Protein AF-0000000086877802 (afdb_homodimer)

Radius of gyration: 26.52 Å; Cα contacts (8 Å, |Δi|>4): 1047; chains: 2; bounding box: 56×79×63 Å

Sequence (648 aa):
MKLLDIFGLLKKDMDYIEKELYRSVQGDQKLLSETSLHLLKAGGKRLRPVFVLLGGKYGTYDIERLKLIAVPLELIHSASLVHDDVIDNAETRRGKPTVKSKWDNRIAMYTGDYIYGKALQLTAGLSEPAIHRILAKAMVQMSIGEMEQIRDFFNTGQSVRNYLLRIRRKTALLIAVSCQLGALATRAPKHVSSLLYTYGYNVGMAFQIQDDVLDLVGTEKQLGKPPGSDMKQGNITLPVLYALQEPDLREQLLHEISRVQREEGRASASDAIGMIRQSQGIAKAEALADRYMKKALDALDQLPNIKTNKNLRDIAHFVVKRTHMKLLDIFGLLKKDMDYIEKELYRSVQGDQKLLSETSLHLLKAGGKRLRPVFVLLGGKYGTYDIERLKLIAVPLELIHSASLVHDDVIDNAETRRGKPTVKSKWDNRIAMYTGDYIYGKALQLTAGLSEPAIHRILAKAMVQMSIGEMEQIRDFFNTGQSVRNYLLRIRRKTALLIAVSCQLGALATRAPKHVSSLLYTYGYNVGMAFQIQDDVLDLVGTEKQLGKPPGSDMKQGNITLPVLYALQEPDLREQLLHEISRVQREEGRASASDAIGMIRQSQGIAKAEALADRYMKKALDALDQLPNIKTNKNLRDIAHFVVKRTH

Secondary structure (DSSP, 8-state):
--HHHHHHHTHHHHHHHHHHHHHHH--S-HHHHHHHHHHHHT----HHHHHHHHHHTTS---HHHHHHHHHHHHHHHHHHHHHHHHHTT-SEETTEE-HHHHS-HHHHHHHHHHHHHHHHHHHTTS--HHHHHHHHHHHHHHHHHHHHHHHTTT-TT--HHHHHHHHIIIIIHHHHHHHHHHHHHTT--HHHHHHHHHHHHHHHHHHHHHHHHHHHHS-HHHHSS-TTHHHHHT---HHHHHHTT-HHHHHHHHHHHHHHHHTTT-S--HHHHHHHHHSSHHHHHHHHHHHHHHHHHHHHHTS--SHHHHHHHHHHHHHHH---/--HHHHHHHTHHHHHHHHHHHHHHH--S-HHHHHHHHHHHHT----HHHHHHHHHHTTS---HHHHHHHHHHHHHHHHHHHHHHHHHTT-SEETTEE-HHHHS-HHHHHHHHHHHHHHHHHHHTTS--HHHHHHHHHHHHHHHHHHHHHHHTTT-TT--HHHHHHHHIIIIIHHHHHHHHHHHHHTT--HHHHHHHHHHHHHHHHHHHHHHHHHHHHS-HHHHSS-TTHHHHHT---HHHHHHTT-HHHHHHHHHHHHHHHHTTT-S--HHHHHHHHHSSHHHHHHHHHHHHHHHHHHHHHTS--SHHHHHHHHHHHHHHH---

pLDDT: mean 89.19, std 9.71, range [39.53, 98.69]

Nearest PDB structures (foldseek):
  3aqb-assembly2_D  TM=8.990E-01  e=7.526E-21  Micrococcus luteus
  3mzv-assembly1_B  TM=9.151E-01  e=3.917E-19  Rhodobacter capsulatus
  4jyx-assembly1_G-2  TM=9.412E-01  e=1.340E-18  Paraglaciecola sp. T6c
  4jyx-assembly2_B  TM=9.310E-01  e=4.016E-18  Paraglaciecola sp. T6c
  3oyr-assembly1_B  TM=9.186E-01  e=4.384E-18  Caulobacter vibrioides

InterPro domains:
  IPR000092 Polyprenyl synthetase-like [PF00348] (30-269)
  IPR000092 Polyprenyl synthetase-like [cd00685] (28-322)
  IPR008949 Isoprenoid synthase domain superfamily [G3DSA:1.10.600.10] (1-323)
  IPR008949 Isoprenoid synthase domain superfamily [SSF48576] (4-323)
  IPR033749 Polyprenyl synthetase, conserved site [PS00444] (203-215)
  IPR033749 Polyprenyl synthetase, conserved site [PS00723] (81-95)

Organism: NCBI:txid248903

Structure (mmCIF, N/CA/C/O backbone):
data_AF-0000000086877802-model_v1
#
loop_
_entity.id
_entity.type
_entity.pdbx_description
1 polymer 'Heptaprenyl diphosphate synthase'
#
loop_
_atom_site.group_PDB
_atom_site.id
_atom_site.type_symbol
_atom_site.label_atom_id
_atom_site.label_alt_id
_atom_site.label_comp_id
_atom_site.label_asym_id
_atom_site.label_entity_id
_atom_site.label_seq_id
_atom_site.pdbx_PDB_ins_code
_atom_site.Cartn_x
_atom_site.Cartn_y
_atom_site.Cartn_z
_atom_site.occupancy
_atom_site.B_iso_or_equiv
_atom_site.auth_seq_id
_atom_site.auth_comp_id
_atom_site.auth_asym_id
_atom_site.auth_atom_id
_atom_site.pdbx_PDB_model_num
ATOM 1 N N . MET A 1 1 ? -7.312 -21.766 -31.484 1 42.91 1 MET A N 1
ATOM 2 C CA . MET A 1 1 ? -7.711 -20.375 -31.297 1 42.91 1 MET A CA 1
ATOM 3 C C . MET A 1 1 ? -6.633 -19.609 -30.547 1 42.91 1 MET A C 1
ATOM 5 O O . MET A 1 1 ? -6.113 -20.078 -29.531 1 42.91 1 MET A O 1
ATOM 9 N N . LYS A 1 2 ? -5.879 -18.734 -31.141 1 53.78 2 LYS A N 1
ATOM 10 C CA . LYS A 1 2 ? -4.754 -17.938 -30.656 1 53.78 2 LYS A CA 1
ATOM 11 C C . LYS A 1 2 ? -5.199 -16.938 -29.594 1 53.78 2 LYS A C 1
ATOM 13 O O . LYS A 1 2 ? -6.371 -16.562 -29.531 1 53.78 2 LYS A O 1
ATOM 18 N N . LEU A 1 3 ? -4.473 -16.797 -28.531 1 59.44 3 LEU A N 1
ATOM 19 C CA . LEU A 1 3 ? -4.73 -15.734 -27.547 1 59.44 3 LEU A CA 1
ATOM 20 C C . LEU A 1 3 ? -5.375 -14.523 -28.219 1 59.44 3 LEU A C 1
ATOM 22 O O . LEU A 1 3 ? -6.277 -13.906 -27.656 1 59.44 3 LEU A O 1
ATOM 26 N N . LEU A 1 4 ? -5.074 -14.5 -29.438 1 58.84 4 LEU A N 1
ATOM 27 C CA . LEU A 1 4 ? -5.57 -13.391 -30.25 1 58.84 4 LEU A CA 1
ATOM 28 C C . LEU A 1 4 ? -7.07 -13.531 -30.5 1 58.84 4 LEU A C 1
ATOM 30 O O . LEU A 1 4 ? -7.797 -12.531 -30.516 1 58.84 4 LEU A O 1
ATOM 34 N N . ASP A 1 5 ? -7.488 -14.75 -30.703 1 64.25 5 ASP A N 1
ATOM 35 C CA . ASP A 1 5 ? -8.914 -14.93 -30.969 1 64.25 5 ASP A CA 1
ATOM 36 C C . ASP A 1 5 ? -9.75 -14.633 -29.734 1 64.25 5 ASP A C 1
ATOM 38 O O . ASP A 1 5 ? -10.82 -14.023 -29.844 1 64.25 5 ASP A O 1
ATOM 42 N N . ILE A 1 6 ? -9.289 -15.078 -28.594 1 64.44 6 ILE A N 1
ATOM 43 C CA . ILE A 1 6 ? -9.984 -14.789 -27.344 1 64.44 6 ILE A CA 1
ATOM 44 C C . ILE A 1 6 ? -10.008 -13.281 -27.109 1 64.44 6 ILE A C 1
ATOM 46 O O . ILE A 1 6 ? -11.047 -12.727 -26.75 1 64.44 6 ILE A O 1
ATOM 50 N N . PHE A 1 7 ? -8.992 -12.781 -27.406 1 70.44 7 PHE A N 1
ATOM 51 C CA . PHE A 1 7 ? -8.898 -11.328 -27.266 1 70.44 7 PHE A CA 1
ATOM 52 C C . PHE A 1 7 ? -9.797 -10.625 -28.281 1 70.44 7 PHE A C 1
ATOM 54 O O . PHE A 1 7 ? -10.336 -9.555 -28 1 70.44 7 PHE A O 1
ATOM 61 N N . GLY A 1 8 ? -10 -11.453 -29.312 1 72.88 8 GLY A N 1
ATOM 62 C CA . GLY A 1 8 ? -10.898 -10.906 -30.312 1 72.88 8 GLY A CA 1
ATOM 63 C C . GLY A 1 8 ? -12.344 -10.859 -29.844 1 72.88 8 GLY A C 1
ATOM 64 O O . GLY A 1 8 ? -13.039 -9.859 -30.047 1 72.88 8 GLY A O 1
ATOM 65 N N . LEU A 1 9 ? -12.758 -11.906 -29.188 1 80.88 9 LEU A N 1
ATOM 66 C CA . LEU A 1 9 ? -14.133 -11.977 -28.688 1 80.88 9 LEU A CA 1
ATOM 67 C C . LEU A 1 9 ? -14.375 -10.914 -27.609 1 80.88 9 LEU A C 1
ATOM 69 O O . LEU A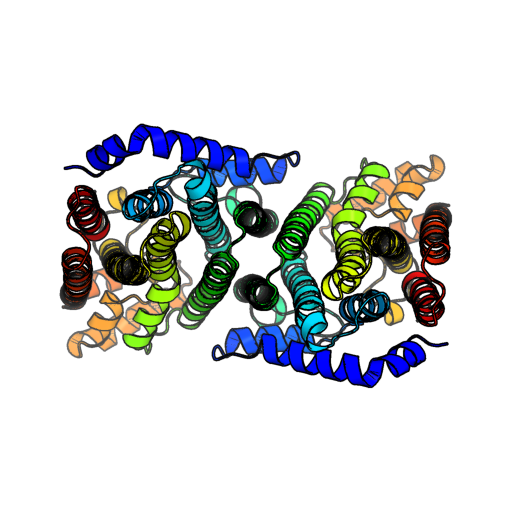 1 9 ? -15.484 -10.391 -27.5 1 80.88 9 LEU A O 1
ATOM 73 N N . LEU A 1 10 ? -13.375 -10.641 -26.875 1 90.38 10 LEU A N 1
ATOM 74 C CA . LEU A 1 10 ? -13.508 -9.68 -25.797 1 90.38 10 LEU A CA 1
ATOM 75 C C . LEU A 1 10 ? -12.938 -8.32 -26.188 1 90.38 10 LEU A C 1
ATOM 77 O O . LEU A 1 10 ? -12.758 -7.449 -25.344 1 90.38 10 LEU A O 1
ATOM 81 N N . LYS A 1 11 ? -12.703 -8.18 -27.453 1 90.56 11 LYS A N 1
ATOM 82 C CA . LYS A 1 11 ? -11.945 -7.02 -27.906 1 90.56 11 LYS A CA 1
ATOM 83 C C . LYS A 1 11 ? -12.609 -5.719 -27.469 1 90.56 11 LYS A C 1
ATOM 85 O O . LYS A 1 11 ? -11.953 -4.852 -26.891 1 90.56 11 LYS A O 1
ATOM 90 N N . LYS A 1 12 ? -13.922 -5.605 -27.734 1 93.62 12 LYS A N 1
ATOM 91 C CA . LYS A 1 12 ? -14.641 -4.383 -27.391 1 93.62 12 LYS A CA 1
ATOM 92 C C . LYS A 1 12 ? -14.594 -4.137 -25.875 1 93.62 12 LYS A C 1
ATOM 94 O O . LYS A 1 12 ? -14.32 -3.018 -25.438 1 93.62 12 LYS A O 1
ATOM 99 N N . ASP A 1 13 ? -14.875 -5.164 -25.156 1 95.44 13 ASP A N 1
ATOM 100 C CA . ASP A 1 13 ? -14.875 -5.055 -23.688 1 95.44 13 ASP A CA 1
ATOM 101 C C . ASP A 1 13 ? -13.477 -4.746 -23.172 1 95.44 13 ASP A C 1
ATOM 103 O O . ASP A 1 13 ? -13.312 -3.934 -22.25 1 95.44 13 ASP A O 1
ATOM 107 N N . MET A 1 14 ? -12.484 -5.344 -23.75 1 94.12 14 MET A N 1
ATOM 108 C CA . MET A 1 14 ? -11.102 -5.113 -23.312 1 94.12 14 MET A CA 1
ATOM 109 C C . MET A 1 14 ? -10.664 -3.691 -23.641 1 94.12 14 MET A C 1
ATOM 111 O O . MET A 1 14 ? -9.914 -3.076 -22.875 1 94.12 14 MET A O 1
ATOM 115 N N . ASP A 1 15 ? -11.117 -3.25 -24.781 1 94.19 15 ASP A N 1
ATOM 116 C CA . ASP A 1 15 ? -10.828 -1.862 -25.125 1 94.19 15 ASP A CA 1
ATOM 117 C C . ASP A 1 15 ? -11.422 -0.902 -24.109 1 94.19 15 ASP A C 1
ATOM 119 O O . ASP A 1 15 ? -10.781 0.079 -23.719 1 94.19 15 ASP A O 1
ATOM 123 N N . TYR A 1 16 ? -12.602 -1.25 -23.781 1 96 16 TYR A N 1
ATOM 124 C CA . TYR A 1 16 ? -13.273 -0.442 -22.766 1 96 16 TYR A CA 1
ATOM 125 C C . TYR A 1 16 ? -12.523 -0.495 -21.453 1 96 16 TYR A C 1
ATOM 127 O O . TYR A 1 16 ? -12.281 0.54 -20.812 1 96 16 TYR A O 1
ATOM 135 N N . ILE A 1 17 ? -12.086 -1.634 -21.016 1 95.56 17 ILE A N 1
ATOM 136 C CA . ILE A 1 17 ? -11.367 -1.824 -19.766 1 95.56 17 ILE A CA 1
ATOM 137 C C . ILE A 1 17 ? -10.031 -1.095 -19.812 1 95.56 17 ILE A C 1
ATOM 139 O O . ILE A 1 17 ? -9.609 -0.476 -18.828 1 95.56 17 ILE A O 1
ATOM 143 N N . GLU A 1 18 ? -9.406 -1.183 -20.953 1 93.56 18 GLU A N 1
ATOM 144 C CA . GLU A 1 18 ? -8.125 -0.508 -21.141 1 93.56 18 GLU A CA 1
ATOM 145 C C . GLU A 1 18 ? -8.273 1.005 -21 1 93.56 18 GLU A C 1
ATOM 147 O O . GLU A 1 18 ? -7.449 1.656 -20.344 1 93.56 18 GLU A O 1
ATOM 152 N N . LYS A 1 19 ? -9.25 1.515 -21.594 1 94.94 19 LYS A N 1
ATOM 153 C CA . LYS A 1 19 ? -9.516 2.947 -21.484 1 94.94 19 LYS A CA 1
ATOM 154 C C . LYS A 1 19 ? -9.758 3.348 -20.031 1 94.94 19 LYS A C 1
ATOM 156 O O . LYS A 1 19 ? -9.25 4.371 -19.578 1 94.94 19 LYS A O 1
ATOM 161 N N . GLU A 1 20 ? -10.508 2.523 -19.375 1 95.19 20 GLU A N 1
ATOM 162 C CA . GLU A 1 20 ? -10.812 2.807 -17.984 1 95.19 20 GLU A CA 1
ATOM 163 C C . GLU A 1 20 ? -9.57 2.662 -17.109 1 95.19 20 GLU A C 1
ATOM 165 O O . GLU A 1 20 ? -9.414 3.381 -16.125 1 95.19 20 GLU A O 1
ATOM 170 N N . LEU A 1 21 ? -8.742 1.729 -17.438 1 93.94 21 LEU A N 1
ATOM 171 C CA . LEU A 1 21 ? -7.48 1.52 -16.734 1 93.94 21 LEU A CA 1
ATOM 172 C C . LEU A 1 21 ? -6.609 2.77 -16.797 1 93.94 21 LEU A C 1
ATOM 174 O O . LEU A 1 21 ? -6.109 3.236 -15.773 1 93.94 21 LEU A O 1
ATOM 178 N N . TYR A 1 22 ? -6.492 3.381 -17.953 1 92.31 22 TYR A N 1
ATOM 179 C CA . TYR A 1 22 ? -5.691 4.586 -18.141 1 92.31 22 TYR A CA 1
ATOM 180 C C . TYR A 1 22 ? -6.344 5.785 -17.453 1 92.31 22 TYR A C 1
ATOM 182 O O . TYR A 1 22 ? -5.668 6.582 -16.812 1 92.31 22 TYR A O 1
ATOM 190 N N . ARG A 1 23 ? -7.57 5.848 -17.531 1 92.62 23 ARG A N 1
ATOM 191 C CA . ARG A 1 23 ? -8.312 6.949 -16.922 1 92.62 23 ARG A CA 1
ATOM 192 C C . ARG A 1 23 ? -8.195 6.918 -15.4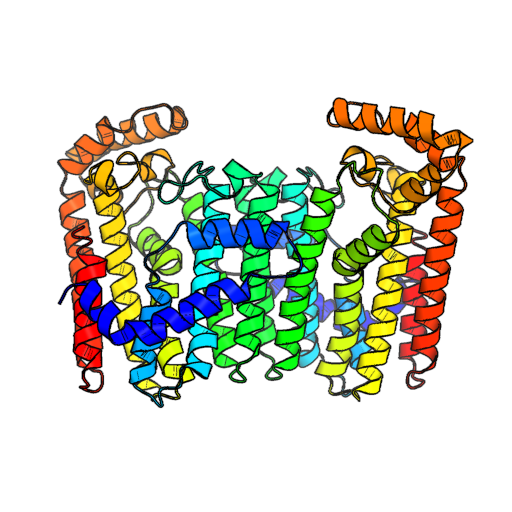06 1 92.62 23 ARG A C 1
ATOM 194 O O . ARG A 1 23 ? -8.164 7.969 -14.758 1 92.62 23 ARG A O 1
ATOM 201 N N . SER A 1 24 ? -8.133 5.742 -14.891 1 91.19 24 SER A N 1
ATOM 202 C CA . SER A 1 24 ? -8.156 5.555 -13.438 1 91.19 24 SER A CA 1
ATOM 203 C C . SER A 1 24 ? -6.898 6.125 -12.789 1 91.19 24 SER A C 1
ATOM 205 O O . SER A 1 24 ? -6.918 6.496 -11.609 1 91.19 24 SER A O 1
ATOM 207 N N . VAL A 1 25 ? -5.785 6.23 -13.555 1 89.44 25 VAL A N 1
ATOM 208 C CA . VAL A 1 25 ? -4.539 6.68 -12.945 1 89.44 25 VAL A CA 1
ATOM 209 C C . VAL A 1 25 ? -4.23 8.109 -13.398 1 89.44 25 VAL A C 1
ATOM 211 O O . VAL A 1 25 ? -3.232 8.695 -12.977 1 89.44 25 VAL A O 1
ATOM 214 N N . GLN A 1 26 ? -5.125 8.531 -14.25 1 84.12 26 GLN A N 1
ATOM 215 C CA . GLN A 1 26 ? -4.961 9.906 -14.688 1 84.12 26 GLN A CA 1
ATOM 216 C C . GLN A 1 26 ? -5.547 10.883 -13.672 1 84.12 26 GLN A C 1
ATOM 218 O O . GLN A 1 26 ? -6.605 10.625 -13.094 1 84.12 26 GLN A O 1
ATOM 223 N N . GLY A 1 27 ? -4.773 11.766 -13.156 1 73.44 27 GLY A N 1
ATOM 224 C CA . GLY A 1 27 ? -5.246 12.766 -12.211 1 73.44 27 GLY A CA 1
ATOM 225 C C . GLY A 1 27 ? -4.461 14.062 -12.273 1 73.44 27 GLY A C 1
ATOM 226 O O . GLY A 1 27 ? -3.684 14.281 -13.203 1 73.44 27 GLY A O 1
ATOM 227 N N . ASP A 1 28 ? -4.836 14.82 -11.367 1 65.44 28 ASP A N 1
ATOM 228 C CA . ASP A 1 28 ? -4.27 16.172 -11.344 1 65.44 28 ASP A CA 1
ATOM 229 C C . ASP A 1 28 ? -2.801 16.141 -10.93 1 65.44 28 ASP A C 1
ATOM 231 O O . ASP A 1 28 ? -2.08 17.125 -11.117 1 65.44 28 ASP A O 1
ATOM 235 N N . GLN A 1 29 ? -2.447 15.016 -10.57 1 75.56 29 GLN A N 1
ATOM 236 C CA . GLN A 1 29 ? -1.062 14.953 -10.117 1 75.56 29 GLN A CA 1
ATOM 237 C C . GLN A 1 29 ? -0.141 14.461 -11.227 1 75.56 29 GLN A C 1
ATOM 239 O O . GLN A 1 29 ? -0.013 13.258 -11.445 1 75.56 29 GLN A O 1
ATOM 244 N N . LYS A 1 30 ? 0.571 15.32 -11.75 1 78.69 30 LYS A N 1
ATOM 245 C CA . LYS A 1 30 ? 1.292 15.094 -13 1 78.69 30 LYS A CA 1
ATOM 246 C C . LYS A 1 30 ? 2.334 13.992 -12.844 1 78.69 30 LYS A C 1
ATOM 248 O O . LYS A 1 30 ? 2.369 13.047 -13.633 1 78.69 30 LYS A O 1
ATOM 253 N N . LEU A 1 31 ? 3.082 14.039 -11.797 1 78.56 31 LEU A N 1
ATOM 254 C CA . LEU A 1 31 ? 4.191 13.102 -11.656 1 78.56 31 LEU A CA 1
ATOM 255 C C . LEU A 1 31 ? 3.678 11.68 -11.43 1 78.56 31 LEU A C 1
ATOM 257 O O . LEU A 1 31 ? 4.148 10.734 -12.062 1 78.56 31 LEU A O 1
ATOM 261 N N . LEU A 1 32 ? 2.727 11.539 -10.602 1 82.81 32 LEU A N 1
ATOM 262 C CA . LEU A 1 32 ? 2.18 10.219 -10.312 1 82.81 32 LEU A CA 1
ATOM 263 C C . LEU A 1 32 ? 1.43 9.664 -11.516 1 82.81 32 LEU A C 1
ATOM 265 O O . LEU A 1 32 ? 1.498 8.461 -11.797 1 82.81 32 LEU A O 1
ATOM 269 N N . SER A 1 33 ? 0.817 10.555 -12.148 1 85.19 33 SER A N 1
ATOM 270 C CA . SER A 1 33 ? 0.141 10.141 -13.375 1 85.19 33 SER A CA 1
ATOM 271 C C . SER A 1 33 ? 1.141 9.68 -14.43 1 85.19 33 SER A C 1
ATOM 273 O O . SER A 1 33 ? 0.947 8.641 -15.062 1 85.19 33 SER A O 1
ATOM 275 N N . GLU A 1 34 ? 2.158 10.422 -14.508 1 85 34 GLU A N 1
ATOM 276 C CA . GLU A 1 34 ? 3.18 10.102 -15.508 1 85 34 GLU A CA 1
ATOM 277 C C . GLU A 1 34 ? 3.855 8.766 -15.195 1 85 34 GLU A C 1
ATOM 279 O O . GLU A 1 34 ? 4.074 7.953 -16.094 1 85 34 GLU A O 1
ATOM 284 N N . THR A 1 35 ? 4.176 8.555 -13.992 1 86.06 35 THR A N 1
ATOM 285 C CA . THR A 1 35 ? 4.855 7.324 -13.602 1 86.06 35 THR A CA 1
ATOM 286 C C . THR A 1 35 ? 3.926 6.121 -13.727 1 86.06 35 THR A C 1
ATOM 288 O O . THR A 1 35 ? 4.336 5.059 -14.195 1 86.06 35 THR A O 1
ATOM 291 N N . SER A 1 36 ? 2.686 6.316 -13.336 1 88.19 36 SER A N 1
ATOM 292 C CA . SER A 1 36 ? 1.696 5.246 -13.453 1 88.19 36 SER A CA 1
ATOM 293 C C . SER A 1 36 ? 1.441 4.883 -14.906 1 88.19 36 SER A C 1
ATOM 295 O O . SER A 1 36 ? 1.358 3.705 -15.258 1 88.19 36 SER A O 1
ATOM 297 N N . LEU A 1 37 ? 1.378 5.918 -15.727 1 86.19 37 LEU A N 1
ATOM 298 C CA . LEU A 1 37 ? 1.143 5.711 -17.156 1 86.19 37 LEU A CA 1
ATOM 299 C C . LEU A 1 37 ? 2.334 5.016 -17.812 1 86.19 37 LEU A C 1
ATOM 301 O O . LEU A 1 37 ? 2.16 4.172 -18.688 1 86.19 37 LEU A O 1
ATOM 305 N N . HIS A 1 38 ? 3.502 5.422 -17.359 1 86.62 38 HIS A N 1
ATOM 306 C CA . HIS A 1 38 ? 4.715 4.777 -17.859 1 86.62 38 HIS A CA 1
ATOM 307 C C . HIS A 1 38 ? 4.68 3.273 -17.609 1 86.62 38 HIS A C 1
ATOM 309 O O . HIS A 1 38 ? 5.012 2.484 -18.484 1 86.62 38 HIS A O 1
ATOM 315 N N . LEU A 1 39 ? 4.227 2.949 -16.453 1 84.12 39 LEU A N 1
ATOM 316 C CA . LEU A 1 39 ? 4.129 1.544 -16.062 1 84.12 39 LEU A CA 1
ATOM 317 C C . LEU A 1 39 ? 3.09 0.821 -16.922 1 84.12 39 LEU A C 1
ATOM 319 O O . LEU A 1 39 ? 3.355 -0.26 -17.438 1 84.12 39 LEU A O 1
ATOM 323 N N . LEU A 1 40 ? 1.917 1.421 -17.047 1 85.06 40 LEU A N 1
ATOM 324 C CA . LEU A 1 40 ? 0.808 0.783 -17.75 1 85.06 40 LEU A CA 1
ATOM 325 C C . LEU A 1 40 ? 1.1 0.673 -19.25 1 85.06 40 LEU A C 1
ATOM 327 O O . LEU A 1 40 ? 0.738 -0.32 -19.875 1 85.06 40 LEU A O 1
ATOM 331 N N . LYS A 1 41 ? 1.787 1.624 -19.75 1 84.19 41 LYS A N 1
ATOM 332 C CA . LYS A 1 41 ? 2.086 1.667 -21.188 1 84.19 41 LYS A CA 1
ATOM 333 C C . LYS A 1 41 ? 3.203 0.692 -21.531 1 84.19 41 LYS A C 1
ATOM 335 O O . LYS A 1 41 ? 3.391 0.356 -22.703 1 84.19 41 LYS A O 1
ATOM 340 N N . ALA A 1 42 ? 4.023 0.423 -20.531 1 75.88 42 ALA A N 1
ATOM 341 C CA . ALA A 1 42 ? 5.07 -0.568 -20.766 1 75.88 42 ALA A CA 1
ATOM 342 C C . ALA A 1 42 ? 4.473 -1.897 -21.219 1 75.88 42 ALA A C 1
ATOM 344 O O . ALA A 1 42 ? 5.184 -2.762 -21.734 1 75.88 42 ALA A O 1
ATOM 345 N N . GLY A 1 43 ? 3.168 -2.025 -21.062 1 76.56 43 GLY A N 1
ATOM 346 C CA . GLY A 1 43 ? 2.488 -3.184 -21.625 1 76.56 43 GLY A CA 1
ATOM 347 C C . GLY A 1 43 ? 2.074 -4.199 -20.578 1 76.56 43 GLY A C 1
ATOM 348 O O . GLY A 1 43 ? 1.776 -3.834 -19.438 1 76.56 43 GLY A O 1
ATOM 349 N N . GLY A 1 44 ? 1.734 -5.352 -21.031 1 77.19 44 GLY A N 1
ATOM 350 C CA . GLY A 1 44 ? 1.24 -6.453 -20.219 1 77.19 44 GLY A CA 1
ATOM 351 C C . GLY A 1 44 ? 0.125 -7.234 -20.891 1 77.19 44 GLY A C 1
ATOM 352 O O . GLY A 1 44 ? -0.584 -6.703 -21.75 1 77.19 44 GLY A O 1
ATOM 353 N N . LYS A 1 45 ? 0.062 -8.422 -20.547 1 78.25 45 LYS A N 1
ATOM 354 C CA . LYS A 1 45 ? -0.86 -9.336 -21.219 1 78.25 45 LYS A CA 1
ATOM 355 C C . LYS A 1 45 ? -2.295 -9.109 -20.75 1 78.25 45 LYS A C 1
ATOM 357 O O . LYS A 1 45 ? -3.24 -9.602 -21.359 1 78.25 45 LYS A O 1
ATOM 362 N N . ARG A 1 46 ? -2.531 -8.281 -19.766 1 89.44 46 ARG A N 1
ATOM 363 C CA . ARG A 1 46 ? -3.852 -7.957 -19.234 1 89.44 46 ARG A CA 1
ATOM 364 C C . ARG A 1 46 ? -4.668 -9.219 -18.984 1 89.44 46 ARG A C 1
ATOM 366 O O . ARG A 1 46 ? -5.844 -9.289 -19.344 1 89.44 46 ARG A O 1
ATOM 373 N N . LEU A 1 47 ? -4.074 -10.211 -18.469 1 91.5 47 LEU A N 1
ATOM 374 C CA . LEU A 1 47 ? -4.719 -11.5 -18.219 1 91.5 47 LEU A CA 1
ATOM 375 C C . LEU A 1 47 ? -5.781 -11.375 -17.125 1 91.5 47 LEU A C 1
ATOM 377 O O . LEU A 1 47 ? -6.84 -11.992 -17.219 1 91.5 47 LEU A O 1
ATOM 381 N N . ARG A 1 48 ? -5.566 -10.57 -16.203 1 95.31 48 ARG A N 1
ATOM 382 C CA . ARG A 1 48 ? -6.492 -10.469 -15.078 1 95.31 48 ARG A CA 1
ATOM 383 C C . ARG A 1 48 ? -7.832 -9.891 -15.523 1 95.31 48 ARG A C 1
ATOM 385 O O . ARG A 1 48 ? -8.883 -10.477 -15.25 1 95.31 48 ARG A O 1
ATOM 392 N N . PRO A 1 49 ? -7.781 -8.766 -16.234 1 96.06 49 PRO A N 1
ATOM 393 C CA . PRO A 1 49 ? -9.062 -8.289 -16.766 1 96.06 49 PRO A CA 1
ATOM 394 C C . PRO A 1 49 ? -9.781 -9.336 -17.609 1 96.06 49 PRO A C 1
ATOM 396 O O . PRO A 1 49 ? -11.008 -9.461 -17.531 1 96.06 49 PRO A O 1
ATOM 399 N N . VAL A 1 50 ? -9.047 -10.039 -18.375 1 95 50 VAL A N 1
ATOM 400 C CA . VAL A 1 50 ? -9.633 -11.07 -19.234 1 95 50 VAL A CA 1
ATOM 401 C C . VAL A 1 50 ? -10.336 -12.117 -18.375 1 95 50 VAL A C 1
ATOM 403 O O . VAL A 1 50 ? -11.484 -12.492 -18.641 1 95 50 VAL A O 1
ATOM 406 N N . PHE A 1 51 ? -9.711 -12.555 -17.344 1 96.69 51 PHE A N 1
ATOM 407 C CA . PHE A 1 51 ? -10.281 -13.555 -16.453 1 96.69 51 PHE A CA 1
ATOM 408 C C . PHE A 1 51 ? -11.523 -13.016 -15.75 1 96.69 51 PHE A C 1
ATOM 410 O O . PHE A 1 51 ? -12.492 -13.742 -15.539 1 96.69 51 PHE A O 1
ATOM 417 N N . VAL A 1 52 ? -11.469 -11.75 -15.398 1 97.56 52 VAL A N 1
ATOM 418 C CA . VAL A 1 52 ? -12.625 -11.125 -14.766 1 97.56 52 VAL A CA 1
ATOM 419 C C . VAL A 1 52 ? -13.805 -11.133 -15.727 1 97.56 52 VAL A C 1
ATOM 421 O O . VAL A 1 52 ? -14.914 -11.539 -15.352 1 97.56 52 VAL A O 1
ATOM 424 N N . LEU A 1 53 ? -13.57 -10.688 -16.969 1 97.12 53 LEU A N 1
ATOM 425 C CA . LEU A 1 53 ? -14.633 -10.602 -17.953 1 97.12 53 LEU A CA 1
ATOM 426 C C . LEU A 1 53 ? -15.203 -11.984 -18.266 1 97.12 53 LEU A C 1
ATOM 428 O O . LEU A 1 53 ? -16.422 -12.148 -18.344 1 97.12 53 LEU A O 1
ATOM 432 N N . LEU A 1 54 ? -14.336 -12.953 -18.422 1 96.62 54 LEU A N 1
ATOM 433 C CA . LEU A 1 54 ? -14.789 -14.305 -18.703 1 96.62 54 LEU A CA 1
ATOM 434 C C . LEU A 1 54 ? -15.555 -14.883 -17.516 1 96.62 54 LEU A C 1
ATOM 436 O O . LEU A 1 54 ? -16.578 -15.555 -17.703 1 96.62 54 LEU A O 1
ATOM 440 N N . GLY A 1 55 ? -15.055 -14.664 -16.312 1 97.19 55 GLY A N 1
ATOM 441 C CA . GLY A 1 55 ? -15.789 -15.078 -15.133 1 97.19 55 GLY A CA 1
ATOM 442 C C . GLY A 1 55 ? -17.172 -14.461 -15.047 1 97.19 55 GLY A C 1
ATOM 443 O O . GLY A 1 55 ? -18.125 -15.117 -14.617 1 97.19 55 GLY A O 1
ATOM 444 N N . GLY A 1 56 ? -17.281 -13.227 -15.477 1 97.38 56 GLY A N 1
ATOM 445 C CA . GLY A 1 56 ? -18.547 -12.508 -15.438 1 97.38 56 GLY A CA 1
ATOM 446 C C . GLY A 1 56 ? -19.594 -13.086 -16.375 1 97.38 56 GLY A C 1
ATOM 447 O O . GLY A 1 56 ? -20.781 -12.836 -16.203 1 97.38 56 GLY A O 1
ATOM 448 N N . LYS A 1 57 ? -19.188 -13.836 -17.344 1 96.88 57 LYS A N 1
ATOM 449 C CA . LYS A 1 57 ? -20.094 -14.398 -18.328 1 96.88 57 LYS A CA 1
ATOM 450 C C . LYS A 1 57 ? -20.984 -15.477 -17.719 1 96.88 57 LYS A C 1
ATOM 452 O O . LYS A 1 57 ? -21.984 -15.867 -18.297 1 96.88 57 LYS A O 1
ATOM 457 N N . TYR A 1 58 ? -20.688 -15.945 -16.547 1 97.56 58 TYR A N 1
ATOM 458 C CA . TYR A 1 58 ? -21.453 -17.016 -15.914 1 97.56 58 TYR A CA 1
ATOM 459 C C . TYR A 1 58 ? -22.625 -16.438 -15.125 1 97.56 58 TYR A C 1
ATOM 461 O O . TYR A 1 58 ? -23.469 -17.188 -14.633 1 97.56 58 TYR A O 1
ATOM 469 N N . GLY A 1 59 ? -22.641 -15.102 -14.992 1 96.69 59 GLY A N 1
ATOM 470 C CA . GLY A 1 59 ? -23.734 -14.422 -14.344 1 96.69 59 GLY A CA 1
ATOM 471 C C . GLY A 1 59 ? -24.438 -13.414 -15.242 1 96.69 59 GLY A C 1
ATOM 472 O O . GLY A 1 59 ? -24.578 -13.641 -16.438 1 96.69 59 GLY A O 1
ATOM 473 N N . THR A 1 60 ? -25.031 -12.367 -14.625 1 97.44 60 THR A N 1
ATOM 474 C CA . THR A 1 60 ? -25.625 -11.281 -15.398 1 97.44 60 THR A CA 1
ATOM 475 C C . THR A 1 60 ? -24.547 -10.281 -15.828 1 97.44 60 THR A C 1
ATOM 477 O O . THR A 1 60 ? -24.234 -9.344 -15.094 1 97.44 60 THR A O 1
ATOM 480 N N . TYR A 1 61 ? -24.109 -10.539 -17.062 1 96.25 61 TYR A N 1
ATOM 481 C CA . TYR A 1 61 ? -22.969 -9.789 -17.578 1 96.25 61 TYR A CA 1
ATOM 482 C C . TYR A 1 61 ? -23.281 -8.289 -17.594 1 96.25 61 TYR A C 1
ATOM 484 O O . TYR A 1 61 ? -24.281 -7.867 -18.172 1 96.25 61 TYR A O 1
ATOM 492 N N . ASP A 1 62 ? -22.469 -7.504 -16.938 1 96.38 62 ASP A N 1
ATOM 493 C CA . ASP A 1 62 ? -22.578 -6.051 -16.844 1 96.38 62 ASP A CA 1
ATOM 494 C C . ASP A 1 62 ? -21.188 -5.406 -16.844 1 96.38 62 ASP A C 1
ATOM 496 O O . ASP A 1 62 ? -20.5 -5.406 -15.812 1 96.38 62 ASP A O 1
ATOM 500 N N . ILE A 1 63 ? -20.812 -4.801 -17.922 1 96.75 63 ILE A N 1
ATOM 501 C CA . ILE A 1 63 ? -19.469 -4.277 -18.109 1 96.75 63 ILE A CA 1
ATOM 502 C C . ILE A 1 63 ? -19.203 -3.164 -17.094 1 96.75 63 ILE A C 1
ATOM 504 O O . ILE A 1 63 ? -18.062 -2.971 -16.672 1 96.75 63 ILE A O 1
ATOM 508 N N . GLU A 1 64 ? -20.266 -2.465 -16.719 1 95.81 64 GLU A N 1
ATOM 509 C CA . GLU A 1 64 ? -20.094 -1.366 -15.766 1 95.81 64 GLU A CA 1
ATOM 510 C C . GLU A 1 64 ? -19.766 -1.886 -14.367 1 95.81 64 GLU A C 1
ATOM 512 O O . GLU A 1 64 ? -19.047 -1.236 -13.609 1 95.81 64 GLU A O 1
ATOM 517 N N . ARG A 1 65 ? -20.234 -3.029 -14.094 1 94.44 65 ARG A N 1
ATOM 518 C CA . ARG A 1 65 ? -19.906 -3.668 -12.82 1 94.44 65 ARG A CA 1
ATOM 519 C C . ARG A 1 65 ? -18.547 -4.348 -12.891 1 94.44 65 ARG A C 1
ATOM 521 O O . ARG A 1 65 ? -17.75 -4.266 -11.945 1 94.44 65 ARG A O 1
ATOM 528 N N . LEU A 1 66 ? -18.328 -4.961 -14.008 1 96.94 66 LEU A N 1
ATOM 529 C CA . LEU A 1 66 ? -17.094 -5.727 -14.18 1 96.94 66 LEU A CA 1
ATOM 530 C C . LEU A 1 66 ? -15.883 -4.805 -14.211 1 96.94 66 LEU A C 1
ATOM 532 O O . LEU A 1 66 ? -14.797 -5.18 -13.75 1 96.94 66 LEU A O 1
ATOM 536 N N . LYS A 1 67 ? -16.047 -3.654 -14.719 1 96.94 67 LYS A N 1
ATOM 537 C CA . LYS A 1 67 ? -14.93 -2.711 -14.766 1 96.94 67 LYS A CA 1
ATOM 538 C C . LYS A 1 67 ? -14.438 -2.375 -13.359 1 96.94 67 LYS A C 1
ATOM 540 O O . LYS A 1 67 ? -13.242 -2.168 -13.148 1 96.94 67 LYS A O 1
ATOM 545 N N . LEU A 1 68 ? -15.336 -2.422 -12.383 1 94.81 68 LEU A N 1
ATOM 546 C CA . LEU A 1 68 ? -15.016 -2.084 -11 1 94.81 68 LEU A CA 1
ATOM 547 C C . LEU A 1 68 ? -14.219 -3.203 -10.344 1 94.81 68 LEU A C 1
ATOM 549 O O . LEU A 1 68 ? -13.734 -3.049 -9.219 1 94.81 68 LEU A O 1
ATOM 553 N N . ILE A 1 69 ? -14 -4.27 -11.062 1 95.88 69 ILE A N 1
ATOM 554 C CA . ILE A 1 69 ? -13.188 -5.387 -10.602 1 95.88 69 ILE A CA 1
ATOM 555 C C . ILE A 1 69 ? -11.938 -5.512 -11.477 1 95.88 69 ILE A C 1
ATOM 557 O O . ILE A 1 69 ? -10.82 -5.566 -10.961 1 95.88 69 ILE A O 1
ATOM 561 N N . ALA A 1 70 ? -12.172 -5.508 -12.734 1 96.94 70 ALA A N 1
ATOM 562 C CA . ALA A 1 70 ? -11.109 -5.758 -13.703 1 96.94 70 ALA A CA 1
ATOM 563 C C . ALA A 1 70 ? -10.008 -4.707 -13.594 1 96.94 70 ALA A C 1
ATOM 565 O O . ALA A 1 70 ? -8.82 -5.039 -13.555 1 96.94 70 ALA A O 1
ATOM 566 N N . VAL A 1 71 ? -10.422 -3.486 -13.516 1 95.94 71 VAL A N 1
ATOM 567 C CA . VAL A 1 71 ? -9.461 -2.391 -13.484 1 95.94 71 VAL A CA 1
ATOM 568 C C . VAL A 1 71 ? -8.688 -2.424 -12.164 1 95.94 71 VAL A C 1
ATOM 570 O O . VAL A 1 71 ? -7.453 -2.434 -12.164 1 95.94 71 VAL A O 1
ATOM 573 N N . PRO A 1 72 ? -9.352 -2.58 -11.055 1 94.62 72 PRO A N 1
ATOM 574 C CA . PRO A 1 72 ? -8.633 -2.627 -9.781 1 94.62 72 PRO A CA 1
ATOM 575 C C . PRO A 1 72 ? -7.664 -3.807 -9.695 1 94.62 72 PRO A C 1
ATOM 577 O O . PRO A 1 72 ? -6.543 -3.654 -9.211 1 94.62 72 PRO A O 1
ATOM 580 N N . LEU A 1 73 ? -8.031 -4.895 -10.156 1 96 73 LEU A N 1
ATOM 581 C CA . LEU A 1 73 ? -7.156 -6.062 -10.086 1 96 73 LEU A CA 1
ATOM 582 C C . LEU A 1 73 ? -5.91 -5.863 -10.938 1 96 73 LEU A C 1
ATOM 584 O O . LEU A 1 73 ? -4.809 -6.242 -10.531 1 96 73 LEU A O 1
ATOM 588 N N . GLU A 1 74 ? -6.082 -5.301 -12.078 1 95.88 74 GLU A N 1
ATOM 589 C CA . GLU A 1 74 ? -4.93 -5.008 -12.922 1 95.88 74 GLU A CA 1
ATOM 590 C C . GLU A 1 74 ? -4.039 -3.939 -12.297 1 95.88 74 GLU A C 1
ATOM 592 O O . GLU A 1 74 ? -2.812 -4.008 -12.391 1 95.88 74 GLU A O 1
ATOM 597 N N . LEU A 1 75 ? -4.684 -2.992 -11.68 1 93.94 75 LEU A N 1
ATOM 598 C CA . LEU A 1 75 ? -3.928 -1.959 -10.977 1 93.94 75 LEU A CA 1
ATOM 599 C C . LEU A 1 75 ? -3.125 -2.559 -9.828 1 93.94 75 LEU A C 1
ATOM 601 O O . LEU A 1 75 ? -1.954 -2.221 -9.641 1 93.94 75 LEU A O 1
ATOM 605 N N . ILE A 1 76 ? -3.725 -3.422 -9.086 1 92.62 76 ILE A N 1
ATOM 606 C CA . ILE A 1 76 ? -3.055 -4.074 -7.969 1 92.62 76 ILE A CA 1
ATOM 607 C C . ILE A 1 76 ? -1.847 -4.859 -8.477 1 92.62 76 ILE A C 1
ATOM 609 O O . ILE A 1 76 ? -0.761 -4.785 -7.898 1 92.62 76 ILE A O 1
ATOM 613 N N . HIS A 1 77 ? -2.074 -5.555 -9.5 1 93.31 77 HIS A N 1
ATOM 614 C CA . HIS A 1 77 ? -0.967 -6.281 -10.109 1 93.31 77 HIS A CA 1
ATOM 615 C C . HIS A 1 77 ? 0.148 -5.332 -10.539 1 93.31 77 HIS A C 1
ATOM 617 O O . HIS A 1 77 ? 1.324 -5.594 -10.281 1 93.31 77 HIS A O 1
ATOM 623 N N . SER A 1 78 ? -0.196 -4.277 -11.172 1 92.06 78 SER A N 1
ATOM 624 C CA . SER A 1 78 ? 0.774 -3.301 -11.656 1 92.06 78 SER A CA 1
ATOM 625 C C . SER A 1 78 ? 1.545 -2.67 -10.5 1 92.06 78 SER A C 1
ATOM 627 O O . SER A 1 78 ? 2.756 -2.459 -10.602 1 92.06 78 SER A O 1
ATOM 629 N N . ALA A 1 79 ? 0.828 -2.355 -9.484 1 90.81 79 ALA A N 1
ATOM 630 C CA . ALA A 1 79 ? 1.469 -1.793 -8.297 1 90.81 79 ALA A CA 1
ATOM 631 C C . ALA A 1 79 ? 2.508 -2.754 -7.73 1 90.81 79 ALA A C 1
ATOM 633 O O . ALA A 1 79 ? 3.59 -2.334 -7.312 1 90.81 79 ALA A O 1
ATOM 634 N N . SER A 1 80 ? 2.146 -3.963 -7.676 1 89.38 80 SER A N 1
ATOM 635 C CA . SER A 1 80 ? 3.07 -4.969 -7.156 1 89.38 80 SER A CA 1
ATOM 636 C C . SER A 1 80 ? 4.336 -5.047 -8 1 89.38 80 SER A C 1
ATOM 638 O O . SER A 1 80 ? 5.426 -5.277 -7.477 1 89.38 80 SER A O 1
ATOM 640 N N . LEU A 1 81 ? 4.223 -4.832 -9.32 1 87.69 81 LEU A N 1
ATOM 641 C CA . LEU A 1 81 ? 5.379 -4.844 -10.211 1 87.69 81 LEU A CA 1
ATOM 642 C C . LEU A 1 81 ? 6.32 -3.686 -9.891 1 87.69 81 LEU A C 1
ATOM 644 O O . LEU A 1 81 ? 7.539 -3.854 -9.891 1 87.69 81 LEU A O 1
ATOM 648 N N . VAL A 1 82 ? 5.777 -2.584 -9.656 1 88.12 82 VAL A N 1
ATOM 649 C CA . VAL A 1 82 ? 6.582 -1.411 -9.344 1 88.12 82 VAL A CA 1
ATOM 650 C C . VAL A 1 82 ? 7.352 -1.645 -8.047 1 88.12 82 VAL A C 1
ATOM 652 O O . VAL A 1 82 ? 8.547 -1.341 -7.957 1 88.12 82 VAL A O 1
ATOM 655 N N . HIS A 1 83 ? 6.668 -2.121 -7.109 1 85 83 HIS A N 1
ATOM 656 C CA . HIS A 1 83 ? 7.297 -2.4 -5.824 1 85 83 HIS A CA 1
ATOM 657 C C . HIS A 1 83 ? 8.375 -3.471 -5.961 1 85 83 HIS A C 1
ATOM 659 O O . HIS A 1 83 ? 9.461 -3.342 -5.391 1 85 83 HIS A O 1
ATOM 665 N N . ASP A 1 84 ? 8.086 -4.469 -6.73 1 82.69 84 ASP A N 1
ATOM 666 C CA . ASP A 1 84 ? 9.055 -5.527 -6.988 1 82.69 84 ASP A CA 1
ATOM 667 C C . ASP A 1 84 ? 10.312 -4.969 -7.66 1 82.69 84 ASP A C 1
ATOM 669 O O . ASP A 1 84 ? 11.43 -5.398 -7.352 1 82.69 84 ASP A O 1
ATOM 673 N N . ASP A 1 85 ? 10.109 -4.117 -8.594 1 83.31 85 ASP A N 1
ATOM 674 C CA . ASP A 1 85 ? 11.234 -3.531 -9.32 1 83.31 85 ASP A CA 1
ATOM 675 C C . ASP A 1 85 ? 12.156 -2.766 -8.375 1 83.31 85 ASP A C 1
ATOM 677 O O . ASP A 1 85 ? 13.375 -2.727 -8.586 1 83.31 85 ASP A O 1
ATOM 681 N N . VAL A 1 86 ? 11.633 -2.16 -7.398 1 79 86 VAL A N 1
ATOM 682 C CA . VAL A 1 86 ? 12.422 -1.422 -6.414 1 79 86 VAL A CA 1
ATOM 683 C C . VAL A 1 86 ? 13.234 -2.396 -5.566 1 79 86 VAL A C 1
ATOM 685 O O . VAL A 1 86 ? 14.422 -2.184 -5.332 1 79 86 VAL A O 1
ATOM 688 N N . ILE A 1 87 ? 12.617 -3.434 -5.27 1 72.06 87 ILE A N 1
ATOM 689 C CA . ILE A 1 87 ? 13.227 -4.426 -4.391 1 72.06 87 ILE A CA 1
ATOM 690 C C . ILE A 1 87 ? 14.344 -5.156 -5.125 1 72.06 87 ILE A C 1
ATOM 692 O O . ILE A 1 87 ? 15.422 -5.375 -4.566 1 72.06 87 ILE A O 1
ATOM 696 N N . ASP A 1 88 ? 14.039 -5.418 -6.332 1 72.69 88 ASP A N 1
ATOM 697 C CA . ASP A 1 88 ? 14.969 -6.207 -7.137 1 72.69 88 ASP A CA 1
ATOM 698 C C . ASP A 1 88 ? 16.031 -5.316 -7.785 1 72.69 88 ASP A C 1
ATOM 700 O O . ASP A 1 88 ? 16.922 -5.809 -8.469 1 72.69 88 ASP A O 1
ATOM 704 N N . ASN A 1 89 ? 15.906 -4.086 -7.5 1 74.94 89 ASN A N 1
ATOM 705 C CA . ASN A 1 89 ? 16.781 -3.117 -8.148 1 74.94 89 ASN A CA 1
ATOM 706 C C . ASN A 1 89 ? 16.828 -3.311 -9.656 1 74.94 89 ASN A C 1
ATOM 708 O O . ASN A 1 89 ? 17.891 -3.285 -10.266 1 74.94 89 ASN A O 1
ATOM 712 N N . ALA A 1 90 ? 15.688 -3.6 -10.18 1 74.62 90 ALA A N 1
ATOM 713 C CA . ALA A 1 90 ? 15.586 -3.859 -11.609 1 74.62 90 ALA A CA 1
ATOM 714 C C . ALA A 1 90 ? 15.703 -2.566 -12.414 1 74.62 90 ALA A C 1
ATOM 716 O O . ALA A 1 90 ? 15.016 -1.584 -12.125 1 74.62 90 ALA A O 1
ATOM 717 N N . GLU A 1 91 ? 16.453 -2.58 -13.453 1 77.88 91 GLU A N 1
ATOM 718 C CA . GLU A 1 91 ? 16.625 -1.394 -14.289 1 77.88 91 GLU A CA 1
ATOM 719 C C . GLU A 1 91 ? 15.625 -1.361 -15.438 1 77.88 91 GLU A C 1
ATOM 721 O O . GLU A 1 91 ? 15.266 -0.288 -15.922 1 77.88 91 GLU A O 1
ATOM 726 N N . THR A 1 92 ? 15.195 -2.576 -15.867 1 75.94 92 THR A N 1
ATOM 727 C CA . THR A 1 92 ? 14.273 -2.635 -17 1 75.94 92 THR A CA 1
ATOM 728 C C . THR A 1 92 ? 13.133 -3.613 -16.719 1 75.94 92 THR A C 1
ATOM 730 O O . THR A 1 92 ? 13.289 -4.543 -15.922 1 75.94 92 THR A O 1
ATOM 733 N N . ARG A 1 93 ? 12.008 -3.289 -17.391 1 69.62 93 ARG A N 1
ATOM 734 C CA . ARG A 1 93 ? 10.828 -4.148 -17.422 1 69.62 93 ARG A CA 1
ATOM 735 C C . ARG A 1 93 ? 10.125 -4.074 -18.766 1 69.62 93 ARG A C 1
ATOM 737 O O . ARG A 1 93 ? 9.766 -2.986 -19.234 1 69.62 93 ARG A O 1
ATOM 744 N N . ARG A 1 94 ? 10.008 -5.23 -19.438 1 73.62 94 ARG A N 1
ATOM 745 C CA . ARG A 1 94 ? 9.375 -5.32 -20.75 1 73.62 94 ARG A CA 1
ATOM 746 C C . ARG A 1 94 ? 10.094 -4.438 -21.75 1 73.62 94 ARG A C 1
ATOM 748 O O . ARG A 1 94 ? 9.453 -3.707 -22.516 1 73.62 94 ARG A O 1
ATOM 755 N N . GLY A 1 95 ? 11.32 -4.453 -21.594 1 73.81 95 GLY A N 1
ATOM 756 C CA . GLY A 1 95 ? 12.156 -3.748 -22.547 1 73.81 95 GLY A CA 1
ATOM 757 C C . GLY A 1 95 ? 12.227 -2.254 -22.297 1 73.81 95 GLY A C 1
ATOM 758 O O . GLY A 1 95 ? 12.914 -1.527 -23.016 1 73.81 95 GLY A O 1
ATOM 759 N N . LYS A 1 96 ? 11.539 -1.754 -21.219 1 78.94 96 LYS A N 1
ATOM 760 C CA . LYS A 1 96 ? 11.531 -0.331 -20.891 1 78.94 96 LYS A CA 1
ATOM 761 C C . LYS A 1 96 ? 12.156 -0.077 -19.516 1 78.94 96 LYS A C 1
ATOM 763 O O . LYS A 1 96 ? 12.18 -0.969 -18.672 1 78.94 96 LYS A O 1
ATOM 768 N N . PRO A 1 97 ? 12.695 1.094 -19.344 1 84.38 97 PRO A N 1
ATOM 769 C CA . PRO A 1 97 ? 13.195 1.415 -18 1 84.38 97 PRO A CA 1
ATOM 770 C C . PRO A 1 97 ? 12.109 1.342 -16.922 1 84.38 97 PRO A C 1
ATOM 772 O O . PRO A 1 97 ? 10.969 1.729 -17.172 1 84.38 97 PRO A O 1
ATOM 775 N N . THR A 1 98 ? 12.477 0.788 -15.805 1 84.69 98 THR A N 1
ATOM 776 C CA . THR A 1 98 ? 11.539 0.761 -14.695 1 84.69 98 THR A CA 1
ATOM 777 C C . THR A 1 98 ? 11.297 2.168 -14.156 1 84.69 98 THR A C 1
ATOM 779 O O . THR A 1 98 ? 12.055 3.092 -14.453 1 84.69 98 THR A O 1
ATOM 782 N N . VAL A 1 99 ? 10.258 2.367 -13.367 1 82.62 99 VAL A N 1
ATOM 783 C CA . VAL A 1 99 ? 9.969 3.648 -12.734 1 82.62 99 VAL A CA 1
ATOM 784 C C . VAL A 1 99 ? 11.141 4.07 -11.859 1 82.62 99 VAL A C 1
ATOM 786 O O . VAL A 1 99 ? 11.555 5.23 -11.875 1 82.62 99 VAL A O 1
ATOM 789 N N . LYS A 1 100 ? 11.68 3.145 -11.148 1 78.19 100 LYS A N 1
ATOM 790 C CA . LYS A 1 100 ? 12.812 3.473 -10.281 1 78.19 100 LYS A CA 1
ATOM 791 C C . LYS A 1 100 ? 14 3.953 -11.102 1 78.19 100 LYS A C 1
ATOM 793 O O . LYS A 1 100 ? 14.703 4.887 -10.703 1 78.19 100 LYS A O 1
ATOM 798 N N . SER A 1 101 ? 14.242 3.324 -12.211 1 80.69 101 SER A N 1
ATOM 799 C CA . SER A 1 101 ? 15.391 3.662 -13.047 1 80.69 101 SER A CA 1
ATOM 800 C C . SER A 1 101 ? 15.203 5.023 -13.711 1 80.69 101 SER A C 1
ATOM 802 O O . SER A 1 101 ? 16.172 5.777 -13.867 1 80.69 101 SER A O 1
ATOM 804 N N . LYS A 1 102 ? 14.039 5.336 -14.086 1 82.94 102 LYS A N 1
ATOM 805 C CA . LYS A 1 102 ? 13.758 6.582 -14.789 1 82.94 102 LYS A CA 1
ATOM 806 C C . LYS A 1 102 ? 13.664 7.758 -13.82 1 82.94 102 LYS A C 1
ATOM 808 O O . LYS A 1 102 ? 14.07 8.875 -14.156 1 82.94 102 LYS A O 1
ATOM 813 N N . TRP A 1 103 ? 13.18 7.551 -12.75 1 79.25 103 TRP A N 1
ATOM 814 C CA . TRP A 1 103 ? 13.047 8.594 -11.742 1 79.25 103 TRP A CA 1
ATOM 815 C C . TRP A 1 103 ? 13.867 8.273 -10.508 1 79.25 103 TRP A C 1
ATOM 817 O O . TRP A 1 103 ? 15.078 8.5 -10.484 1 79.25 103 TRP A O 1
ATOM 827 N N . ASP A 1 104 ? 13.383 7.633 -9.453 1 79.5 104 ASP A N 1
ATOM 828 C CA . ASP A 1 104 ? 14.125 7.168 -8.289 1 79.5 104 ASP A CA 1
ATOM 829 C C . ASP A 1 104 ? 13.289 6.203 -7.449 1 79.5 104 ASP A C 1
ATOM 831 O O . ASP A 1 104 ? 12.102 6.004 -7.723 1 79.5 104 ASP A O 1
ATOM 835 N N . ASN A 1 105 ? 13.938 5.582 -6.52 1 77 105 ASN A N 1
ATOM 836 C CA . ASN A 1 105 ? 13.328 4.562 -5.672 1 77 105 ASN A CA 1
ATOM 837 C C . ASN A 1 105 ? 12.141 5.125 -4.883 1 77 105 ASN A C 1
ATOM 839 O O . ASN A 1 105 ? 11.125 4.449 -4.727 1 77 105 ASN A O 1
ATOM 843 N N . ARG A 1 106 ? 12.234 6.32 -4.508 1 76.5 106 ARG A N 1
ATOM 844 C CA . ARG A 1 106 ? 11.188 6.938 -3.701 1 76.5 106 ARG A CA 1
ATOM 845 C C . ARG A 1 106 ? 9.914 7.137 -4.52 1 76.5 106 ARG A C 1
ATOM 847 O O . ARG A 1 106 ? 8.82 6.785 -4.07 1 76.5 106 ARG A O 1
ATOM 854 N N . ILE A 1 107 ? 10.148 7.605 -5.652 1 81.31 107 ILE A N 1
ATOM 855 C CA . ILE A 1 107 ? 9.023 7.875 -6.543 1 81.31 107 ILE A CA 1
ATOM 856 C C . ILE A 1 107 ? 8.344 6.562 -6.93 1 81.31 107 ILE A C 1
ATOM 858 O O . ILE A 1 107 ? 7.113 6.488 -6.984 1 81.31 107 ILE A O 1
ATOM 862 N N . ALA A 1 108 ? 9.141 5.574 -7.172 1 84.19 108 ALA A N 1
ATOM 863 C CA . ALA A 1 108 ? 8.594 4.27 -7.531 1 84.19 108 ALA A CA 1
ATOM 864 C C . ALA A 1 108 ? 7.73 3.709 -6.406 1 84.19 108 ALA A C 1
ATOM 866 O O . ALA A 1 108 ? 6.648 3.172 -6.648 1 84.19 108 ALA A O 1
ATOM 867 N N . MET A 1 109 ? 8.172 3.854 -5.215 1 83.25 109 MET A N 1
ATOM 868 C CA . MET A 1 109 ? 7.438 3.352 -4.059 1 83.25 109 MET A CA 1
ATOM 869 C C . MET A 1 109 ? 6.082 4.039 -3.939 1 83.25 109 MET A C 1
ATOM 871 O O . MET A 1 109 ? 5.055 3.377 -3.781 1 83.25 109 MET A O 1
ATOM 875 N N . TYR A 1 110 ? 6.043 5.281 -4.07 1 84.88 110 TYR A N 1
ATOM 876 C CA . TYR A 1 110 ? 4.805 6.031 -3.914 1 84.88 110 TYR A CA 1
ATOM 877 C C . TYR A 1 110 ? 3.8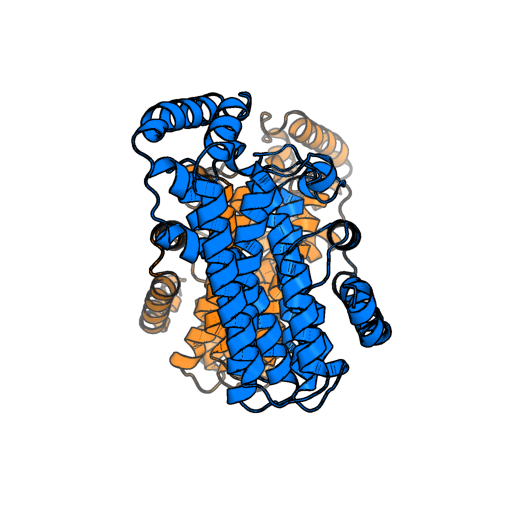89 5.832 -5.117 1 84.88 110 TYR A C 1
ATOM 879 O O . TYR A 1 110 ? 2.664 5.906 -4.992 1 84.88 110 TYR A O 1
ATOM 887 N N . THR A 1 111 ? 4.527 5.629 -6.23 1 86.88 111 THR A N 1
ATOM 888 C CA . THR A 1 111 ? 3.719 5.277 -7.395 1 86.88 111 THR A CA 1
ATOM 889 C C . THR A 1 111 ? 2.912 4.012 -7.129 1 86.88 111 THR A C 1
ATOM 891 O O . THR A 1 111 ? 1.719 3.951 -7.434 1 86.88 111 THR A O 1
ATOM 894 N N . GLY A 1 112 ? 3.605 3.02 -6.598 1 88.62 112 GLY A N 1
ATOM 895 C CA . GLY A 1 112 ? 2.906 1.8 -6.23 1 88.62 112 GLY A CA 1
ATOM 896 C C . GLY A 1 112 ? 1.774 2.033 -5.246 1 88.62 112 GLY A C 1
ATOM 897 O O . GLY A 1 112 ? 0.669 1.52 -5.43 1 88.62 112 GLY A O 1
ATOM 898 N N . ASP A 1 113 ? 1.988 2.764 -4.25 1 86.44 113 ASP A N 1
ATOM 899 C CA . ASP A 1 113 ? 0.976 3.072 -3.246 1 86.44 113 ASP A CA 1
ATOM 900 C C . ASP A 1 113 ? -0.192 3.84 -3.863 1 86.44 113 ASP A C 1
ATOM 902 O O . ASP A 1 113 ? -1.348 3.625 -3.49 1 86.44 113 ASP A O 1
ATOM 906 N N . TYR A 1 114 ? 0.196 4.785 -4.688 1 87.25 114 TYR A N 1
ATOM 907 C CA . TYR A 1 114 ? -0.82 5.562 -5.387 1 87.25 114 TYR A CA 1
ATOM 908 C C . TYR A 1 114 ? -1.736 4.656 -6.199 1 87.25 114 TYR A C 1
ATOM 910 O O . TYR A 1 114 ? -2.961 4.781 -6.133 1 87.25 114 TYR A O 1
ATOM 918 N N . ILE A 1 115 ? -1.15 3.807 -6.887 1 90.25 115 ILE A N 1
ATOM 919 C CA . ILE A 1 115 ? -1.907 2.889 -7.73 1 90.25 115 ILE A CA 1
ATOM 920 C C . ILE A 1 115 ? -2.768 1.977 -6.859 1 90.25 115 ILE A C 1
ATOM 922 O O . ILE A 1 115 ? -3.93 1.719 -7.18 1 90.25 115 ILE A O 1
ATOM 926 N N . TYR A 1 116 ? -2.26 1.503 -5.719 1 87 116 TYR A N 1
ATOM 927 C CA . TYR A 1 116 ? -3.027 0.707 -4.766 1 87 116 TYR A CA 1
ATOM 928 C C . TYR A 1 116 ? -4.246 1.478 -4.266 1 87 116 TYR A C 1
ATOM 930 O O . TYR A 1 116 ? -5.352 0.936 -4.215 1 87 116 TYR A O 1
ATOM 938 N N . GLY A 1 117 ? -3.988 2.68 -3.902 1 85.06 117 GLY A N 1
ATOM 939 C CA . GLY A 1 117 ? -5.082 3.512 -3.428 1 85.06 117 GLY A CA 1
ATOM 940 C C . GLY A 1 117 ? -6.172 3.711 -4.465 1 85.06 117 GLY A C 1
ATOM 941 O O . GLY A 1 117 ? -7.359 3.641 -4.145 1 85.06 117 GLY A O 1
ATOM 942 N N . LYS A 1 118 ? -5.73 3.936 -5.664 1 89.56 118 LYS A N 1
ATOM 943 C CA . LYS A 1 118 ? -6.684 4.121 -6.754 1 89.56 118 LYS A CA 1
ATOM 944 C C . LYS A 1 118 ? -7.5 2.857 -6.996 1 89.56 118 LYS A C 1
ATOM 946 O O . LYS A 1 118 ? -8.695 2.932 -7.285 1 89.56 118 LYS A O 1
ATOM 951 N N . ALA A 1 119 ? -6.801 1.777 -6.945 1 90.5 119 ALA A N 1
ATOM 952 C CA . ALA A 1 119 ? -7.488 0.5 -7.105 1 90.5 119 ALA A CA 1
ATOM 953 C C . ALA A 1 119 ? -8.586 0.332 -6.062 1 90.5 119 ALA A C 1
ATOM 955 O O . ALA A 1 119 ? -9.719 -0.033 -6.391 1 90.5 119 ALA A O 1
ATOM 956 N N . LEU A 1 120 ? -8.289 0.633 -4.895 1 83.94 120 LEU A N 1
ATOM 957 C CA . LEU A 1 120 ? -9.234 0.473 -3.797 1 83.94 120 LEU A CA 1
ATOM 958 C C . LEU A 1 120 ? -10.375 1.479 -3.912 1 83.94 120 LEU A C 1
ATOM 960 O O . LEU A 1 120 ? -11.531 1.159 -3.602 1 83.94 120 LEU A O 1
ATOM 964 N N . GLN A 1 121 ? -10.07 2.645 -4.289 1 85.25 121 GLN A N 1
ATOM 965 C CA . GLN A 1 121 ? -11.094 3.666 -4.5 1 85.25 121 GLN A CA 1
ATOM 966 C C . GLN A 1 121 ? -12.117 3.213 -5.543 1 85.25 121 GLN A C 1
ATOM 968 O O . GLN A 1 121 ? -13.32 3.43 -5.375 1 85.25 121 GLN A O 1
ATOM 973 N N . LEU A 1 122 ? -11.641 2.639 -6.551 1 87.88 122 LEU A N 1
ATOM 974 C CA . LEU A 1 122 ? -12.516 2.176 -7.617 1 87.88 122 LEU A CA 1
ATOM 975 C C . LEU A 1 122 ? -13.422 1.049 -7.129 1 87.88 122 LEU A C 1
ATOM 977 O O . LEU A 1 122 ? -14.617 1.031 -7.43 1 87.88 122 LEU A O 1
ATOM 981 N N . THR A 1 123 ? -12.914 0.154 -6.371 1 86.5 123 THR A N 1
ATOM 982 C CA . THR A 1 123 ? -13.656 -1.004 -5.895 1 86.5 123 THR A CA 1
ATOM 983 C C . THR A 1 123 ? -14.75 -0.578 -4.914 1 86.5 123 THR A C 1
ATOM 985 O O . THR A 1 123 ? -15.758 -1.271 -4.758 1 86.5 123 THR A O 1
ATOM 988 N N . ALA A 1 124 ? -14.492 0.496 -4.227 1 81 124 ALA A N 1
ATOM 989 C CA . ALA A 1 124 ? -15.445 0.993 -3.238 1 81 124 ALA A CA 1
ATOM 990 C C . ALA A 1 124 ? -16.766 1.367 -3.893 1 81 124 ALA A C 1
ATOM 992 O O . ALA A 1 124 ? -17.766 1.57 -3.203 1 81 124 ALA A O 1
ATOM 993 N N . GLY A 1 125 ? -16.766 1.444 -5.203 1 81.25 125 GLY A N 1
ATOM 994 C CA . GLY A 1 125 ? -18 1.673 -5.934 1 81.25 125 GLY A CA 1
ATOM 995 C C . GLY A 1 125 ? -18.969 0.495 -5.871 1 81.25 125 GLY A C 1
ATOM 996 O O . GLY A 1 125 ? -20.141 0.634 -6.176 1 81.25 125 GLY A O 1
ATOM 997 N N . LEU A 1 126 ? -18.422 -0.624 -5.52 1 82.12 126 LEU A N 1
ATOM 998 C CA . LEU A 1 126 ? -19.25 -1.809 -5.34 1 82.12 126 LEU A CA 1
ATOM 999 C C . LEU A 1 126 ? -19.734 -1.922 -3.898 1 82.12 126 LEU A C 1
ATOM 1001 O O . LEU A 1 126 ? -18.984 -1.658 -2.963 1 82.12 126 LEU A O 1
ATOM 1005 N N . SER A 1 127 ? -20.938 -2.303 -3.693 1 79.5 127 SER A N 1
ATOM 1006 C CA . SER A 1 127 ? -21.547 -2.289 -2.371 1 79.5 127 SER A CA 1
ATOM 1007 C C . SER A 1 127 ? -21.312 -3.6 -1.633 1 79.5 127 SER A C 1
ATOM 1009 O O . SER A 1 127 ? -21.531 -3.688 -0.422 1 79.5 127 SER A O 1
ATOM 1011 N N . GLU A 1 128 ? -20.797 -4.602 -2.297 1 82.81 128 GLU A N 1
ATOM 1012 C CA . GLU A 1 128 ? -20.609 -5.91 -1.675 1 82.81 128 GLU A CA 1
ATOM 1013 C C . GLU A 1 128 ? -19.344 -5.945 -0.828 1 82.81 128 GLU A C 1
ATOM 1015 O O . GLU A 1 128 ? -18.234 -5.965 -1.364 1 82.81 128 GLU A O 1
ATOM 1020 N N . PRO A 1 129 ? -19.422 -6.047 0.453 1 78.12 129 PRO A N 1
ATOM 1021 C CA . PRO A 1 129 ? -18.25 -6.047 1.328 1 78.12 129 PRO A CA 1
ATOM 1022 C C . PRO A 1 129 ? -17.328 -7.246 1.09 1 78.12 129 PRO A C 1
ATOM 1024 O O . PRO A 1 129 ? -16.125 -7.156 1.304 1 78.12 129 PRO A O 1
ATOM 1027 N N . ALA A 1 130 ? -17.953 -8.297 0.648 1 82.62 130 ALA A N 1
ATOM 1028 C CA . ALA A 1 130 ? -17.188 -9.508 0.398 1 82.62 130 ALA A CA 1
ATOM 1029 C C . ALA A 1 130 ? -16.078 -9.25 -0.621 1 82.62 130 ALA A C 1
ATOM 1031 O O . ALA A 1 130 ? -14.984 -9.812 -0.52 1 82.62 130 ALA A O 1
ATOM 1032 N N . ILE A 1 131 ? -16.344 -8.39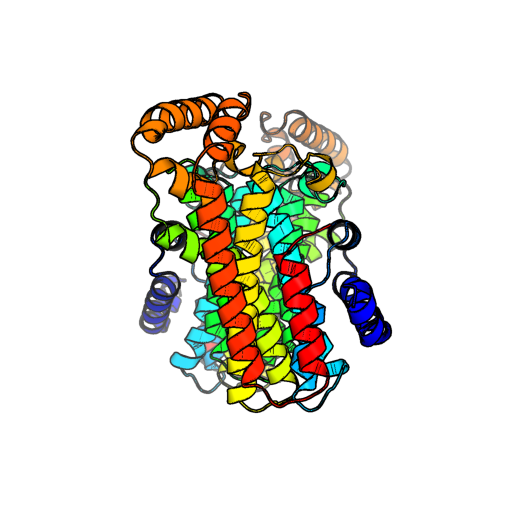8 -1.549 1 84 131 ILE A N 1
ATOM 1033 C CA . ILE A 1 131 ? -15.375 -8.094 -2.594 1 84 131 ILE A CA 1
ATOM 1034 C C . ILE A 1 131 ? -14.18 -7.348 -1.992 1 84 131 ILE A C 1
ATOM 1036 O O . ILE A 1 131 ? -13.031 -7.668 -2.287 1 84 131 ILE A O 1
ATOM 1040 N N . HIS A 1 132 ? -14.453 -6.488 -1.1 1 80.62 132 HIS A N 1
ATOM 1041 C CA . HIS A 1 132 ? -13.398 -5.727 -0.437 1 80.62 132 HIS A CA 1
ATOM 1042 C C . HIS A 1 132 ? -12.539 -6.629 0.435 1 80.62 132 HIS A C 1
ATOM 1044 O O . HIS A 1 132 ? -11.312 -6.473 0.475 1 80.62 132 HIS A O 1
ATOM 1050 N N . ARG A 1 133 ? -13.141 -7.5 1.047 1 84.06 133 ARG A N 1
ATOM 1051 C CA . ARG A 1 133 ? -12.422 -8.422 1.921 1 84.06 133 ARG A CA 1
ATOM 1052 C C . ARG A 1 133 ? -11.484 -9.32 1.117 1 84.06 133 ARG A C 1
ATOM 1054 O O . ARG A 1 133 ? -10.344 -9.555 1.515 1 84.06 133 ARG A O 1
ATOM 1061 N N . ILE A 1 134 ? -11.992 -9.766 0.047 1 88.75 134 ILE A N 1
ATOM 1062 C CA . ILE A 1 134 ? -11.203 -10.664 -0.799 1 88.75 134 ILE A CA 1
ATOM 1063 C C . ILE A 1 134 ? -9.992 -9.922 -1.347 1 88.75 134 ILE A C 1
ATOM 1065 O O . ILE A 1 134 ? -8.875 -10.445 -1.321 1 88.75 134 ILE A O 1
ATOM 1069 N N . LEU A 1 135 ? -10.18 -8.695 -1.771 1 86.69 135 LEU A N 1
ATOM 1070 C CA . LEU A 1 135 ? -9.094 -7.906 -2.344 1 86.69 135 LEU A CA 1
ATOM 1071 C C . LEU A 1 135 ? -8.055 -7.562 -1.281 1 86.69 135 LEU A C 1
ATOM 1073 O O . LEU A 1 135 ? -6.848 -7.668 -1.526 1 86.69 135 LEU A O 1
ATOM 1077 N N . ALA A 1 136 ? -8.484 -7.148 -0.176 1 84.06 136 ALA A N 1
ATOM 1078 C CA . ALA A 1 136 ? -7.578 -6.82 0.92 1 84.06 136 ALA A CA 1
ATOM 1079 C C . ALA A 1 136 ? -6.762 -8.039 1.338 1 84.06 136 ALA A C 1
ATOM 1081 O O . ALA A 1 136 ? -5.551 -7.945 1.547 1 84.06 136 ALA A O 1
ATOM 1082 N N . LYS A 1 137 ? -7.43 -9.133 1.433 1 88.62 137 LYS A N 1
ATOM 1083 C CA . LYS A 1 137 ? -6.742 -10.375 1.783 1 88.62 137 LYS A CA 1
ATOM 1084 C C . LYS A 1 137 ? -5.691 -10.734 0.737 1 88.62 137 LYS A C 1
ATOM 1086 O O . LYS A 1 137 ? -4.602 -11.203 1.078 1 88.62 137 LYS A O 1
ATOM 1091 N N . ALA A 1 138 ? -6.07 -10.547 -0.44 1 90.25 138 ALA A N 1
ATOM 1092 C CA . ALA A 1 138 ? -5.129 -10.828 -1.52 1 90.25 138 ALA A CA 1
ATOM 1093 C C . ALA A 1 138 ? -3.879 -9.961 -1.396 1 90.25 138 ALA A C 1
ATOM 1095 O O . ALA A 1 138 ? -2.758 -10.445 -1.576 1 90.25 138 ALA A O 1
ATOM 1096 N N . MET A 1 139 ? -4.059 -8.727 -1.075 1 86.94 139 MET A N 1
ATOM 1097 C CA . MET A 1 139 ? -2.928 -7.816 -0.924 1 86.94 139 MET A CA 1
ATOM 1098 C C . MET A 1 139 ? -2.016 -8.266 0.211 1 86.94 139 MET A C 1
ATOM 1100 O O . MET A 1 139 ? -0.791 -8.25 0.071 1 86.94 139 MET A O 1
ATOM 1104 N N . VAL A 1 140 ? -2.586 -8.68 1.286 1 87.31 140 VAL A N 1
ATOM 1105 C CA . VAL A 1 140 ? -1.829 -9.156 2.438 1 87.31 140 VAL A CA 1
ATOM 1106 C C . VAL A 1 140 ? -1.04 -10.406 2.055 1 87.31 140 VAL A C 1
ATOM 1108 O O . VAL A 1 140 ? 0.164 -10.492 2.309 1 87.31 140 VAL A O 1
ATOM 1111 N N . GLN A 1 141 ? -1.753 -11.281 1.425 1 91.56 141 GLN A N 1
ATOM 1112 C CA . GLN A 1 141 ? -1.116 -12.539 1.043 1 91.56 141 GLN A CA 1
ATOM 1113 C C . GLN A 1 141 ? 0.006 -12.305 0.037 1 91.56 141 GLN A C 1
ATOM 1115 O O . GLN A 1 141 ? 1.041 -12.969 0.086 1 91.56 141 GLN A O 1
ATOM 1120 N N . MET A 1 142 ? -0.185 -11.398 -0.823 1 90.75 142 MET A N 1
ATOM 1121 C CA . MET A 1 142 ? 0.854 -11.07 -1.795 1 90.75 142 MET A CA 1
ATOM 1122 C C . MET A 1 142 ? 2.09 -10.508 -1.102 1 90.75 142 MET A C 1
ATOM 1124 O O . MET A 1 142 ? 3.217 -10.875 -1.438 1 90.75 142 MET A O 1
ATOM 1128 N N . SER A 1 143 ? 1.898 -9.648 -0.138 1 86.31 143 SER A N 1
ATOM 1129 C CA . SER A 1 143 ? 3.018 -9.086 0.609 1 86.31 143 SER A CA 1
ATOM 1130 C C . SER A 1 143 ? 3.777 -10.172 1.369 1 86.31 143 SER A C 1
ATOM 1132 O O . SER A 1 143 ? 5.008 -10.141 1.432 1 86.31 143 SER A O 1
ATOM 1134 N N . ILE A 1 144 ? 3.006 -11.07 1.924 1 87.81 144 ILE A N 1
ATOM 1135 C CA . ILE A 1 144 ? 3.613 -12.195 2.627 1 87.81 144 ILE A CA 1
ATOM 1136 C C . ILE A 1 144 ? 4.449 -13.023 1.653 1 87.81 144 ILE A C 1
ATOM 1138 O O . ILE A 1 144 ? 5.582 -13.406 1.967 1 87.81 144 ILE A O 1
ATOM 1142 N N . GLY A 1 145 ? 3.902 -13.281 0.519 1 89.44 145 GLY A N 1
ATOM 1143 C CA . GLY A 1 145 ? 4.625 -14.031 -0.494 1 89.44 145 GLY A CA 1
ATOM 1144 C C . GLY A 1 145 ? 5.938 -13.383 -0.896 1 89.44 145 GLY A C 1
ATOM 1145 O O . GLY A 1 145 ? 6.949 -14.07 -1.059 1 89.44 145 GLY A O 1
ATOM 1146 N N . GLU A 1 146 ? 5.965 -12.109 -1.036 1 84.88 146 GLU A N 1
ATOM 1147 C CA . GLU A 1 146 ? 7.176 -11.391 -1.407 1 84.88 146 GLU A CA 1
ATOM 1148 C C . GLU A 1 146 ? 8.234 -11.484 -0.312 1 84.88 146 GLU A C 1
ATOM 1150 O O . GLU A 1 146 ? 9.414 -11.703 -0.599 1 84.88 146 GLU A O 1
ATOM 1155 N N . MET A 1 147 ? 7.781 -11.312 0.831 1 84.06 147 MET A N 1
ATOM 1156 C CA . MET A 1 147 ? 8.688 -11.352 1.974 1 84.06 147 MET A CA 1
ATOM 1157 C C . MET A 1 147 ? 9.297 -12.742 2.129 1 84.06 147 MET A C 1
ATOM 1159 O O . MET A 1 147 ? 10.484 -12.875 2.434 1 84.06 147 MET A O 1
ATOM 1163 N N . GLU A 1 148 ? 8.445 -13.688 2.01 1 86.69 148 GLU A N 1
ATOM 1164 C CA . GLU A 1 148 ? 8.93 -15.055 2.092 1 86.69 148 GLU A CA 1
ATOM 1165 C C . GLU A 1 148 ? 9.969 -15.336 1.008 1 86.69 148 GLU A C 1
ATOM 1167 O O . GLU A 1 148 ? 10.93 -16.078 1.236 1 86.69 148 GLU A O 1
ATOM 1172 N N . GLN A 1 149 ? 9.766 -14.789 -0.095 1 88.06 149 GLN A N 1
ATOM 1173 C CA . GLN A 1 149 ? 10.742 -14.938 -1.166 1 88.06 149 GLN A CA 1
ATOM 1174 C C . GLN A 1 149 ? 12.086 -14.328 -0.774 1 88.06 149 GLN A C 1
ATOM 1176 O O . GLN A 1 149 ? 13.141 -14.93 -1.008 1 88.06 149 GLN A O 1
ATOM 1181 N N . ILE A 1 150 ? 12.055 -13.203 -0.225 1 82.56 150 ILE A N 1
ATOM 1182 C CA . ILE A 1 150 ? 13.273 -12.516 0.178 1 82.56 150 ILE A CA 1
ATOM 1183 C C . ILE A 1 150 ? 14.008 -13.344 1.229 1 82.56 150 ILE A C 1
ATOM 1185 O O . ILE A 1 150 ? 15.227 -13.508 1.16 1 82.56 150 ILE A O 1
ATOM 1189 N N . ARG A 1 151 ? 13.297 -13.875 2.119 1 83.56 151 ARG A N 1
ATOM 1190 C CA . ARG A 1 151 ? 13.875 -14.695 3.182 1 83.56 151 ARG A CA 1
ATOM 1191 C C . ARG A 1 151 ? 14.539 -15.945 2.615 1 83.56 151 ARG A C 1
ATOM 1193 O O . ARG A 1 151 ? 15.531 -16.422 3.156 1 83.56 151 ARG A O 1
ATOM 1200 N N . ASP A 1 152 ? 14.055 -16.344 1.534 1 90 152 ASP A N 1
ATOM 1201 C CA . ASP A 1 152 ? 14.516 -17.609 0.987 1 90 152 ASP A CA 1
ATOM 1202 C C . ASP A 1 152 ? 15.539 -17.391 -0.126 1 90 152 ASP A C 1
ATOM 1204 O O . ASP A 1 152 ? 15.898 -18.344 -0.839 1 90 152 ASP A O 1
ATOM 1208 N N . PHE A 1 153 ? 15.961 -16.172 -0.262 1 87.81 153 PHE A N 1
ATOM 1209 C CA . PHE A 1 153 ? 17 -15.953 -1.258 1 87.81 153 PHE A CA 1
ATOM 1210 C C . PHE A 1 153 ? 18.234 -16.797 -0.953 1 87.81 153 PHE A C 1
ATOM 1212 O O . PHE A 1 153 ? 18.75 -16.781 0.172 1 87.81 153 PHE A O 1
ATOM 1219 N N . PHE A 1 154 ? 18.656 -17.547 -1.892 1 92 154 PHE A N 1
ATOM 1220 C CA . PHE A 1 154 ? 19.812 -18.422 -1.862 1 92 154 PHE A CA 1
ATOM 1221 C C . PHE A 1 154 ? 19.672 -19.5 -0.785 1 92 154 PHE A C 1
ATOM 1223 O O . PHE A 1 154 ? 20.656 -20.094 -0.355 1 92 154 PHE A O 1
ATOM 1230 N N . ASN A 1 155 ? 18.453 -19.672 -0.32 1 94.44 155 ASN A N 1
ATOM 1231 C CA . ASN A 1 155 ? 18.188 -20.766 0.615 1 94.44 155 ASN A CA 1
ATOM 1232 C C . ASN A 1 155 ? 18.031 -22.094 -0.11 1 94.44 155 ASN A C 1
ATOM 1234 O O . ASN A 1 155 ? 16.906 -22.484 -0.45 1 94.44 155 ASN A O 1
ATOM 1238 N N . THR A 1 156 ? 19.078 -22.766 -0.17 1 94.81 156 THR A N 1
ATOM 1239 C CA . THR A 1 156 ? 19.109 -24.016 -0.913 1 94.81 156 THR A CA 1
ATOM 1240 C C . THR A 1 156 ? 18.438 -25.125 -0.113 1 94.81 156 THR A C 1
ATOM 12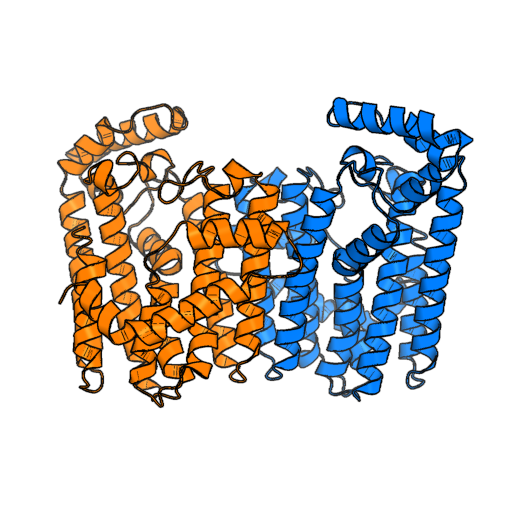42 O O . THR A 1 156 ? 18.172 -26.203 -0.644 1 94.81 156 THR A O 1
ATOM 1245 N N . GLY A 1 157 ? 18.094 -24.891 1.146 1 93.88 157 GLY A N 1
ATOM 1246 C CA . GLY A 1 157 ? 17.406 -25.844 1.986 1 93.88 157 GLY A CA 1
ATOM 1247 C C . GLY A 1 157 ? 15.891 -25.672 1.967 1 93.88 157 GLY A C 1
ATOM 1248 O O . GLY A 1 157 ? 15.172 -26.391 2.648 1 93.88 157 GLY A O 1
ATOM 1249 N N . GLN A 1 158 ? 15.461 -24.766 1.173 1 93.94 158 GLN A N 1
ATOM 1250 C CA . GLN A 1 158 ? 14.031 -24.516 1.026 1 93.94 158 GLN A CA 1
ATOM 1251 C C . GLN A 1 158 ? 13.289 -25.766 0.565 1 93.94 158 GLN A C 1
ATOM 1253 O O . GLN A 1 158 ? 13.781 -26.5 -0.293 1 93.94 158 GLN A O 1
ATOM 1258 N N . SER A 1 159 ? 12.078 -26.031 1.133 1 95.5 159 SER A N 1
ATOM 1259 C CA . SER A 1 159 ? 11.273 -27.172 0.703 1 95.5 159 SER A CA 1
ATOM 1260 C C . SER A 1 159 ? 10.438 -26.828 -0.522 1 95.5 159 SER A C 1
ATOM 1262 O O . SER A 1 159 ? 10.164 -25.656 -0.783 1 95.5 159 SER A O 1
ATOM 1264 N N . VAL A 1 160 ? 10.047 -27.844 -1.256 1 97 160 VAL A N 1
ATOM 1265 C CA . VAL A 1 160 ? 9.141 -27.688 -2.385 1 97 160 VAL A CA 1
ATOM 1266 C C . VAL A 1 160 ? 7.82 -27.078 -1.902 1 97 160 VAL A C 1
ATOM 1268 O O . VAL A 1 160 ? 7.234 -26.234 -2.582 1 97 160 VAL A O 1
ATOM 1271 N N . ARG A 1 161 ? 7.402 -27.469 -0.781 1 96.44 161 ARG A N 1
ATOM 1272 C CA . ARG A 1 161 ? 6.18 -26.938 -0.19 1 96.44 161 ARG A CA 1
ATOM 1273 C C . ARG A 1 161 ? 6.273 -25.422 -0.002 1 96.44 161 ARG A C 1
ATOM 1275 O O . ARG A 1 161 ? 5.324 -24.703 -0.308 1 96.44 161 ARG A O 1
ATOM 1282 N N . ASN A 1 162 ? 7.395 -25 0.526 1 94.75 162 ASN A N 1
ATOM 1283 C CA . ASN A 1 162 ? 7.586 -23.562 0.729 1 94.75 162 ASN A CA 1
ATOM 1284 C C . ASN A 1 162 ? 7.555 -22.797 -0.592 1 94.75 162 ASN A C 1
ATOM 1286 O O . ASN A 1 162 ? 6.977 -21.719 -0.673 1 94.75 162 ASN A O 1
ATOM 1290 N N . TYR A 1 163 ? 8.164 -23.406 -1.562 1 96.69 163 TYR A N 1
ATOM 1291 C CA . TYR A 1 163 ? 8.125 -22.812 -2.896 1 96.69 163 TYR A CA 1
ATOM 1292 C C . TYR A 1 163 ? 6.695 -22.672 -3.395 1 96.69 163 TYR A C 1
ATOM 1294 O O . TYR A 1 163 ? 6.297 -21.625 -3.891 1 96.69 163 TYR A O 1
ATOM 1302 N N . LEU A 1 164 ? 5.945 -23.719 -3.215 1 97.88 164 LEU A N 1
ATOM 1303 C CA . LEU A 1 164 ? 4.574 -23.734 -3.719 1 97.88 164 LEU A CA 1
ATOM 1304 C C . LEU A 1 164 ? 3.715 -22.719 -2.982 1 97.88 164 LEU A C 1
ATOM 1306 O O . LEU A 1 164 ? 2.85 -22.078 -3.586 1 97.88 164 LEU A O 1
ATOM 1310 N N . LEU A 1 165 ? 3.934 -22.578 -1.753 1 95.44 165 LEU A N 1
ATOM 1311 C CA . LEU A 1 165 ? 3.203 -21.578 -0.977 1 95.44 165 LEU A CA 1
ATOM 1312 C C . LEU A 1 165 ? 3.547 -20.172 -1.441 1 95.44 165 LEU A C 1
ATOM 1314 O O . LEU A 1 165 ? 2.68 -19.297 -1.476 1 95.44 165 LEU A O 1
ATOM 1318 N N . ARG A 1 166 ? 4.746 -19.953 -1.796 1 94.56 166 ARG A N 1
ATOM 1319 C CA . ARG A 1 166 ? 5.203 -18.641 -2.26 1 94.56 166 ARG A CA 1
ATOM 1320 C C . ARG A 1 166 ? 4.539 -18.266 -3.582 1 94.56 166 ARG A C 1
ATOM 1322 O O . ARG A 1 166 ? 3.982 -17.172 -3.715 1 94.56 166 ARG A O 1
ATOM 1329 N N . ILE A 1 167 ? 4.559 -19.188 -4.527 1 96.69 167 ILE A N 1
ATOM 1330 C CA . ILE A 1 167 ? 4.031 -18.828 -5.84 1 96.69 167 ILE A CA 1
ATOM 1331 C C . ILE A 1 167 ? 2.506 -18.781 -5.785 1 96.69 167 ILE A C 1
ATOM 1333 O O . ILE A 1 167 ? 1.876 -18.062 -6.574 1 96.69 167 ILE A O 1
ATOM 1337 N N . ARG A 1 168 ? 1.924 -19.531 -4.859 1 97.38 168 ARG A N 1
ATOM 1338 C CA . ARG A 1 168 ? 0.494 -19.391 -4.605 1 97.38 168 ARG A CA 1
ATOM 1339 C C . ARG A 1 168 ? 0.14 -17.953 -4.262 1 97.38 168 ARG A C 1
ATOM 1341 O O . ARG A 1 168 ? -0.781 -17.375 -4.844 1 97.38 168 ARG A O 1
ATOM 1348 N N . ARG A 1 169 ? 0.875 -17.391 -3.393 1 94.94 169 ARG A N 1
ATOM 1349 C CA . ARG A 1 169 ? 0.589 -16.062 -2.871 1 94.94 169 ARG A CA 1
ATOM 1350 C C . ARG A 1 169 ? 0.963 -14.984 -3.883 1 94.94 169 ARG A C 1
ATOM 1352 O O . ARG A 1 169 ? 0.219 -14.016 -4.078 1 94.94 169 ARG A O 1
ATOM 1359 N N . LYS A 1 170 ? 2.023 -15.148 -4.562 1 92.75 170 LYS A N 1
ATOM 1360 C CA . LYS A 1 170 ? 2.58 -14.102 -5.41 1 92.75 170 LYS A CA 1
ATOM 1361 C C . LYS A 1 170 ? 1.895 -14.07 -6.773 1 92.75 170 LYS A C 1
ATOM 1363 O O . LYS A 1 170 ? 1.729 -13 -7.367 1 92.75 170 LYS A O 1
ATOM 1368 N N . THR A 1 171 ? 1.48 -15.25 -7.25 1 94.44 171 THR A N 1
ATOM 1369 C CA . THR A 1 171 ? 1.029 -15.289 -8.641 1 94.44 171 THR A CA 1
ATOM 1370 C C . THR A 1 171 ? -0.368 -15.891 -8.734 1 94.44 171 THR A C 1
ATOM 1372 O O . THR A 1 171 ? -1.298 -15.25 -9.219 1 94.44 171 THR A O 1
ATOM 1375 N N . ALA A 1 172 ? -0.571 -17.047 -8.234 1 97.56 172 ALA A N 1
ATOM 1376 C CA . ALA A 1 172 ? -1.797 -17.812 -8.445 1 97.56 172 ALA A CA 1
ATOM 1377 C C . ALA A 1 172 ? -2.992 -17.125 -7.793 1 97.56 172 ALA A C 1
ATOM 1379 O O . ALA A 1 172 ? -4.094 -17.109 -8.344 1 97.56 172 ALA A O 1
ATOM 1380 N N . LEU A 1 173 ? -2.781 -16.547 -6.73 1 97.44 173 LEU A N 1
ATOM 1381 C CA . LEU A 1 173 ? -3.863 -15.977 -5.934 1 97.44 173 LEU A CA 1
ATOM 1382 C C . LEU A 1 173 ? -4.605 -14.898 -6.715 1 97.44 173 LEU A C 1
ATOM 1384 O O . LEU A 1 173 ? -5.836 -14.914 -6.789 1 97.44 173 LEU A O 1
ATOM 1388 N N . LEU A 1 174 ? -3.879 -13.945 -7.281 1 96.56 174 LEU A N 1
ATOM 1389 C CA . LEU A 1 174 ? -4.527 -12.82 -7.957 1 96.56 174 LEU A CA 1
ATOM 1390 C C . LEU A 1 174 ? -5.289 -13.305 -9.188 1 96.56 174 LEU A C 1
ATOM 1392 O O . LEU A 1 174 ? -6.336 -12.75 -9.531 1 96.56 174 LEU A O 1
ATOM 1396 N N . ILE A 1 175 ? -4.781 -14.297 -9.852 1 97 175 ILE A N 1
ATOM 1397 C CA . ILE A 1 175 ? -5.477 -14.875 -10.992 1 97 175 ILE A CA 1
ATOM 1398 C C . ILE A 1 175 ? -6.762 -15.555 -10.523 1 97 175 ILE A C 1
ATOM 1400 O O . ILE A 1 175 ? -7.828 -15.359 -11.109 1 97 175 ILE A O 1
ATOM 1404 N N . ALA A 1 176 ? -6.648 -16.328 -9.484 1 98.38 176 ALA A N 1
ATOM 1405 C CA . ALA A 1 176 ? -7.805 -17.016 -8.914 1 98.38 176 ALA A CA 1
ATOM 1406 C C . ALA A 1 176 ? -8.891 -16.031 -8.516 1 98.38 176 ALA A C 1
ATOM 1408 O O . ALA A 1 176 ? -10.062 -16.203 -8.859 1 98.38 176 ALA A O 1
ATOM 1409 N N . VAL A 1 177 ? -8.492 -14.992 -7.875 1 97.75 177 VAL A N 1
ATOM 1410 C CA . VAL A 1 177 ? -9.414 -13.969 -7.402 1 97.75 177 VAL A CA 1
ATOM 1411 C C . VAL A 1 177 ? -10.047 -13.258 -8.594 1 97.75 177 VAL A C 1
ATOM 1413 O O . VAL A 1 177 ? -11.227 -12.883 -8.555 1 97.75 177 VAL A O 1
ATOM 1416 N N . SER A 1 178 ? -9.281 -13.016 -9.617 1 97.88 178 SER A N 1
ATOM 1417 C CA . SER A 1 178 ? -9.82 -12.391 -10.828 1 97.88 178 SER A CA 1
ATOM 1418 C C . SER A 1 178 ? -10.977 -13.203 -11.398 1 97.88 178 SER A C 1
ATOM 1420 O O . SER A 1 178 ? -12.039 -12.648 -11.703 1 97.88 178 SER A O 1
ATOM 1422 N N . CYS A 1 179 ? -10.805 -14.477 -11.461 1 97.88 179 CYS A N 1
ATOM 1423 C CA . CYS A 1 179 ? -11.867 -15.352 -11.945 1 97.88 179 CYS A CA 1
ATOM 1424 C C . CYS A 1 179 ? -13.062 -15.336 -11 1 97.88 179 CYS A C 1
ATOM 1426 O O . CYS A 1 179 ? -14.203 -15.18 -11.445 1 97.88 179 CYS A O 1
ATOM 1428 N N . GLN A 1 180 ? -12.828 -15.461 -9.773 1 97.5 180 GLN A N 1
ATOM 1429 C CA . GLN A 1 180 ? -13.852 -15.555 -8.75 1 97.5 180 GLN A CA 1
ATOM 1430 C C . GLN A 1 180 ? -14.68 -14.273 -8.68 1 97.5 180 GLN A C 1
ATOM 1432 O O . GLN A 1 180 ? -15.914 -14.328 -8.648 1 97.5 180 GLN A O 1
ATOM 1437 N N . LEU A 1 181 ? -14.031 -13.172 -8.68 1 96.56 181 LEU A N 1
ATOM 1438 C CA . LEU A 1 181 ? -14.711 -11.898 -8.484 1 96.56 181 LEU A CA 1
ATOM 1439 C C . LEU A 1 181 ? -15.492 -11.5 -9.727 1 96.56 181 LEU A C 1
ATOM 1441 O O . LEU A 1 181 ? -16.531 -10.836 -9.633 1 96.56 181 LEU A O 1
ATOM 1445 N N . GLY A 1 182 ? -14.977 -11.891 -10.891 1 96.88 182 GLY A N 1
ATOM 1446 C CA . GLY A 1 182 ? -15.789 -11.703 -12.078 1 96.88 182 GLY A CA 1
ATOM 1447 C C . GLY A 1 182 ? -17.172 -12.328 -11.961 1 96.88 182 GLY A C 1
ATOM 1448 O O . GLY A 1 182 ? -18.172 -11.695 -12.273 1 96.88 182 GLY A O 1
ATOM 1449 N N . ALA A 1 183 ? -17.188 -13.523 -11.469 1 96.88 183 ALA A N 1
ATOM 1450 C CA . ALA A 1 183 ? -18.453 -14.242 -11.273 1 96.88 183 ALA A CA 1
ATOM 1451 C C . ALA A 1 183 ? -19.281 -13.602 -10.164 1 96.88 183 ALA A C 1
ATOM 1453 O O . ALA A 1 183 ? -20.484 -13.414 -10.312 1 96.88 183 ALA A O 1
ATOM 1454 N N . LEU A 1 184 ? -18.641 -13.211 -9.125 1 93.5 184 LEU A N 1
ATOM 1455 C CA . LEU A 1 184 ? -19.344 -12.633 -7.98 1 93.5 184 LEU A CA 1
ATOM 1456 C C . LEU A 1 184 ? -19.969 -11.297 -8.352 1 93.5 184 LEU A C 1
ATOM 1458 O O . LEU A 1 184 ? -21.094 -11.008 -7.941 1 93.5 184 LEU A O 1
ATOM 1462 N N . ALA A 1 185 ? -19.281 -10.516 -9.055 1 92.94 185 ALA A N 1
ATOM 1463 C CA . ALA A 1 185 ? -19.75 -9.188 -9.438 1 92.94 185 ALA A CA 1
ATOM 1464 C C . ALA A 1 185 ? -21 -9.273 -10.297 1 92.94 185 ALA A C 1
ATOM 1466 O O . ALA A 1 185 ? -21.797 -8.336 -10.344 1 92.94 185 ALA A O 1
ATOM 1467 N N . THR A 1 186 ? -21.203 -10.375 -10.977 1 95.25 186 THR A N 1
ATOM 1468 C CA . THR A 1 186 ? -22.344 -10.547 -11.867 1 95.25 186 THR A CA 1
ATOM 1469 C C . THR A 1 186 ? -23.375 -11.484 -11.242 1 95.25 186 THR A C 1
ATOM 1471 O O . THR A 1 186 ? -24.266 -11.977 -11.938 1 95.25 186 THR A O 1
ATOM 1474 N N . ARG A 1 187 ? -23.156 -11.766 -9.977 1 94.19 187 ARG A N 1
ATOM 1475 C CA . ARG A 1 187 ? -24.109 -12.508 -9.156 1 94.19 187 ARG A CA 1
ATOM 1476 C C . ARG A 1 187 ? -24.266 -13.938 -9.656 1 94.19 187 ARG A C 1
ATOM 1478 O O . ARG A 1 187 ? -25.375 -14.477 -9.68 1 94.19 187 ARG A O 1
ATOM 1485 N N . ALA A 1 188 ? -23.219 -14.492 -10.164 1 95.81 188 ALA A N 1
ATOM 1486 C CA . ALA A 1 188 ? -23.203 -15.922 -10.469 1 95.81 188 ALA A CA 1
ATOM 1487 C C . ALA A 1 188 ? -23.391 -16.75 -9.195 1 95.81 188 ALA A C 1
ATOM 1489 O O . ALA A 1 188 ? -23.094 -16.281 -8.094 1 95.81 188 ALA A O 1
ATOM 1490 N N . PRO A 1 189 ? -23.891 -17.984 -9.328 1 96.19 189 PRO A N 1
ATOM 1491 C CA . PRO A 1 189 ? -24.016 -18.859 -8.156 1 96.19 189 PRO A CA 1
ATOM 1492 C C . PRO A 1 189 ? -22.688 -19.078 -7.438 1 96.19 189 PRO A C 1
ATOM 1494 O O . PRO A 1 189 ? -21.641 -19.109 -8.07 1 96.19 189 PRO A O 1
ATOM 1497 N N . LYS A 1 190 ? -22.766 -19.266 -6.148 1 95 190 LYS A N 1
ATOM 1498 C CA . LYS A 1 190 ? -21.594 -19.406 -5.301 1 95 190 LYS A CA 1
ATOM 1499 C C . LYS A 1 190 ? -20.703 -20.562 -5.758 1 95 190 LYS A C 1
ATOM 1501 O O . LYS A 1 190 ? -19.484 -20.469 -5.742 1 95 190 LYS A O 1
ATOM 1506 N N . HIS A 1 191 ? -21.359 -21.609 -6.141 1 96.94 191 HIS A N 1
ATOM 1507 C CA . HIS A 1 191 ? -20.594 -22.781 -6.562 1 96.94 191 HIS A CA 1
ATOM 1508 C C . HIS A 1 191 ? -19.797 -22.484 -7.832 1 96.94 191 HIS A C 1
ATOM 1510 O O . HIS A 1 191 ? -18.672 -22.969 -7.996 1 96.94 191 HIS A O 1
ATOM 1516 N N . VAL A 1 192 ? -20.344 -21.672 -8.711 1 97.88 192 VAL A N 1
ATOM 1517 C CA . VAL A 1 192 ? -19.672 -21.281 -9.938 1 97.88 192 VAL A CA 1
ATOM 1518 C C . VAL A 1 192 ? -18.453 -20.406 -9.609 1 97.88 192 VAL A C 1
ATOM 1520 O O . VAL A 1 192 ? -17.375 -20.625 -10.141 1 97.88 192 VAL A O 1
ATOM 1523 N N . SER A 1 193 ? -18.641 -19.469 -8.734 1 96.56 193 SER A N 1
ATOM 1524 C CA . SER A 1 193 ? -17.547 -18.609 -8.305 1 96.56 193 SER A CA 1
ATOM 1525 C C . SER A 1 193 ? -16.406 -19.422 -7.691 1 96.56 193 SER A C 1
ATOM 1527 O O . SER A 1 193 ? -15.234 -19.141 -7.934 1 96.56 193 SER A O 1
ATOM 1529 N N . SER A 1 194 ? -16.734 -20.438 -6.934 1 97.62 194 SER A N 1
ATOM 1530 C CA . SER A 1 194 ? -15.742 -21.281 -6.289 1 97.62 194 SER A CA 1
ATOM 1531 C C . SER A 1 194 ? -14.969 -22.109 -7.312 1 97.62 194 SER A C 1
ATOM 1533 O O . SER A 1 194 ? -13.758 -22.281 -7.191 1 97.62 194 SER A O 1
ATOM 1535 N N . LEU A 1 195 ? -15.68 -22.641 -8.258 1 98.44 195 LEU A N 1
ATOM 1536 C CA . LEU A 1 195 ? -15.047 -23.422 -9.312 1 98.44 195 LEU A CA 1
ATOM 1537 C C . LEU A 1 195 ? -14.117 -22.547 -10.156 1 98.44 195 LEU A C 1
ATOM 1539 O O . LEU A 1 195 ? -13.047 -22.984 -10.57 1 98.44 195 LEU A O 1
ATOM 1543 N N . LEU A 1 196 ? -14.562 -21.328 -10.383 1 98.5 196 LEU A N 1
ATOM 1544 C CA . LEU A 1 196 ? -13.734 -20.391 -11.141 1 98.5 196 LEU A CA 1
ATOM 1545 C C . LEU A 1 196 ? -12.477 -20.031 -10.352 1 98.5 196 LEU A C 1
ATOM 1547 O O . LEU A 1 196 ? -11.406 -19.859 -10.938 1 98.5 196 LEU A O 1
ATOM 1551 N N . TYR A 1 197 ? -12.609 -19.891 -9.07 1 98.38 197 TYR A N 1
ATOM 1552 C CA . TYR A 1 197 ? -11.43 -19.688 -8.234 1 98.38 197 TYR A CA 1
ATOM 1553 C C . TYR A 1 197 ? -10.453 -20.859 -8.391 1 98.38 197 TYR A C 1
ATOM 1555 O O . TYR A 1 197 ? -9.25 -20.641 -8.578 1 98.38 197 TYR A O 1
ATOM 1563 N N . THR A 1 198 ? -10.961 -22.047 -8.328 1 98.69 198 THR A N 1
ATOM 1564 C CA . THR A 1 198 ? -10.141 -23.25 -8.43 1 98.69 198 THR A CA 1
ATOM 1565 C C . THR A 1 198 ? -9.445 -23.328 -9.789 1 98.69 198 THR A C 1
ATOM 1567 O O . THR A 1 198 ? -8.266 -23.641 -9.875 1 98.69 198 THR A O 1
ATOM 1570 N N . TYR A 1 199 ? -10.227 -23.047 -10.797 1 98.56 199 TYR A N 1
ATOM 1571 C CA . TYR A 1 199 ? -9.664 -22.969 -12.133 1 98.56 199 TYR A CA 1
ATOM 1572 C C . TYR A 1 199 ? -8.516 -21.969 -12.188 1 98.56 199 TYR A C 1
ATOM 1574 O O . TYR A 1 199 ? -7.41 -22.297 -12.609 1 98.56 199 TYR A O 1
ATOM 1582 N N . GLY A 1 200 ? -8.773 -20.75 -11.766 1 98.31 200 GLY A N 1
ATOM 1583 C CA . GLY A 1 200 ? -7.77 -19.688 -11.812 1 98.31 200 GLY A CA 1
ATOM 1584 C C . GLY A 1 200 ? -6.547 -20 -10.969 1 98.31 200 GLY A C 1
ATOM 1585 O O . GLY A 1 200 ? -5.418 -19.719 -11.375 1 98.31 200 GLY A O 1
ATOM 1586 N N . TYR A 1 201 ? -6.773 -20.562 -9.805 1 98.44 201 TYR A N 1
ATOM 1587 C CA . TYR A 1 201 ? -5.691 -20.953 -8.906 1 98.44 201 TYR A CA 1
ATOM 1588 C C . TYR A 1 201 ? -4.734 -21.922 -9.594 1 98.44 201 TYR A C 1
ATOM 1590 O O . TYR A 1 201 ? -3.521 -21.703 -9.609 1 98.44 201 TYR A O 1
ATOM 1598 N N . ASN A 1 202 ? -5.293 -22.906 -10.156 1 98.69 202 ASN A N 1
ATOM 1599 C CA . ASN A 1 202 ? -4.477 -23.953 -10.773 1 98.69 202 ASN A CA 1
ATOM 1600 C C . ASN A 1 202 ? -3.795 -23.453 -12.039 1 98.69 202 ASN A C 1
ATOM 1602 O O . ASN A 1 202 ? -2.656 -23.812 -12.328 1 98.69 202 ASN A O 1
ATOM 1606 N N . VAL A 1 203 ? -4.453 -22.641 -12.781 1 97.56 203 VAL A N 1
ATOM 1607 C CA . VAL A 1 203 ? -3.828 -22 -13.938 1 97.56 203 VAL A CA 1
ATOM 1608 C C . VAL A 1 203 ? -2.643 -21.156 -13.484 1 97.56 203 VAL A C 1
ATOM 1610 O O . VAL A 1 203 ? -1.565 -21.219 -14.086 1 97.56 203 VAL A O 1
ATOM 1613 N N . GLY A 1 204 ? -2.873 -20.359 -12.453 1 97.62 204 GLY A N 1
ATOM 1614 C CA . GLY A 1 204 ? -1.817 -19.5 -11.93 1 97.62 204 GLY A CA 1
ATOM 1615 C C . GLY A 1 204 ? -0.605 -20.281 -11.445 1 97.62 204 GLY A C 1
ATOM 1616 O O . GLY A 1 204 ? 0.533 -19.875 -11.695 1 97.62 204 GLY A O 1
ATOM 1617 N N . MET A 1 205 ? -0.843 -21.375 -10.766 1 98 205 MET A N 1
ATOM 1618 C CA . MET A 1 205 ? 0.249 -22.219 -10.297 1 98 205 MET A CA 1
ATOM 1619 C C . MET A 1 205 ? 1.046 -22.781 -11.469 1 98 205 MET A C 1
ATOM 1621 O O . MET A 1 205 ? 2.275 -22.703 -11.484 1 98 205 MET A O 1
ATOM 1625 N N . ALA A 1 206 ? 0.306 -23.328 -12.414 1 97.88 206 ALA A N 1
ATOM 1626 C CA . ALA A 1 206 ? 0.951 -23.891 -13.602 1 97.88 206 ALA A CA 1
ATOM 1627 C C . ALA A 1 206 ? 1.747 -22.812 -14.344 1 97.88 206 ALA A C 1
ATOM 1629 O O . ALA A 1 206 ? 2.865 -23.078 -14.805 1 97.88 206 ALA A O 1
ATOM 1630 N N . PHE A 1 207 ? 1.194 -21.703 -14.438 1 95.75 207 PHE A N 1
ATOM 1631 C CA . PHE A 1 207 ? 1.803 -20.578 -15.133 1 95.75 207 PHE A CA 1
ATOM 1632 C C . PHE A 1 207 ? 3.141 -20.203 -14.5 1 95.75 207 PHE A C 1
ATOM 1634 O O . PHE A 1 207 ? 4.141 -20.047 -15.203 1 95.75 207 PHE A O 1
ATOM 1641 N N . GLN A 1 208 ? 3.168 -20.031 -13.227 1 95.94 208 GLN A N 1
ATOM 1642 C CA . GLN A 1 208 ? 4.391 -19.594 -12.562 1 95.94 208 GLN A CA 1
ATOM 1643 C C . GLN A 1 208 ? 5.48 -20.656 -12.656 1 95.94 208 GLN A C 1
ATOM 1645 O O . GLN A 1 208 ? 6.652 -20.344 -12.852 1 95.94 208 GLN A O 1
ATOM 1650 N N . ILE A 1 209 ? 5.098 -21.906 -12.523 1 97.19 209 ILE A N 1
ATOM 1651 C CA . ILE A 1 209 ? 6.07 -22.984 -12.641 1 97.19 209 ILE A CA 1
ATOM 1652 C C . ILE A 1 209 ? 6.695 -22.969 -14.031 1 97.19 209 ILE A C 1
ATOM 1654 O O . ILE A 1 209 ? 7.918 -23.062 -14.18 1 97.19 209 ILE A O 1
ATOM 1658 N N . GLN A 1 210 ? 5.895 -22.828 -14.984 1 95.31 210 GLN A N 1
ATOM 1659 C CA . GLN A 1 210 ? 6.387 -22.781 -16.359 1 95.31 210 GLN A CA 1
ATOM 1660 C C . GLN A 1 210 ? 7.285 -21.562 -16.578 1 95.31 210 GLN A C 1
ATOM 1662 O O . GLN A 1 210 ? 8.266 -21.641 -17.328 1 95.31 210 GLN A O 1
ATOM 1667 N N . ASP A 1 211 ? 6.887 -20.5 -16 1 92.56 211 ASP A N 1
ATOM 1668 C CA . ASP A 1 211 ? 7.707 -19.297 -16.094 1 92.56 211 ASP A CA 1
ATOM 1669 C C . ASP A 1 211 ? 9.086 -19.531 -15.484 1 92.56 211 ASP A C 1
ATOM 1671 O O . ASP A 1 211 ? 10.094 -19.062 -16.016 1 92.56 211 ASP A O 1
ATOM 1675 N N . ASP A 1 212 ? 9.172 -20.172 -14.422 1 94.75 212 ASP A N 1
ATOM 1676 C CA . ASP A 1 212 ? 10.438 -20.5 -13.758 1 94.75 212 ASP A CA 1
ATOM 1677 C C . ASP A 1 212 ? 11.281 -21.438 -14.617 1 94.75 212 ASP A C 1
ATOM 1679 O O . ASP A 1 212 ? 12.508 -21.328 -14.641 1 94.75 212 ASP A O 1
ATOM 1683 N N . VAL A 1 213 ? 10.617 -22.344 -15.25 1 95.12 213 VAL A N 1
ATOM 1684 C CA . VAL A 1 213 ? 11.312 -23.234 -16.172 1 95.12 213 VAL A CA 1
ATOM 1685 C C . VAL A 1 213 ? 11.883 -22.438 -17.344 1 95.12 213 VAL A C 1
ATOM 1687 O O . VAL A 1 213 ? 13.047 -22.609 -17.703 1 95.12 213 VAL A O 1
ATOM 1690 N N . LEU A 1 214 ? 11.109 -21.578 -17.875 1 92.31 214 LEU A N 1
ATOM 1691 C CA . LEU A 1 214 ? 11.508 -20.766 -19.031 1 92.31 214 LEU A CA 1
ATOM 1692 C C . LEU A 1 214 ? 12.703 -19.875 -18.672 1 92.31 214 LEU A C 1
ATOM 1694 O O . LEU A 1 214 ? 13.547 -19.609 -19.531 1 92.31 214 LEU A O 1
ATOM 1698 N N . ASP A 1 215 ? 12.766 -19.422 -17.5 1 91.75 215 ASP A N 1
ATOM 1699 C CA . ASP A 1 215 ? 13.891 -18.609 -17.047 1 91.75 215 ASP A CA 1
ATOM 1700 C C . ASP A 1 215 ? 15.211 -19.359 -17.172 1 91.75 215 ASP A C 1
ATOM 1702 O O . ASP A 1 215 ? 16.266 -18.75 -17.297 1 91.75 215 ASP A O 1
ATOM 1706 N N . LEU A 1 216 ? 15.172 -20.641 -17.156 1 93.12 216 LEU A N 1
ATOM 1707 C CA . LEU A 1 216 ? 16.375 -21.453 -17.188 1 93.12 216 LEU A CA 1
ATOM 1708 C C . LEU A 1 216 ? 16.656 -21.969 -18.594 1 93.12 216 LEU A C 1
ATOM 1710 O O . LEU A 1 216 ? 17.828 -22.156 -18.969 1 93.12 216 LEU A O 1
ATOM 1714 N N . VAL A 1 217 ? 15.641 -22.109 -19.328 1 92.12 217 VAL A N 1
ATOM 1715 C CA . VAL A 1 217 ? 15.836 -22.812 -20.594 1 92.12 217 VAL A CA 1
ATOM 1716 C C . VAL A 1 217 ? 15.617 -21.844 -21.766 1 92.12 217 VAL A C 1
ATOM 1718 O O . VAL A 1 217 ? 16 -22.125 -22.891 1 92.12 217 VAL A O 1
ATOM 1721 N N . GLY A 1 218 ? 14.906 -20.75 -21.5 1 86.94 218 GLY A N 1
ATOM 1722 C CA . GLY A 1 218 ? 14.57 -19.812 -22.578 1 86.94 218 GLY A CA 1
ATOM 1723 C C . GLY A 1 218 ? 15.773 -19.031 -23.078 1 86.94 218 GLY A C 1
ATOM 1724 O O . GLY A 1 218 ? 16.828 -19.016 -22.438 1 86.94 218 GLY A O 1
ATOM 1725 N N . THR A 1 219 ? 15.531 -18.469 -24.25 1 84.06 219 THR A N 1
ATOM 1726 C CA . THR A 1 219 ? 16.547 -17.594 -24.828 1 84.06 219 THR A CA 1
ATOM 1727 C C . THR A 1 219 ? 16.359 -16.156 -24.359 1 84.06 219 THR A C 1
ATOM 1729 O O . THR A 1 219 ? 15.297 -15.805 -23.859 1 84.06 219 THR A O 1
ATOM 1732 N N . GLU A 1 220 ? 17.391 -15.383 -24.469 1 79.12 220 GLU A N 1
ATOM 1733 C CA . GLU A 1 220 ? 17.312 -13.977 -24.094 1 79.12 220 GLU A CA 1
ATOM 1734 C C . GLU A 1 220 ? 16.203 -13.266 -24.875 1 79.12 220 GLU A C 1
ATOM 1736 O O . GLU A 1 220 ? 15.523 -12.398 -24.328 1 79.12 220 GLU A O 1
ATOM 1741 N N . LYS A 1 221 ? 16.062 -13.617 -26.125 1 76.38 221 LYS A N 1
ATOM 1742 C CA . LYS A 1 221 ? 15.055 -13.008 -26.969 1 76.38 221 LYS A CA 1
ATOM 1743 C C . LYS A 1 221 ? 13.648 -13.312 -26.453 1 76.38 221 LYS A C 1
ATOM 1745 O O . LYS A 1 221 ? 12.781 -12.438 -26.453 1 76.38 221 LYS A O 1
ATOM 1750 N N . GLN A 1 222 ? 13.469 -14.484 -25.938 1 76.69 222 GLN A N 1
ATOM 1751 C CA . GLN A 1 222 ? 12.172 -14.914 -25.406 1 76.69 222 GLN A CA 1
ATOM 1752 C C . GLN A 1 222 ? 11.883 -14.266 -24.062 1 76.69 222 GLN A C 1
ATOM 1754 O O . GLN A 1 222 ? 10.742 -13.914 -23.766 1 76.69 222 GLN A O 1
ATOM 1759 N N . LEU A 1 223 ? 12.961 -14.031 -23.328 1 73.94 223 LEU A N 1
ATOM 1760 C CA . LEU A 1 223 ? 12.797 -13.664 -21.938 1 73.94 223 LEU A CA 1
ATOM 1761 C C . LEU A 1 223 ? 12.883 -12.148 -21.75 1 73.94 223 LEU A C 1
ATOM 1763 O O . LEU A 1 223 ? 12.367 -11.609 -20.781 1 73.94 223 LEU A O 1
ATOM 1767 N N . GLY A 1 224 ? 13.57 -11.531 -22.703 1 71.62 224 GLY A N 1
ATOM 1768 C CA . GLY A 1 224 ? 13.883 -10.125 -22.531 1 71.62 224 GLY A CA 1
ATOM 1769 C C . GLY A 1 224 ? 14.938 -9.875 -21.469 1 71.62 224 GLY A C 1
ATOM 1770 O O . GLY A 1 224 ? 15.18 -8.727 -21.078 1 71.62 224 GLY A O 1
ATOM 1771 N N . LYS A 1 225 ? 15.484 -10.977 -20.844 1 72.44 225 LYS A N 1
ATOM 1772 C CA . LYS A 1 225 ? 16.547 -10.992 -19.844 1 72.44 225 LYS A CA 1
ATOM 1773 C C . LYS A 1 225 ? 17.438 -12.227 -20 1 72.44 225 LYS A C 1
ATOM 1775 O O . LYS A 1 225 ? 17.047 -13.203 -20.656 1 72.44 225 LYS A O 1
ATOM 1780 N N . PRO A 1 226 ? 18.625 -12.055 -19.469 1 76.5 226 PRO A N 1
ATOM 1781 C CA . PRO A 1 226 ? 19.469 -13.242 -19.547 1 76.5 226 PRO A CA 1
ATOM 1782 C C . PRO A 1 226 ? 18.891 -14.438 -18.797 1 76.5 226 PRO A C 1
ATOM 1784 O O . PRO A 1 226 ? 18.281 -14.266 -17.734 1 76.5 226 PRO A O 1
ATOM 1787 N N . PRO A 1 227 ? 19.047 -15.531 -19.359 1 81.5 227 PRO A N 1
ATOM 1788 C CA . PRO A 1 227 ? 18.578 -16.719 -18.641 1 81.5 227 PRO A CA 1
ATOM 1789 C C . PRO A 1 227 ? 19.188 -16.859 -17.25 1 81.5 227 PRO A C 1
ATOM 1791 O O . PRO A 1 227 ? 20.359 -16.547 -17.062 1 81.5 227 PRO A O 1
ATOM 1794 N N . GLY A 1 228 ? 18.422 -17.281 -16.344 1 85.06 228 GLY A N 1
ATOM 1795 C CA . GLY A 1 228 ? 18.906 -17.531 -14.992 1 85.06 228 GLY A CA 1
ATOM 1796 C C . GLY A 1 228 ? 18.938 -16.281 -14.133 1 85.06 228 GLY A C 1
ATOM 1797 O O . GLY A 1 228 ? 19.625 -16.25 -13.109 1 85.06 228 GLY A O 1
ATOM 1798 N N . SER A 1 229 ? 18.234 -15.305 -14.562 1 83.5 229 SER A N 1
ATOM 1799 C CA . SER A 1 229 ? 18.203 -14.047 -13.812 1 83.5 229 SER A CA 1
ATOM 1800 C C . SER A 1 229 ? 17.625 -14.25 -12.414 1 83.5 229 SER A C 1
ATOM 1802 O O . SER A 1 229 ? 18.031 -13.57 -11.469 1 83.5 229 SER A O 1
ATOM 1804 N N . ASP A 1 230 ? 16.766 -15.227 -12.273 1 88.25 230 ASP A N 1
ATOM 1805 C CA . ASP A 1 230 ? 16.188 -15.5 -10.969 1 88.25 230 ASP A CA 1
ATOM 1806 C C . ASP A 1 230 ? 17.234 -16.047 -10 1 88.25 230 ASP A C 1
ATOM 1808 O O . ASP A 1 230 ? 17.297 -15.609 -8.844 1 88.25 230 ASP A O 1
ATOM 1812 N N . MET A 1 231 ? 17.984 -16.906 -10.508 1 87.25 231 MET A N 1
ATOM 1813 C CA . MET A 1 231 ? 19.031 -17.469 -9.664 1 87.25 231 MET A CA 1
ATOM 1814 C C . MET A 1 231 ? 20.078 -16.422 -9.305 1 87.25 231 MET A C 1
ATOM 1816 O O . MET A 1 231 ? 20.594 -16.406 -8.188 1 87.25 231 MET A O 1
ATOM 1820 N N . LYS A 1 232 ? 20.406 -15.594 -10.219 1 86.5 232 LYS A N 1
ATOM 1821 C CA . LYS A 1 232 ? 21.375 -14.531 -9.977 1 86.5 232 LYS A CA 1
ATOM 1822 C C . LYS A 1 232 ? 20.891 -13.594 -8.867 1 86.5 232 LYS A C 1
ATOM 1824 O O . LYS A 1 232 ? 21.688 -13.078 -8.094 1 86.5 232 LYS A O 1
ATOM 1829 N N . GLN A 1 233 ? 19.656 -13.5 -8.844 1 82.88 233 GLN A N 1
ATOM 1830 C CA . GLN A 1 233 ? 19.062 -12.625 -7.836 1 82.88 233 GLN A CA 1
ATOM 1831 C C . GLN A 1 233 ? 18.875 -13.359 -6.512 1 82.88 233 GLN A C 1
ATOM 1833 O O . GLN A 1 233 ? 18.625 -12.734 -5.48 1 82.88 233 GLN A O 1
ATOM 1838 N N . GLY A 1 234 ? 19 -14.688 -6.586 1 89.38 234 GLY A N 1
ATOM 1839 C CA . GLY A 1 234 ? 18.953 -15.469 -5.363 1 89.38 234 GLY A CA 1
ATOM 1840 C C . GLY A 1 234 ? 17.688 -16.297 -5.242 1 89.38 234 GLY A C 1
ATOM 1841 O O . GLY A 1 234 ? 17.531 -17.062 -4.277 1 89.38 234 GLY A O 1
ATOM 1842 N N . ASN A 1 235 ? 16.859 -16.25 -6.23 1 91.5 235 ASN A N 1
ATOM 1843 C CA . ASN A 1 235 ? 15.617 -17 -6.188 1 91.5 235 ASN A CA 1
ATOM 1844 C C . ASN A 1 235 ? 15.844 -18.469 -6.57 1 91.5 235 ASN A C 1
ATOM 1846 O O . ASN A 1 235 ? 16.219 -18.766 -7.703 1 91.5 235 ASN A O 1
ATOM 1850 N N . ILE A 1 236 ? 15.609 -19.297 -5.617 1 95.19 236 ILE A N 1
ATOM 1851 C CA . ILE A 1 236 ? 15.711 -20.734 -5.875 1 95.19 236 ILE A CA 1
ATOM 1852 C C . ILE A 1 236 ? 14.344 -21.297 -6.262 1 95.19 236 ILE A C 1
ATOM 1854 O O . ILE A 1 236 ? 13.484 -21.484 -5.406 1 95.19 236 ILE A O 1
ATOM 1858 N N . THR A 1 237 ? 14.203 -21.594 -7.535 1 96.75 237 THR A N 1
ATOM 1859 C CA . THR A 1 237 ? 12.898 -21.984 -8.062 1 96.75 237 THR A CA 1
ATOM 1860 C C . THR A 1 237 ? 12.766 -23.516 -8.109 1 96.75 237 THR A C 1
ATOM 1862 O O . THR A 1 237 ? 13.68 -24.234 -7.703 1 96.75 237 THR A O 1
ATOM 1865 N N . LEU A 1 238 ? 11.664 -23.969 -8.602 1 97.75 238 LEU A N 1
ATOM 1866 C CA . LEU A 1 238 ? 11.258 -25.375 -8.5 1 97.75 238 LEU A CA 1
ATOM 1867 C C . LEU A 1 238 ? 12.242 -26.281 -9.242 1 97.75 238 LEU A C 1
ATOM 1869 O O . LEU A 1 238 ? 12.703 -27.281 -8.695 1 97.75 238 LEU A O 1
ATOM 1873 N N . PRO A 1 239 ? 12.648 -25.938 -10.492 1 97.62 239 PRO A N 1
ATOM 1874 C CA . PRO A 1 239 ? 13.609 -26.797 -11.172 1 97.62 239 PRO A CA 1
ATOM 1875 C C . PRO A 1 239 ? 14.938 -26.906 -10.43 1 97.62 239 PRO A C 1
ATOM 1877 O O . PRO A 1 239 ? 15.578 -27.953 -10.438 1 97.62 239 PRO A O 1
ATOM 1880 N N . VAL A 1 240 ? 15.344 -25.828 -9.836 1 97.38 240 VAL A N 1
ATOM 1881 C CA . VAL A 1 240 ? 16.594 -25.812 -9.07 1 97.38 240 VAL A CA 1
ATOM 1882 C C . VAL A 1 240 ? 16.438 -26.703 -7.836 1 97.38 240 VAL A C 1
ATOM 1884 O O . VAL A 1 240 ? 17.344 -27.469 -7.516 1 97.38 240 VAL A O 1
ATOM 1887 N N . LEU A 1 241 ? 15.336 -26.578 -7.164 1 97.69 241 LEU A N 1
ATOM 1888 C CA . LEU A 1 241 ? 15.078 -27.391 -5.977 1 97.69 241 LEU A CA 1
ATOM 1889 C C . LEU A 1 241 ? 15.109 -28.875 -6.312 1 97.69 241 LEU A C 1
ATOM 1891 O O . LEU A 1 241 ? 15.68 -29.672 -5.566 1 97.69 241 LEU A O 1
ATOM 1895 N N . TYR A 1 242 ? 14.516 -29.234 -7.379 1 97.88 242 TYR A N 1
ATOM 1896 C CA . TYR A 1 242 ? 14.5 -30.625 -7.801 1 97.88 242 TYR A CA 1
ATOM 1897 C C . TYR A 1 242 ? 15.898 -31.094 -8.195 1 97.88 242 TYR A C 1
ATOM 1899 O O . TYR A 1 242 ? 16.281 -32.25 -7.906 1 97.88 242 TYR A O 1
ATOM 1907 N N . ALA A 1 243 ? 16.641 -30.234 -8.867 1 97.56 243 ALA A N 1
ATOM 1908 C CA . ALA A 1 243 ? 18.016 -30.578 -9.234 1 97.56 243 ALA A CA 1
ATOM 1909 C C . ALA A 1 243 ? 18.859 -30.828 -7.988 1 97.56 243 ALA A C 1
ATOM 1911 O O . ALA A 1 243 ? 19.703 -31.734 -7.973 1 97.56 243 ALA A O 1
ATOM 1912 N N . LEU A 1 244 ? 18.656 -30.078 -6.98 1 97.19 244 LEU A N 1
ATOM 1913 C CA . LEU A 1 244 ? 19.406 -30.172 -5.734 1 97.19 244 LEU A CA 1
ATOM 1914 C C . LEU A 1 244 ? 19.094 -31.469 -5.008 1 97.19 244 LEU A C 1
ATOM 1916 O O . LEU A 1 244 ? 19.812 -31.859 -4.086 1 97.19 244 LEU A O 1
ATOM 1920 N N . GLN A 1 245 ? 18.062 -32.094 -5.383 1 96.38 245 GLN A N 1
ATOM 1921 C CA . GLN A 1 245 ? 17.688 -33.375 -4.754 1 96.38 245 GLN A CA 1
ATOM 1922 C C . GLN A 1 245 ? 18.438 -34.531 -5.383 1 96.38 245 GLN A C 1
ATOM 1924 O O . GLN A 1 245 ? 18.422 -35.656 -4.852 1 96.38 245 GLN A O 1
ATOM 1929 N N . GLU A 1 246 ? 19.125 -34.25 -6.461 1 96.75 246 GLU A N 1
ATOM 1930 C CA . GLU A 1 246 ? 19.922 -35.281 -7.105 1 96.75 246 GLU A CA 1
ATOM 1931 C C . GLU A 1 246 ? 21.281 -35.438 -6.445 1 96.75 246 GLU A C 1
ATOM 1933 O O . GLU A 1 246 ? 22.109 -34.531 -6.508 1 96.75 246 GLU A O 1
ATOM 1938 N N . PRO A 1 247 ? 21.609 -36.562 -5.93 1 95.31 247 PRO A N 1
ATOM 1939 C CA . PRO A 1 247 ? 22.812 -36.75 -5.129 1 95.31 247 PRO A CA 1
ATOM 1940 C C . PRO A 1 247 ? 24.094 -36.469 -5.918 1 95.31 247 PRO A C 1
ATOM 1942 O O . PRO A 1 247 ? 25.031 -35.875 -5.387 1 95.31 247 PRO A O 1
ATOM 1945 N N . ASP A 1 248 ? 24.156 -36.875 -7.156 1 94.88 248 ASP A N 1
ATOM 1946 C CA . ASP A 1 248 ? 25.375 -36.75 -7.953 1 94.88 248 ASP A CA 1
ATOM 1947 C C . ASP A 1 248 ? 25.625 -35.312 -8.367 1 94.88 248 ASP A C 1
ATOM 1949 O O . ASP A 1 248 ? 26.766 -34.938 -8.688 1 94.88 248 ASP A O 1
ATOM 1953 N N . LEU A 1 249 ? 24.641 -34.5 -8.312 1 95.62 249 LEU A N 1
ATOM 1954 C CA . LEU A 1 249 ? 24.734 -33.125 -8.805 1 95.62 249 LEU A CA 1
ATOM 1955 C C . LEU A 1 249 ? 24.766 -32.125 -7.645 1 95.62 249 LEU A C 1
ATOM 1957 O O . LEU A 1 249 ? 25.25 -31 -7.789 1 95.62 249 LEU A O 1
ATOM 1961 N N . ARG A 1 250 ? 24.312 -32.5 -6.527 1 96.56 250 ARG A N 1
ATOM 1962 C CA . ARG A 1 250 ? 23.969 -31.609 -5.418 1 96.56 250 ARG A CA 1
ATOM 1963 C C . ARG A 1 250 ? 25.172 -30.797 -4.969 1 96.56 250 ARG A C 1
ATOM 1965 O O . ARG A 1 250 ? 25.109 -29.562 -4.902 1 96.56 250 ARG A O 1
ATOM 1972 N N . GLU A 1 251 ? 26.281 -31.422 -4.688 1 96.94 251 GLU A N 1
ATOM 1973 C CA . GLU A 1 251 ? 27.438 -30.75 -4.133 1 96.94 251 GLU A CA 1
ATOM 1974 C C . GLU A 1 251 ? 28 -29.719 -5.105 1 96.94 251 GLU A C 1
ATOM 1976 O O . GLU A 1 251 ? 28.312 -28.594 -4.711 1 96.94 251 GLU A O 1
ATOM 1981 N N . GLN A 1 252 ? 28.141 -30.141 -6.312 1 96.69 252 GLN A N 1
ATOM 1982 C CA . GLN A 1 252 ? 28.656 -29.234 -7.324 1 96.69 252 GLN A CA 1
ATOM 1983 C C . GLN A 1 252 ? 27.719 -28.047 -7.531 1 96.69 252 GLN A C 1
ATOM 1985 O O . GLN A 1 252 ? 28.172 -26.906 -7.688 1 96.69 252 GLN A O 1
ATOM 1990 N N . LEU A 1 253 ? 26.469 -28.328 -7.59 1 96.81 253 LEU A N 1
ATOM 1991 C CA . LEU A 1 253 ? 25.484 -27.281 -7.785 1 96.81 253 LEU A CA 1
ATOM 1992 C C . LEU A 1 253 ? 25.484 -26.312 -6.609 1 96.81 253 LEU A C 1
ATOM 1994 O O . LEU A 1 253 ? 25.391 -25.094 -6.801 1 96.81 253 LEU A O 1
ATOM 1998 N N . LEU A 1 254 ? 25.594 -26.828 -5.387 1 96.81 254 LEU A N 1
ATOM 1999 C CA . LEU A 1 254 ? 25.672 -26 -4.195 1 96.81 254 LEU A CA 1
ATOM 2000 C C . LEU A 1 254 ? 26.875 -25.062 -4.266 1 96.81 254 LEU A C 1
ATOM 2002 O O . LEU A 1 254 ? 26.781 -23.891 -3.902 1 96.81 254 LEU A O 1
ATOM 2006 N N . HIS A 1 255 ? 27.922 -25.594 -4.715 1 95.81 255 HIS A N 1
ATOM 2007 C CA . HIS A 1 255 ? 29.141 -24.812 -4.848 1 95.81 255 HIS A CA 1
ATOM 2008 C C . HIS A 1 255 ? 28.953 -23.656 -5.836 1 95.81 255 HIS A C 1
ATOM 2010 O O . HIS A 1 255 ? 29.344 -22.531 -5.559 1 95.81 255 HIS A O 1
ATOM 2016 N N . GLU A 1 256 ? 28.344 -23.953 -6.902 1 94.31 256 GLU A N 1
ATOM 2017 C CA . GLU A 1 256 ? 28.125 -22.938 -7.926 1 94.31 256 GLU A CA 1
ATOM 2018 C C . GLU A 1 256 ? 27.156 -21.875 -7.441 1 94.31 256 GLU A C 1
ATOM 2020 O O . GLU A 1 256 ? 27.344 -20.688 -7.719 1 94.31 256 GLU A O 1
ATOM 2025 N N . ILE A 1 257 ? 26.078 -22.297 -6.777 1 94.19 257 ILE A N 1
ATOM 2026 C CA . ILE A 1 257 ? 25.094 -21.344 -6.25 1 94.19 257 ILE A CA 1
ATOM 2027 C C . ILE A 1 257 ? 25.766 -20.422 -5.227 1 94.19 257 ILE A C 1
ATOM 2029 O O . ILE A 1 257 ? 25.531 -19.219 -5.223 1 94.19 257 ILE A O 1
ATOM 2033 N N . SER A 1 258 ? 26.578 -20.984 -4.449 1 94.12 258 SER A N 1
ATOM 2034 C CA . SER A 1 258 ? 27.312 -20.203 -3.457 1 94.12 258 SER A CA 1
ATOM 2035 C C . SER A 1 258 ? 28.25 -19.203 -4.121 1 94.12 258 SER A C 1
ATOM 2037 O O . SER A 1 258 ? 28.422 -18.078 -3.627 1 94.12 258 SER A O 1
ATOM 2039 N N . ARG A 1 259 ? 28.859 -19.625 -5.137 1 92.69 259 ARG A N 1
ATOM 2040 C CA . ARG A 1 259 ? 29.734 -18.734 -5.891 1 92.69 259 ARG A CA 1
ATOM 2041 C C . ARG A 1 259 ? 28.953 -17.547 -6.438 1 92.69 259 ARG A C 1
ATOM 2043 O O . ARG A 1 259 ? 29.406 -16.406 -6.324 1 92.69 259 ARG A O 1
ATOM 2050 N N . VAL A 1 260 ? 27.797 -17.844 -6.984 1 90.19 260 VAL A N 1
ATOM 2051 C CA . VAL A 1 260 ? 26.938 -16.781 -7.523 1 90.19 260 VAL A CA 1
ATOM 2052 C C . VAL A 1 260 ? 26.547 -15.812 -6.41 1 90.19 260 VAL A C 1
ATOM 2054 O O . VAL A 1 260 ? 26.547 -14.602 -6.609 1 90.19 260 VAL A O 1
ATOM 2057 N N . GLN A 1 261 ? 26.188 -16.312 -5.281 1 89.31 261 GLN A N 1
ATOM 2058 C CA . GLN A 1 261 ? 25.797 -15.5 -4.137 1 89.31 261 GLN A CA 1
ATOM 2059 C C . GLN A 1 261 ? 26.953 -14.609 -3.672 1 89.31 261 GLN A C 1
ATOM 2061 O O . GLN A 1 261 ? 26.75 -13.414 -3.422 1 89.31 261 GLN A O 1
ATOM 2066 N N . ARG A 1 262 ? 28.125 -15.078 -3.564 1 88.69 262 ARG A N 1
ATOM 2067 C CA . ARG A 1 262 ? 29.281 -14.367 -3.049 1 88.69 262 ARG A CA 1
ATOM 2068 C C . ARG A 1 262 ? 29.688 -13.227 -3.98 1 88.69 262 ARG A C 1
ATOM 2070 O O . ARG A 1 262 ? 30.156 -12.18 -3.523 1 88.69 262 ARG A O 1
ATOM 2077 N N . GLU A 1 263 ? 29.469 -13.477 -5.18 1 84.5 263 GLU A N 1
ATOM 2078 C CA . GLU A 1 263 ? 29.938 -12.492 -6.152 1 84.5 263 GLU A CA 1
ATOM 2079 C C . GLU A 1 263 ? 28.859 -11.453 -6.445 1 84.5 263 GLU A C 1
ATOM 2081 O O . GLU A 1 263 ? 29.031 -10.617 -7.332 1 84.5 263 GLU A O 1
ATOM 2086 N N . GLU A 1 264 ? 27.844 -11.508 -5.723 1 69.5 264 GLU A N 1
ATOM 2087 C CA . GLU A 1 264 ? 26.781 -10.508 -5.672 1 69.5 264 GLU A CA 1
ATOM 2088 C C . GLU A 1 264 ? 26.297 -10.156 -7.07 1 69.5 264 GLU A C 1
ATOM 2090 O O . GLU A 1 264 ? 26.219 -8.977 -7.43 1 69.5 264 GLU A O 1
ATOM 2095 N N . GLY A 1 265 ? 26.031 -11.117 -7.848 1 66 265 GLY A N 1
ATOM 2096 C CA . GLY A 1 265 ? 25.453 -10.844 -9.156 1 66 265 GLY A CA 1
ATOM 2097 C C . GLY A 1 265 ? 26.5 -10.633 -10.234 1 66 265 GLY A C 1
ATOM 2098 O O . GLY A 1 265 ? 26.156 -10.531 -11.414 1 66 265 GLY A O 1
ATOM 2099 N N . ARG A 1 266 ? 27.812 -10.617 -9.938 1 70.31 266 ARG A N 1
ATOM 2100 C CA . ARG A 1 266 ? 28.875 -10.391 -10.898 1 70.31 266 ARG A CA 1
ATOM 2101 C C . ARG A 1 266 ? 29.297 -11.695 -11.578 1 70.31 266 ARG A C 1
ATOM 2103 O O . ARG A 1 266 ? 29.812 -11.68 -12.695 1 70.31 266 ARG A O 1
ATOM 2110 N N . ALA A 1 267 ? 29.016 -12.711 -10.867 1 74.69 267 ALA A N 1
ATOM 2111 C CA . ALA A 1 267 ? 29.391 -14.016 -11.43 1 74.69 267 ALA A CA 1
ATOM 2112 C C . ALA A 1 267 ? 28.328 -14.5 -12.422 1 74.69 267 ALA A C 1
ATOM 2114 O O . ALA A 1 267 ? 27.156 -14.164 -12.305 1 74.69 267 ALA A O 1
ATOM 2115 N N . SER A 1 268 ? 28.875 -15.164 -13.438 1 82.38 268 SER A N 1
ATOM 2116 C CA . SER A 1 268 ? 27.953 -15.828 -14.352 1 82.38 268 SER A CA 1
ATOM 2117 C C . SER A 1 268 ? 27.312 -17.047 -13.711 1 82.38 268 SER A C 1
ATOM 2119 O O . SER A 1 268 ? 27.969 -17.781 -12.969 1 82.38 268 SER A O 1
ATOM 2121 N N . ALA A 1 269 ? 26.047 -17.188 -13.898 1 87.25 269 ALA A N 1
ATOM 2122 C CA . ALA A 1 269 ? 25.328 -18.359 -13.398 1 87.25 269 ALA A CA 1
ATOM 2123 C C . ALA A 1 269 ? 25.297 -19.469 -14.438 1 87.25 269 ALA A C 1
ATOM 2125 O O . ALA A 1 269 ? 24.578 -20.453 -14.281 1 87.25 269 ALA A O 1
ATOM 2126 N N . SER A 1 270 ? 26.062 -19.344 -15.422 1 89 270 SER A N 1
ATOM 2127 C CA . SER A 1 270 ? 26.016 -20.234 -16.578 1 89 270 SER A CA 1
ATOM 2128 C C . SER A 1 270 ? 26.328 -21.672 -16.188 1 89 270 SER A C 1
ATOM 2130 O O . SER A 1 270 ? 25.688 -22.609 -16.688 1 89 270 SER A O 1
ATOM 2132 N N . ASP A 1 271 ? 27.297 -21.859 -15.344 1 92.31 271 ASP A N 1
ATOM 2133 C CA . ASP A 1 271 ? 27.656 -23.203 -14.93 1 92.31 271 ASP A CA 1
ATOM 2134 C C . ASP A 1 271 ? 26.516 -23.875 -14.172 1 92.31 271 ASP A C 1
ATOM 2136 O O . ASP A 1 271 ? 26.188 -25.031 -14.422 1 92.31 271 ASP A O 1
ATOM 2140 N N . ALA A 1 272 ? 25.984 -23.172 -13.297 1 93.94 272 ALA A N 1
ATOM 2141 C CA . ALA A 1 272 ? 24.859 -23.703 -12.531 1 93.94 272 ALA A CA 1
ATOM 2142 C C . ALA A 1 272 ? 23.672 -24.031 -13.453 1 93.94 272 ALA A C 1
ATOM 2144 O O . ALA A 1 272 ? 23.062 -25.078 -13.328 1 93.94 272 ALA A O 1
ATOM 2145 N N . ILE A 1 273 ? 23.406 -23.156 -14.367 1 94 273 ILE A N 1
ATOM 2146 C CA . ILE A 1 273 ? 22.312 -23.328 -15.305 1 94 273 ILE A CA 1
ATOM 2147 C C . ILE A 1 273 ? 22.547 -24.578 -16.156 1 94 273 ILE A C 1
ATOM 2149 O O . ILE A 1 273 ? 21.625 -25.344 -16.406 1 94 273 ILE A O 1
ATOM 2153 N N . GLY A 1 274 ? 23.75 -24.641 -16.625 1 94.75 274 GLY A N 1
ATOM 2154 C CA . GLY A 1 274 ? 24.109 -25.828 -17.375 1 94.75 274 GLY A CA 1
ATOM 2155 C C . GLY A 1 274 ? 23.859 -27.125 -16.625 1 94.75 274 GLY A C 1
ATOM 2156 O O . GLY A 1 274 ? 23.328 -28.078 -17.203 1 94.75 274 GLY A O 1
ATOM 2157 N N . MET A 1 275 ? 24.203 -27.203 -15.406 1 95.88 275 MET A N 1
ATOM 2158 C CA . MET A 1 275 ? 23.984 -28.375 -14.562 1 95.88 275 MET A CA 1
ATOM 2159 C C . MET A 1 275 ? 22.5 -28.672 -14.422 1 95.88 275 MET A C 1
ATOM 2161 O O . MET A 1 275 ? 22.078 -29.828 -14.508 1 95.88 275 MET A O 1
ATOM 2165 N N . ILE A 1 276 ? 21.703 -27.672 -14.219 1 96.31 276 ILE A N 1
ATOM 2166 C CA . ILE A 1 276 ? 20.266 -27.812 -14.023 1 96.31 276 ILE A CA 1
ATOM 2167 C C . ILE A 1 276 ? 19.625 -28.344 -15.305 1 96.31 276 ILE A C 1
ATOM 2169 O O . ILE A 1 276 ? 18.75 -29.203 -15.258 1 96.31 276 ILE A O 1
ATOM 2173 N N . ARG A 1 277 ? 20.047 -27.828 -16.391 1 95.56 277 ARG A N 1
ATOM 2174 C CA . ARG A 1 277 ? 19.516 -28.234 -17.688 1 95.56 277 ARG A CA 1
ATOM 2175 C C . ARG A 1 277 ? 19.766 -29.703 -17.969 1 95.56 277 ARG A C 1
ATOM 2177 O O . ARG A 1 277 ? 18.984 -30.359 -18.672 1 95.56 277 ARG A O 1
ATOM 2184 N N . GLN A 1 278 ? 20.781 -30.172 -17.391 1 94.38 278 GLN A N 1
ATOM 2185 C CA . GLN A 1 278 ? 21.141 -31.578 -17.594 1 94.38 278 GLN A CA 1
ATOM 2186 C C . GLN A 1 278 ? 20.5 -32.469 -16.531 1 94.38 278 GLN A C 1
ATOM 2188 O O . GLN A 1 278 ? 20.531 -33.688 -16.641 1 94.38 278 GLN A O 1
ATOM 2193 N N . SER A 1 279 ? 19.906 -31.906 -15.578 1 96.25 279 SER A N 1
ATOM 2194 C CA . SER A 1 279 ? 19.281 -32.656 -14.484 1 96.25 279 SER A CA 1
ATOM 2195 C C . SER A 1 279 ? 17.844 -33.031 -14.812 1 96.25 279 SER A C 1
ATOM 2197 O O . SER A 1 279 ? 17.359 -32.75 -15.914 1 96.25 279 SER A O 1
ATOM 2199 N N . GLN A 1 280 ? 17.188 -33.719 -13.852 1 96.88 280 GLN A N 1
ATOM 2200 C CA . GLN A 1 280 ? 15.781 -34.062 -13.984 1 96.88 280 GLN A CA 1
ATOM 2201 C C . GLN A 1 280 ? 14.891 -32.906 -13.469 1 96.88 280 GLN A C 1
ATOM 2203 O O . GLN A 1 280 ? 13.664 -33.031 -13.492 1 96.88 280 GLN A O 1
ATOM 2208 N N . GLY A 1 281 ? 15.539 -31.891 -13.031 1 97.19 281 GLY A N 1
ATOM 2209 C CA . GLY A 1 281 ? 14.812 -30.797 -12.391 1 97.19 281 GLY A CA 1
ATOM 2210 C C . GLY A 1 281 ? 13.789 -30.141 -13.297 1 97.19 281 GLY A C 1
ATOM 2211 O O . GLY A 1 281 ? 12.656 -29.875 -12.883 1 97.19 281 GLY A O 1
ATOM 2212 N N . ILE A 1 282 ? 14.094 -29.938 -14.516 1 96.75 282 ILE A N 1
ATOM 2213 C CA . ILE A 1 282 ? 13.227 -29.297 -15.484 1 96.75 282 ILE A CA 1
ATOM 2214 C C . ILE A 1 282 ? 12.016 -30.188 -15.781 1 96.75 282 ILE A C 1
ATOM 2216 O O . ILE A 1 282 ? 10.875 -29.734 -15.695 1 96.75 282 ILE A O 1
ATOM 2220 N N . ALA A 1 283 ? 12.289 -31.422 -16.047 1 97.19 283 ALA A N 1
ATOM 2221 C CA . ALA A 1 283 ? 11.227 -32.375 -16.375 1 97.19 283 ALA A CA 1
ATOM 2222 C C . ALA A 1 283 ? 10.258 -32.531 -15.219 1 97.19 283 ALA A C 1
ATOM 2224 O O . ALA A 1 283 ? 9.039 -32.625 -15.422 1 97.19 283 ALA A O 1
ATOM 2225 N N . LYS A 1 284 ? 10.781 -32.625 -14.07 1 97.94 284 LYS A N 1
ATOM 2226 C CA . LYS A 1 284 ? 9.945 -32.781 -12.875 1 97.94 284 LYS A CA 1
ATOM 2227 C C . LYS A 1 284 ? 9.07 -31.531 -12.656 1 97.94 284 LYS A C 1
ATOM 2229 O O . LYS A 1 284 ? 7.906 -31.656 -12.281 1 97.94 284 LYS A O 1
ATOM 2234 N N . ALA A 1 285 ? 9.609 -30.375 -12.828 1 97.94 285 ALA A N 1
ATOM 2235 C CA . ALA A 1 285 ? 8.852 -29.125 -12.695 1 97.94 285 ALA A CA 1
ATOM 2236 C C . ALA A 1 285 ? 7.734 -29.062 -13.734 1 97.94 285 ALA A C 1
ATOM 2238 O O . ALA A 1 285 ? 6.605 -28.688 -13.414 1 97.94 285 ALA A O 1
ATOM 2239 N N . GLU A 1 286 ? 8.031 -29.453 -14.945 1 96.69 286 GLU A N 1
ATOM 2240 C CA . GLU A 1 286 ? 7.031 -29.453 -16.016 1 96.69 286 GLU A CA 1
ATOM 2241 C C . GLU A 1 286 ? 5.902 -30.438 -15.711 1 96.69 286 GLU A C 1
ATOM 2243 O O . GLU A 1 286 ? 4.734 -30.156 -15.969 1 96.69 286 GLU A O 1
ATOM 2248 N N . ALA A 1 287 ? 6.293 -31.547 -15.195 1 97.81 287 ALA A N 1
ATOM 2249 C CA . ALA A 1 287 ? 5.289 -32.531 -14.836 1 97.81 287 ALA A CA 1
ATOM 2250 C C . ALA A 1 287 ? 4.34 -32 -13.773 1 97.81 287 ALA A C 1
ATOM 2252 O O . ALA A 1 287 ? 3.135 -32.25 -13.805 1 97.81 287 ALA A O 1
ATOM 2253 N N . LEU A 1 288 ? 4.887 -31.297 -12.828 1 97.94 288 LEU A N 1
ATOM 2254 C CA . LEU A 1 288 ? 4.047 -30.719 -11.789 1 97.94 288 LEU A CA 1
ATOM 2255 C C . LEU A 1 288 ? 3.139 -29.625 -12.375 1 97.94 288 LEU A C 1
ATOM 2257 O O . LEU A 1 288 ? 1.969 -29.531 -12 1 97.94 288 LEU A O 1
ATOM 2261 N N . ALA A 1 289 ? 3.664 -28.781 -13.266 1 97.44 289 ALA A N 1
ATOM 2262 C CA . ALA A 1 289 ? 2.848 -27.781 -13.953 1 97.44 289 ALA A CA 1
ATOM 2263 C C . ALA A 1 289 ? 1.685 -28.453 -14.688 1 97.44 289 ALA A C 1
ATOM 2265 O O . ALA A 1 289 ? 0.561 -27.938 -14.664 1 97.44 289 ALA A O 1
ATOM 2266 N N . ASP A 1 290 ? 1.943 -29.609 -15.281 1 97.19 290 ASP A N 1
ATOM 2267 C CA . ASP A 1 290 ? 0.919 -30.359 -16.016 1 97.19 290 ASP A CA 1
ATOM 2268 C C . ASP A 1 290 ? -0.172 -30.859 -15.062 1 97.19 290 ASP A C 1
ATOM 2270 O O . ASP A 1 290 ? -1.348 -30.906 -15.438 1 97.19 290 ASP A O 1
ATOM 2274 N N . ARG A 1 291 ? 0.251 -31.266 -13.945 1 98.25 291 ARG A N 1
ATOM 2275 C CA . ARG A 1 291 ? -0.729 -31.703 -12.961 1 98.25 291 ARG A CA 1
ATOM 2276 C C . ARG A 1 291 ? -1.655 -30.562 -12.555 1 98.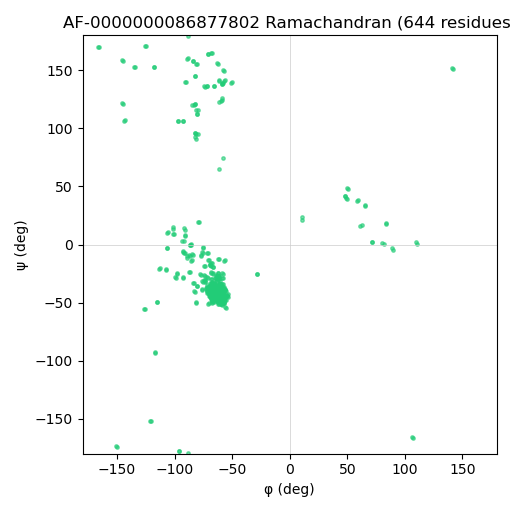25 291 ARG A C 1
ATOM 2278 O O . ARG A 1 291 ? -2.865 -30.75 -12.414 1 98.25 291 ARG A O 1
ATOM 2285 N N . TYR A 1 292 ? -1.091 -29.391 -12.289 1 98.31 292 TYR A N 1
ATOM 2286 C CA . TYR A 1 292 ? -1.917 -28.234 -11.984 1 98.31 292 TYR A CA 1
ATOM 2287 C C . TYR A 1 292 ? -2.832 -27.891 -13.156 1 98.31 292 TYR A C 1
ATOM 2289 O O . TYR A 1 292 ? -3.994 -27.531 -12.961 1 98.31 292 TYR A O 1
ATOM 2297 N N . MET A 1 293 ? -2.318 -28.016 -14.383 1 97.31 293 MET A N 1
ATOM 2298 C CA . MET A 1 293 ? -3.131 -27.766 -15.57 1 97.31 293 MET A CA 1
ATOM 2299 C C . MET A 1 293 ? -4.316 -28.719 -15.625 1 97.31 293 MET A C 1
ATOM 2301 O O . MET A 1 293 ? -5.434 -28.312 -15.938 1 97.31 293 MET A O 1
ATOM 2305 N N . LYS A 1 294 ? -4.051 -29.953 -15.375 1 98 294 LYS A N 1
ATOM 2306 C CA . LYS A 1 294 ? -5.121 -30.953 -15.367 1 98 294 LYS A CA 1
ATOM 2307 C C . LYS A 1 294 ? -6.191 -30.594 -14.344 1 98 294 LYS A C 1
ATOM 2309 O O . LYS A 1 294 ? -7.387 -30.703 -14.625 1 98 294 LYS A O 1
ATOM 2314 N N . LYS A 1 295 ? -5.777 -30.172 -13.172 1 98.38 295 LYS A N 1
ATOM 2315 C CA . LYS A 1 295 ? -6.719 -29.766 -12.133 1 98.38 295 LYS A CA 1
ATOM 2316 C C . LYS A 1 295 ? -7.539 -28.562 -12.578 1 98.38 295 LYS A C 1
ATOM 2318 O O . LYS A 1 295 ? -8.727 -28.453 -12.258 1 98.38 295 LYS A O 1
ATOM 2323 N N . ALA A 1 296 ? -6.879 -27.594 -13.234 1 98.19 296 ALA A N 1
ATOM 2324 C CA . ALA A 1 296 ? -7.582 -26.422 -13.766 1 98.19 296 ALA A CA 1
ATOM 2325 C C . ALA A 1 296 ? -8.68 -26.844 -14.742 1 98.19 296 ALA A C 1
ATOM 2327 O O . ALA A 1 296 ? -9.812 -26.359 -14.656 1 98.19 296 ALA A O 1
ATOM 2328 N N . LEU A 1 297 ? -8.367 -27.812 -15.617 1 97.5 297 LEU A N 1
ATOM 2329 C CA . LEU A 1 297 ? -9.312 -28.281 -16.625 1 97.5 297 LEU A CA 1
ATOM 2330 C C . LEU A 1 297 ? -10.438 -29.094 -15.992 1 97.5 297 LEU A C 1
ATOM 2332 O O . LEU A 1 297 ? -11.586 -29.016 -16.422 1 97.5 297 LEU A O 1
ATOM 2336 N N . ASP A 1 298 ? -10.117 -29.859 -14.977 1 98.12 298 ASP A N 1
ATOM 2337 C CA . ASP A 1 298 ? -11.133 -30.609 -14.242 1 98.12 298 ASP A CA 1
ATOM 2338 C C . ASP A 1 298 ? -12.156 -29.672 -13.609 1 98.12 298 ASP A C 1
ATOM 2340 O O . ASP A 1 298 ? -13.359 -29.938 -13.633 1 98.12 298 ASP A O 1
ATOM 2344 N N . ALA A 1 299 ? -11.695 -28.578 -13.039 1 97.94 299 ALA A N 1
ATOM 2345 C CA . ALA A 1 299 ? -12.602 -27.578 -12.469 1 97.94 299 ALA A CA 1
ATOM 2346 C C . ALA A 1 299 ? -13.469 -26.938 -13.547 1 97.94 299 ALA A C 1
ATOM 2348 O O . ALA A 1 299 ? -14.664 -26.719 -13.344 1 97.94 299 ALA A O 1
ATOM 2349 N N . LEU A 1 300 ? -12.883 -26.656 -14.633 1 96.88 300 LEU A N 1
ATOM 2350 C CA . LEU A 1 300 ? -13.586 -26.062 -15.758 1 96.88 300 LEU A CA 1
ATOM 2351 C C . LEU A 1 300 ? -14.719 -26.969 -16.234 1 96.88 300 LEU A C 1
ATOM 2353 O O . LEU A 1 300 ? -15.797 -26.484 -16.594 1 96.88 300 LEU A O 1
ATOM 2357 N N . ASP A 1 301 ? -14.531 -28.266 -16.219 1 96.94 301 ASP A N 1
ATOM 2358 C CA . ASP A 1 301 ? -15.492 -29.25 -16.703 1 96.94 301 ASP A CA 1
ATOM 2359 C C . ASP A 1 301 ? -16.719 -29.312 -15.797 1 96.94 301 ASP A C 1
ATOM 2361 O O . ASP A 1 301 ? -17.781 -29.812 -16.203 1 96.94 301 ASP A O 1
ATOM 2365 N N . GLN A 1 302 ? -16.609 -28.781 -14.609 1 97.75 302 GLN A N 1
ATOM 2366 C CA . GLN A 1 302 ? -17.703 -28.812 -13.656 1 97.75 302 GLN A CA 1
ATOM 2367 C C . GLN A 1 302 ? -18.562 -27.562 -13.75 1 97.75 302 GLN A C 1
ATOM 2369 O O . GLN A 1 302 ? -19.625 -27.469 -13.133 1 97.75 302 GLN A O 1
ATOM 2374 N N . LEU A 1 303 ? -18.141 -26.609 -14.547 1 97.69 303 LEU A N 1
ATOM 2375 C CA . LEU A 1 303 ? -18.875 -25.359 -14.734 1 97.69 303 LEU A CA 1
ATOM 2376 C C . LEU A 1 303 ? -20.016 -25.547 -15.734 1 97.69 303 LEU A C 1
ATOM 2378 O O . LEU A 1 303 ? -19.984 -26.484 -16.547 1 97.69 303 LEU A O 1
ATOM 2382 N N . PRO A 1 304 ? -21.016 -24.688 -15.594 1 95.69 304 PRO A N 1
ATOM 2383 C CA . PRO A 1 304 ? -22.047 -24.734 -16.641 1 95.69 304 PRO A CA 1
ATOM 2384 C C . PRO A 1 304 ? -21.453 -24.656 -18.047 1 95.69 304 PRO A C 1
ATOM 2386 O O . PRO A 1 304 ? -20.5 -23.922 -18.281 1 95.69 304 PRO A O 1
ATOM 2389 N N . ASN A 1 305 ? -22 -25.438 -18.922 1 93.25 305 ASN A N 1
ATOM 2390 C CA . ASN A 1 305 ? -21.453 -25.562 -20.266 1 93.25 305 ASN A CA 1
ATOM 2391 C C . ASN A 1 305 ? -21.891 -24.422 -21.172 1 93.25 305 ASN A C 1
ATOM 2393 O O . ASN A 1 305 ? -22.891 -24.516 -21.859 1 93.25 305 ASN A O 1
ATOM 2397 N N . ILE A 1 306 ? -21.156 -23.422 -21.219 1 93.88 306 ILE A N 1
ATOM 2398 C CA . ILE A 1 306 ? -21.391 -22.281 -22.094 1 93.88 306 ILE A CA 1
ATOM 2399 C C . ILE A 1 306 ? -20.156 -22.031 -22.953 1 93.88 306 ILE A C 1
ATOM 2401 O O . ILE A 1 306 ? -19.125 -22.656 -22.766 1 93.88 306 ILE A O 1
ATOM 2405 N N . LYS A 1 307 ? -20.203 -21.203 -23.906 1 91.38 307 LYS A N 1
ATOM 2406 C CA . LYS A 1 307 ? -19.125 -20.922 -24.844 1 91.38 307 LYS A CA 1
ATOM 2407 C C . LYS A 1 307 ? -17.875 -20.453 -24.109 1 91.38 307 LYS A C 1
ATOM 2409 O O . LYS A 1 307 ? -16.75 -20.734 -24.562 1 91.38 307 LYS A O 1
ATOM 2414 N N . THR A 1 308 ? -18.078 -19.844 -23 1 93.75 308 THR A N 1
ATOM 2415 C CA . THR A 1 308 ? -16.984 -19.281 -22.219 1 93.75 308 THR A CA 1
ATOM 2416 C C . THR A 1 308 ? -16.031 -20.375 -21.75 1 93.75 308 THR A C 1
ATOM 2418 O O . THR A 1 308 ? -14.836 -20.141 -21.578 1 93.75 308 THR A O 1
ATOM 2421 N N . ASN A 1 309 ? -16.5 -21.578 -21.609 1 94.88 309 ASN A N 1
ATOM 2422 C CA . ASN A 1 309 ? -15.664 -22.703 -21.188 1 94.88 309 ASN A CA 1
ATOM 2423 C C . ASN A 1 309 ? -14.516 -22.938 -22.172 1 94.88 309 ASN A C 1
ATOM 2425 O O . ASN A 1 309 ? -13.383 -23.172 -21.766 1 94.88 309 ASN A O 1
ATOM 2429 N N . LYS A 1 310 ? -14.859 -22.891 -23.391 1 92.62 310 LYS A N 1
ATOM 2430 C CA . LYS A 1 310 ? -13.844 -23.094 -24.422 1 92.62 310 LYS A CA 1
ATOM 2431 C C . LYS A 1 310 ? -12.797 -21.984 -24.375 1 92.62 310 LYS A C 1
ATOM 2433 O O . LYS A 1 310 ? -11.594 -22.25 -24.516 1 92.62 310 LYS A O 1
ATOM 2438 N N . ASN A 1 311 ? -13.258 -20.797 -24.219 1 92.69 311 ASN A N 1
ATOM 2439 C CA . ASN A 1 311 ? -12.328 -19.672 -24.094 1 92.69 311 ASN A CA 1
ATOM 2440 C C . ASN A 1 311 ? -11.375 -19.844 -22.922 1 92.69 311 ASN A C 1
ATOM 2442 O O . ASN A 1 311 ? -10.172 -19.609 -23.062 1 92.69 311 ASN A O 1
ATOM 2446 N N . LEU A 1 312 ? -11.906 -20.266 -21.797 1 95.12 312 LEU A N 1
ATOM 2447 C CA . LEU A 1 312 ? -11.094 -20.469 -20.609 1 95.12 312 LEU A CA 1
ATOM 2448 C C . LEU A 1 312 ? -10.094 -21.609 -20.828 1 95.12 312 LEU A C 1
ATOM 2450 O O . LEU A 1 312 ? -8.953 -21.531 -20.359 1 95.12 312 LEU A O 1
ATOM 2454 N N . ARG A 1 313 ? -10.523 -22.609 -21.5 1 94.31 313 ARG A N 1
ATOM 2455 C CA . ARG A 1 313 ? -9.625 -23.719 -21.812 1 94.31 313 ARG A CA 1
ATOM 2456 C C . ARG A 1 313 ? -8.477 -23.25 -22.703 1 94.31 313 ARG A C 1
ATOM 2458 O O . ARG A 1 313 ? -7.316 -23.594 -22.453 1 94.31 313 ARG A O 1
ATOM 2465 N N . ASP A 1 314 ? -8.773 -22.5 -23.672 1 91.38 314 ASP A N 1
ATOM 2466 C CA . ASP A 1 314 ? -7.766 -21.984 -24.594 1 91.38 314 ASP A CA 1
ATOM 2467 C C . ASP A 1 314 ? -6.77 -21.078 -23.875 1 91.38 314 ASP A C 1
ATOM 2469 O O . ASP A 1 314 ? -5.566 -21.141 -24.125 1 91.38 314 ASP A O 1
ATOM 2473 N N . ILE A 1 315 ? -7.215 -20.312 -23 1 90.81 315 ILE A N 1
ATOM 2474 C CA . ILE A 1 315 ? -6.352 -19.391 -22.281 1 90.81 315 ILE A CA 1
ATOM 2475 C C . ILE A 1 315 ? -5.422 -20.172 -21.359 1 90.81 315 ILE A C 1
ATOM 2477 O O . ILE A 1 315 ? -4.25 -19.812 -21.203 1 90.81 315 ILE A O 1
ATOM 2481 N N . ALA A 1 316 ? -6.031 -21.141 -20.688 1 92.88 316 ALA A N 1
ATOM 2482 C CA . ALA A 1 316 ? -5.199 -21.969 -19.828 1 92.88 316 ALA A CA 1
ATOM 2483 C C . ALA A 1 316 ? -4.027 -22.562 -20.594 1 92.88 316 ALA A C 1
ATOM 2485 O O . ALA A 1 316 ? -2.883 -22.516 -20.141 1 92.88 316 ALA A O 1
ATOM 2486 N N . HIS A 1 317 ? -4.293 -23.031 -21.797 1 91.12 317 HIS A N 1
ATOM 2487 C CA . HIS A 1 317 ? -3.248 -23.625 -22.625 1 91.12 317 HIS A CA 1
ATOM 2488 C C . HIS A 1 317 ? -2.256 -22.562 -23.094 1 91.12 317 HIS A C 1
ATOM 2490 O O . HIS A 1 317 ? -1.048 -22.812 -23.109 1 91.12 317 HIS A O 1
ATOM 2496 N N . PHE A 1 318 ? -2.734 -21.453 -23.344 1 83.56 318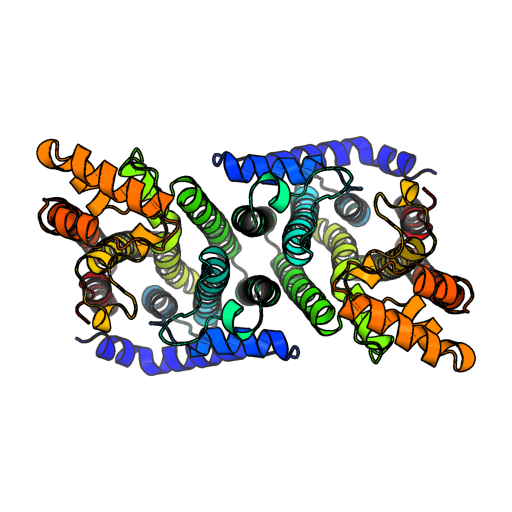 PHE A N 1
ATOM 2497 C CA . PHE A 1 318 ? -1.896 -20.359 -23.828 1 83.56 318 PHE A CA 1
ATOM 2498 C C . PHE A 1 318 ? -0.965 -19.859 -22.734 1 83.56 318 PHE A C 1
ATOM 2500 O O . PHE A 1 318 ? 0.227 -19.656 -22.969 1 83.56 318 PHE A O 1
ATOM 2507 N N . VAL A 1 319 ? -1.541 -19.609 -21.641 1 84.38 319 VAL A N 1
ATOM 2508 C CA . VAL A 1 319 ? -0.805 -19 -20.547 1 84.38 319 VAL A CA 1
ATOM 2509 C C . VAL A 1 319 ? 0.245 -19.969 -20.016 1 84.38 319 VAL A C 1
ATOM 2511 O O . VAL A 1 319 ? 1.348 -19.562 -19.641 1 84.38 319 VAL A O 1
ATOM 2514 N N . VAL A 1 320 ? -0.09 -21.219 -19.938 1 83 320 VAL A N 1
ATOM 2515 C CA . VAL A 1 320 ? 0.806 -22.203 -19.344 1 83 320 VAL A CA 1
ATOM 2516 C C . VAL A 1 320 ? 1.851 -22.625 -20.375 1 83 320 VAL A C 1
ATOM 2518 O O . VAL A 1 320 ? 3.025 -22.812 -20.047 1 83 320 VAL A O 1
ATOM 2521 N N . LYS A 1 321 ? 1.494 -22.969 -21.531 1 73.12 321 LYS A N 1
ATOM 2522 C CA . LYS A 1 321 ? 2.443 -23.516 -22.5 1 73.12 321 LYS A CA 1
ATOM 2523 C C . LYS A 1 321 ? 3.246 -22.391 -23.156 1 73.12 321 LYS A C 1
ATOM 2525 O O . LYS A 1 321 ? 4.215 -22.656 -23.875 1 73.12 321 LYS A O 1
ATOM 2530 N N . ARG A 1 322 ? 3.311 -21.062 -22.484 1 58.41 322 ARG A N 1
ATOM 2531 C CA . ARG A 1 322 ? 4.066 -19.875 -22.906 1 58.41 322 ARG A CA 1
ATOM 2532 C C . ARG A 1 322 ? 4.613 -20.062 -24.328 1 58.41 322 ARG A C 1
ATOM 2534 O O . ARG A 1 322 ? 5.762 -19.719 -24.594 1 58.41 322 ARG A O 1
ATOM 2541 N N . THR A 1 323 ? 4.086 -20.922 -25.156 1 48.81 323 THR A N 1
ATOM 2542 C CA . THR A 1 323 ? 4.727 -21 -26.469 1 48.81 323 THR A CA 1
ATOM 2543 C C . THR A 1 323 ? 4.715 -19.641 -27.156 1 48.81 323 THR A C 1
ATOM 2545 O O . THR A 1 323 ? 3.652 -19.062 -27.391 1 48.81 323 THR A O 1
ATOM 2548 N N . HIS A 1 324 ? 5.594 -18.656 -26.719 1 39.53 324 HIS A N 1
ATOM 2549 C CA . HIS A 1 324 ? 5.777 -17.516 -27.609 1 39.53 324 HIS A CA 1
ATOM 2550 C C . HIS A 1 324 ? 5.871 -17.953 -29.062 1 39.53 324 HIS A C 1
ATOM 2552 O O . HIS A 1 324 ? 6.391 -19.031 -29.359 1 39.53 324 HIS A O 1
ATOM 2558 N N . MET B 1 1 ? -6.309 19.969 32.188 1 42.66 1 MET B N 1
ATOM 2559 C CA . MET B 1 1 ? -6.383 18.516 32.031 1 42.66 1 MET B CA 1
ATOM 2560 C C . MET B 1 1 ? -5.305 18.016 31.078 1 42.66 1 MET B C 1
ATOM 2562 O O . MET B 1 1 ? -5.102 18.578 30 1 42.66 1 MET B O 1
ATOM 2566 N N . LYS B 1 2 ? -4.273 17.359 31.516 1 53.91 2 LYS B N 1
ATOM 2567 C CA . LYS B 1 2 ? -3.096 16.844 30.828 1 53.91 2 LYS B CA 1
ATOM 2568 C C . LYS B 1 2 ? -3.475 15.734 29.844 1 53.91 2 LYS B C 1
ATOM 2570 O O . LYS B 1 2 ? -4.512 15.078 30 1 53.91 2 LYS B O 1
ATOM 2575 N N . LEU B 1 3 ? -2.934 15.734 28.656 1 59.72 3 LEU B N 1
ATOM 2576 C CA . LEU B 1 3 ? -3.104 14.617 27.734 1 59.72 3 LEU B CA 1
ATOM 2577 C C . LEU B 1 3 ? -3.303 13.312 28.484 1 59.72 3 LEU B C 1
ATOM 2579 O O . LEU B 1 3 ? -4.121 12.477 28.078 1 59.72 3 LEU B O 1
ATOM 2583 N N . LEU B 1 4 ? -2.787 13.383 29.625 1 58.78 4 LEU B N 1
ATOM 2584 C CA . LEU B 1 4 ? -2.846 12.203 30.484 1 58.78 4 LEU B CA 1
ATOM 2585 C C . LEU B 1 4 ? -4.258 11.992 31.016 1 58.78 4 LEU B C 1
ATOM 2587 O O . LEU B 1 4 ? -4.711 10.859 31.156 1 58.78 4 LEU B O 1
ATOM 2591 N N . ASP B 1 5 ? -4.918 13.086 31.312 1 64.38 5 ASP B N 1
ATOM 2592 C CA . ASP B 1 5 ? -6.266 12.938 31.859 1 64.38 5 ASP B CA 1
ATOM 2593 C C . ASP B 1 5 ? -7.227 12.414 30.797 1 64.38 5 ASP B C 1
ATOM 2595 O O . ASP B 1 5 ? -8.078 11.57 31.078 1 64.38 5 ASP B O 1
ATOM 2599 N N . ILE B 1 6 ? -7.102 12.914 29.609 1 64.44 6 ILE B N 1
ATOM 2600 C CA . ILE B 1 6 ? -7.93 12.445 28.5 1 64.44 6 ILE B CA 1
ATOM 2601 C C . ILE B 1 6 ? -7.641 10.969 28.234 1 64.44 6 ILE B C 1
ATOM 2603 O O . ILE B 1 6 ? -8.562 10.164 28.062 1 64.44 6 ILE B O 1
ATOM 2607 N N . PHE B 1 7 ? -6.492 10.727 28.328 1 70.44 7 PHE B N 1
ATOM 2608 C CA . PHE B 1 7 ? -6.086 9.336 28.141 1 70.44 7 PHE B CA 1
ATOM 2609 C C . PHE B 1 7 ? -6.578 8.469 29.281 1 70.44 7 PHE B C 1
ATOM 2611 O O . PHE B 1 7 ? -6.895 7.289 29.094 1 70.44 7 PHE B O 1
ATOM 2618 N N . GLY B 1 8 ? -6.766 9.234 30.359 1 72.94 8 GLY B N 1
ATOM 2619 C CA . GLY B 1 8 ? -7.312 8.516 31.5 1 72.94 8 GLY B CA 1
ATOM 2620 C C . GLY B 1 8 ? -8.766 8.125 31.312 1 72.94 8 GLY B C 1
ATOM 2621 O O . GLY B 1 8 ? -9.156 6.996 31.625 1 72.94 8 GLY B O 1
ATOM 2622 N N . LEU B 1 9 ? -9.523 9.023 30.766 1 81 9 LEU B N 1
ATOM 2623 C CA . LEU B 1 9 ? -10.938 8.766 30.547 1 81 9 LEU B CA 1
ATOM 2624 C C . LEU B 1 9 ? -11.133 7.652 29.516 1 81 9 LEU B C 1
ATOM 2626 O O . LEU B 1 9 ? -12.086 6.879 29.609 1 81 9 LEU B O 1
ATOM 2630 N N . LEU B 1 10 ? -10.25 7.605 28.594 1 90.5 10 LEU B N 1
ATOM 2631 C CA . LEU B 1 10 ? -10.367 6.613 27.531 1 90.5 10 LEU B CA 1
ATOM 2632 C C . LEU B 1 10 ? -9.422 5.438 27.781 1 90.5 10 LEU B C 1
ATOM 2634 O O . LEU B 1 10 ? -9.211 4.613 26.891 1 90.5 10 LEU B O 1
ATOM 2638 N N . LYS B 1 11 ? -8.938 5.375 28.984 1 90.62 11 LYS B N 1
ATOM 2639 C CA . LYS B 1 11 ? -7.855 4.438 29.266 1 90.62 11 LYS B CA 1
ATOM 2640 C C . LYS B 1 11 ? -8.266 3.008 28.922 1 90.62 11 LYS B C 1
ATOM 2642 O O . LYS B 1 11 ? -7.539 2.311 28.203 1 90.62 11 LYS B O 1
ATOM 2647 N N . LYS B 1 12 ? -9.438 2.588 29.422 1 93.62 12 LYS B N 1
ATOM 2648 C CA . LYS B 1 12 ? -9.891 1.223 29.172 1 93.62 12 LYS B CA 1
ATOM 2649 C C . LYS B 1 12 ? -10.07 0.962 27.688 1 93.62 12 LYS B C 1
ATOM 2651 O O . LYS B 1 12 ? -9.633 -0.071 27.172 1 93.62 12 LYS B O 1
ATOM 2656 N N . ASP B 1 13 ? -10.711 1.869 27.047 1 95.5 13 ASP B N 1
ATOM 2657 C CA . ASP B 1 13 ? -10.961 1.73 25.609 1 95.5 13 ASP B CA 1
ATOM 2658 C C . ASP B 1 13 ? -9.648 1.747 24.828 1 95.5 13 ASP B C 1
ATOM 2660 O O . ASP B 1 13 ? -9.477 0.974 23.891 1 95.5 13 ASP B O 1
ATOM 2664 N N . MET B 1 14 ? -8.734 2.576 25.234 1 94.12 14 MET B N 1
ATOM 2665 C CA . MET B 1 14 ? -7.449 2.674 24.547 1 94.12 14 MET B CA 1
ATOM 2666 C C . MET B 1 14 ? -6.629 1.405 24.766 1 94.12 14 MET B C 1
ATOM 2668 O O . MET B 1 14 ? -5.914 0.969 23.859 1 94.12 14 MET B O 1
ATOM 2672 N N . ASP B 1 15 ? -6.742 0.903 25.953 1 94.25 15 ASP B N 1
ATOM 2673 C CA . ASP B 1 15 ? -6.07 -0.367 26.203 1 94.25 15 ASP B CA 1
ATOM 2674 C C . ASP B 1 15 ? -6.602 -1.465 25.281 1 94.25 15 ASP B C 1
ATOM 2676 O O . ASP B 1 15 ? -5.832 -2.273 24.766 1 94.25 15 ASP B O 1
ATOM 2680 N N . TYR B 1 16 ? -7.867 -1.414 25.203 1 96 16 TYR B N 1
ATOM 2681 C CA . TYR B 1 16 ? -8.5 -2.381 24.312 1 96 16 TYR B CA 1
ATOM 2682 C C . TYR B 1 16 ? -8.047 -2.18 22.875 1 96 16 TYR B C 1
ATOM 2684 O O . TYR B 1 16 ? -7.691 -3.143 22.188 1 96 16 TYR B O 1
ATOM 2692 N N . ILE B 1 17 ? -7.984 -0.985 22.391 1 95.5 17 ILE B N 1
ATOM 2693 C CA . ILE B 1 17 ? -7.578 -0.657 21.031 1 95.5 17 ILE B CA 1
ATOM 2694 C C . ILE B 1 17 ? -6.117 -1.045 20.828 1 95.5 17 ILE B C 1
ATOM 2696 O O . ILE B 1 17 ? -5.75 -1.566 19.766 1 95.5 17 ILE B O 1
ATOM 2700 N N . GLU B 1 18 ? -5.336 -0.793 21.828 1 93.56 18 GLU B N 1
ATOM 2701 C CA . GLU B 1 18 ? -3.918 -1.141 21.75 1 93.56 18 GLU B CA 1
ATOM 2702 C C . GLU B 1 18 ? -3.727 -2.648 21.609 1 93.56 18 GLU B C 1
ATOM 2704 O O . GLU B 1 18 ? -2.908 -3.102 20.797 1 93.56 18 GLU B O 1
ATOM 2709 N N . LYS B 1 19 ? -4.426 -3.355 22.359 1 94.88 19 LYS B N 1
ATOM 2710 C CA . LYS B 1 19 ? -4.363 -4.809 22.266 1 94.88 19 LYS B CA 1
ATOM 2711 C C . LYS B 1 19 ? -4.77 -5.289 20.875 1 94.88 19 LYS B C 1
ATOM 2713 O O . LYS B 1 19 ? -4.129 -6.176 20.312 1 94.88 19 LYS B O 1
ATOM 2718 N N . GLU B 1 20 ? -5.801 -4.691 20.406 1 95.12 20 GLU B N 1
ATOM 2719 C CA . GLU B 1 20 ? -6.281 -5.066 19.078 1 95.12 20 GLU B CA 1
ATOM 2720 C C . GLU B 1 20 ? -5.293 -4.652 17.984 1 95.12 20 GLU B C 1
ATOM 2722 O O . GLU B 1 20 ? -5.156 -5.332 16.969 1 95.12 20 GLU B O 1
ATOM 2727 N N . LEU B 1 21 ? -4.66 -3.543 18.188 1 93.94 21 LEU B N 1
ATOM 2728 C CA . LEU B 1 21 ? -3.639 -3.059 17.266 1 93.94 21 LEU B CA 1
ATOM 2729 C C . LEU B 1 21 ? -2.502 -4.066 17.141 1 93.94 21 LEU B C 1
ATOM 2731 O O . LEU B 1 21 ? -2.109 -4.426 16.031 1 93.94 21 LEU B O 1
ATOM 2735 N N . TYR B 1 22 ? -2.037 -4.602 18.234 1 92.25 22 TYR B N 1
ATOM 2736 C CA . TYR B 1 22 ? -0.955 -5.578 18.234 1 92.25 22 TYR B CA 1
ATOM 2737 C C . TYR B 1 22 ? -1.423 -6.914 17.672 1 92.25 22 TYR B C 1
ATOM 2739 O O . TYR B 1 22 ? -0.713 -7.543 16.875 1 92.25 22 TYR B O 1
ATOM 2747 N N . ARG B 1 23 ? -2.562 -7.262 17.953 1 92.56 23 ARG B N 1
ATOM 2748 C CA . ARG B 1 23 ? -3.125 -8.516 17.484 1 92.56 23 ARG B CA 1
ATOM 2749 C C . ARG B 1 23 ? -3.301 -8.492 15.961 1 92.56 23 ARG B C 1
ATOM 2751 O O . ARG B 1 23 ? -3.15 -9.523 15.297 1 92.56 23 ARG B O 1
ATOM 2758 N N . SER B 1 24 ? -3.615 -7.355 15.469 1 91.06 24 SER B N 1
ATOM 2759 C CA . SER B 1 24 ? -3.949 -7.211 14.055 1 91.06 24 SER B CA 1
ATOM 2760 C C . SER B 1 24 ? -2.738 -7.488 13.172 1 91.06 24 SER B C 1
ATOM 2762 O O . SER B 1 24 ? -2.887 -7.883 12.016 1 91.06 24 SER B O 1
ATOM 2764 N N . VAL B 1 25 ? -1.519 -7.301 13.719 1 89.38 25 VAL B N 1
ATOM 2765 C CA . VAL B 1 25 ? -0.333 -7.461 12.883 1 89.38 25 VAL B CA 1
ATOM 2766 C C . VAL B 1 25 ? 0.379 -8.766 13.242 1 89.38 25 VAL B C 1
ATOM 2768 O O . VAL B 1 25 ? 1.392 -9.117 12.633 1 89.38 25 VAL B O 1
ATOM 2771 N N . GLN B 1 26 ? -0.212 -9.359 14.234 1 84.12 26 GLN B N 1
ATOM 2772 C CA . GLN B 1 26 ? 0.353 -10.648 14.609 1 84.12 26 GLN B CA 1
ATOM 2773 C C . GLN B 1 26 ? -0.169 -11.758 13.703 1 84.12 26 GLN B C 1
ATOM 2775 O O . GLN B 1 26 ? -1.347 -11.773 13.344 1 84.12 26 GLN B O 1
ATOM 2780 N N . GLY B 1 27 ? 0.675 -12.445 13.031 1 73.38 27 GLY B N 1
ATOM 2781 C CA . GLY B 1 27 ? 0.279 -13.547 12.172 1 73.38 27 GLY B CA 1
ATOM 2782 C C . GLY B 1 27 ? 1.347 -14.617 12.047 1 73.38 27 GLY B C 1
ATOM 2783 O O . GLY B 1 27 ? 2.316 -14.625 12.805 1 73.38 27 GLY B O 1
ATOM 2784 N N . ASP B 1 28 ? 1.007 -15.453 11.195 1 65.12 28 ASP B N 1
ATOM 2785 C CA . ASP B 1 28 ? 1.856 -16.625 11.031 1 65.12 28 ASP B CA 1
ATOM 2786 C C . ASP B 1 28 ? 3.176 -16.25 10.352 1 65.12 28 ASP B C 1
ATOM 2788 O O . ASP B 1 28 ? 4.129 -17.031 10.375 1 65.12 28 ASP B O 1
ATOM 2792 N N . GLN B 1 29 ? 3.168 -15.086 9.969 1 75.44 29 GLN B N 1
ATOM 2793 C CA . GLN B 1 29 ? 4.395 -14.711 9.273 1 75.44 29 GLN B CA 1
ATOM 2794 C C . GLN B 1 29 ? 5.363 -13.992 10.211 1 75.44 29 GLN B C 1
ATOM 2796 O O . GLN B 1 29 ? 5.238 -12.789 10.438 1 75.44 29 GLN B O 1
ATOM 2801 N N . LYS B 1 30 ? 6.336 -14.633 10.578 1 78.75 30 LYS B N 1
ATOM 2802 C CA . LYS B 1 30 ? 7.203 -14.227 11.68 1 78.75 30 LYS B CA 1
ATOM 2803 C C . LYS B 1 30 ? 7.91 -12.914 11.359 1 78.75 30 LYS B C 1
ATOM 2805 O O . LYS B 1 30 ? 7.867 -11.969 12.148 1 78.75 30 LYS B O 1
ATOM 2810 N N . LEU B 1 31 ? 8.445 -12.812 10.195 1 78.62 31 LEU B N 1
ATOM 2811 C CA . LEU B 1 31 ? 9.258 -11.641 9.883 1 78.62 31 LEU B CA 1
ATOM 2812 C C . LEU B 1 31 ? 8.398 -10.391 9.773 1 78.62 31 LEU B C 1
ATOM 2814 O O . LEU B 1 31 ? 8.742 -9.344 10.336 1 78.62 31 LEU B O 1
ATOM 2818 N N . LEU B 1 32 ? 7.301 -10.492 9.148 1 82.88 32 LEU B N 1
ATOM 2819 C CA . LEU B 1 32 ? 6.418 -9.344 8.984 1 82.88 32 LEU B CA 1
ATOM 2820 C C . LEU B 1 32 ? 5.789 -8.953 10.32 1 82.88 32 LEU B C 1
ATOM 2822 O O . LEU B 1 32 ? 5.621 -7.766 10.609 1 82.88 32 LEU B O 1
ATOM 2826 N N . SER B 1 33 ? 5.531 -9.945 11.031 1 85.25 33 SER B N 1
ATOM 2827 C CA . SER B 1 33 ? 5.016 -9.68 12.375 1 85.25 33 SER B CA 1
ATOM 2828 C C . SER B 1 33 ? 6.055 -8.969 13.234 1 85.25 33 SER B C 1
ATOM 2830 O O . SER B 1 33 ? 5.738 -7.992 13.922 1 85.25 33 SER B O 1
ATOM 2832 N N . GLU B 1 34 ? 7.215 -9.445 13.109 1 85.06 34 GLU B N 1
ATOM 2833 C CA . GLU B 1 34 ? 8.297 -8.875 13.906 1 85.06 34 GLU B CA 1
ATOM 2834 C C . GLU B 1 34 ? 8.57 -7.426 13.516 1 85.06 34 GLU B C 1
ATOM 2836 O O . GLU B 1 34 ? 8.758 -6.562 14.375 1 85.06 34 GLU B O 1
ATOM 2841 N N . THR B 1 35 ? 8.602 -7.168 12.273 1 86.06 35 THR B N 1
ATOM 2842 C CA . THR B 1 35 ? 8.891 -5.824 11.789 1 86.06 35 THR B CA 1
ATOM 2843 C C . THR B 1 35 ? 7.742 -4.871 12.109 1 86.06 35 THR B C 1
ATOM 2845 O O . THR B 1 35 ? 7.973 -3.73 12.516 1 86.06 35 THR B O 1
ATOM 2848 N N . SER B 1 36 ? 6.535 -5.371 11.953 1 88.06 36 SER B N 1
ATOM 2849 C CA . SER B 1 36 ? 5.359 -4.562 12.273 1 88.06 36 SER B CA 1
ATOM 2850 C C . SER B 1 36 ? 5.301 -4.238 13.758 1 88.06 36 SER B C 1
ATOM 2852 O O . SER B 1 36 ? 5.008 -3.104 14.141 1 88.06 36 SER B O 1
ATOM 2854 N N . LEU B 1 37 ? 5.645 -5.23 14.555 1 86 37 LEU B N 1
ATOM 2855 C CA . LEU B 1 37 ? 5.633 -5.055 16 1 86 37 LEU B CA 1
ATOM 2856 C C . LEU B 1 37 ? 6.727 -4.082 16.438 1 86 37 LEU B C 1
ATOM 2858 O O . LEU B 1 37 ? 6.527 -3.283 17.359 1 86 37 LEU B O 1
ATOM 2862 N N . HIS B 1 38 ? 7.848 -4.211 15.766 1 86.5 38 HIS B N 1
ATOM 2863 C CA . HIS B 1 38 ? 8.938 -3.287 16.047 1 86.5 38 HIS B CA 1
ATOM 2864 C C . HIS B 1 38 ? 8.508 -1.841 15.836 1 86.5 38 HIS B C 1
ATOM 2866 O O . HIS B 1 38 ? 8.797 -0.976 16.672 1 86.5 38 HIS B O 1
ATOM 2872 N N . LEU B 1 39 ? 7.789 -1.658 14.789 1 84 39 LEU B N 1
ATOM 2873 C CA . LEU B 1 39 ? 7.297 -0.324 14.469 1 84 39 LEU B CA 1
ATOM 2874 C C . LEU B 1 39 ? 6.289 0.151 15.508 1 84 39 LEU B C 1
ATOM 2876 O O . LEU B 1 39 ? 6.387 1.274 16 1 84 39 LEU B O 1
ATOM 2880 N N . LEU B 1 40 ? 5.34 -0.709 15.844 1 84.94 40 LEU B N 1
ATOM 2881 C CA . LEU B 1 40 ? 4.258 -0.337 16.75 1 84.94 40 LEU B CA 1
ATOM 2882 C C . LEU B 1 40 ? 4.785 -0.128 18.172 1 84.94 40 LEU B C 1
ATOM 2884 O O . LEU B 1 40 ? 4.32 0.765 18.875 1 84.94 40 LEU B O 1
ATOM 2888 N N . LYS B 1 41 ? 5.766 -0.869 18.516 1 84 41 LYS B N 1
ATOM 2889 C CA . LYS B 1 41 ? 6.324 -0.809 19.859 1 84 41 LYS B CA 1
ATOM 2890 C C . LYS B 1 41 ? 7.227 0.41 20.031 1 84 41 LYS B C 1
ATOM 2892 O O . LYS B 1 41 ? 7.539 0.807 21.156 1 84 41 LYS B O 1
ATOM 2897 N N . ALA B 1 42 ? 7.754 0.841 18.891 1 75.62 42 ALA B N 1
ATOM 2898 C CA . ALA B 1 42 ? 8.562 2.057 18.953 1 75.62 42 ALA B CA 1
ATOM 2899 C C . ALA B 1 42 ? 7.758 3.215 19.547 1 75.62 42 ALA B C 1
ATOM 2901 O O . ALA B 1 42 ? 8.328 4.234 19.938 1 75.62 42 ALA B O 1
ATOM 2902 N N . GLY B 1 43 ? 6.453 3.043 19.625 1 76.44 43 GLY B N 1
ATOM 2903 C CA . GLY B 1 43 ? 5.633 4.02 20.328 1 76.44 43 GLY B CA 1
ATOM 2904 C C . GLY B 1 43 ? 4.805 4.887 19.406 1 76.44 43 GLY B C 1
ATOM 2905 O O . GLY B 1 43 ? 4.41 4.445 18.328 1 76.44 43 GLY B O 1
ATOM 2906 N N . GLY B 1 44 ? 4.289 5.926 19.953 1 77.25 44 GLY B N 1
ATOM 2907 C CA . GLY B 1 44 ? 3.41 6.859 19.266 1 77.25 44 GLY B CA 1
ATOM 2908 C C . GLY B 1 44 ? 2.285 7.375 20.141 1 77.25 44 GLY B C 1
ATOM 2909 O O . GLY B 1 44 ? 1.893 6.715 21.109 1 77.25 44 GLY B O 1
ATOM 2910 N N . LYS B 1 45 ? 1.88 8.508 19.844 1 78.12 45 LYS B N 1
ATOM 2911 C CA . LYS B 1 45 ? 0.907 9.195 20.672 1 78.12 45 LYS B CA 1
ATOM 2912 C C . LYS B 1 45 ? -0.494 8.625 20.484 1 78.12 45 LYS B C 1
ATOM 2914 O O . LYS B 1 45 ? -1.398 8.898 21.266 1 78.12 45 LYS B O 1
ATOM 2919 N N . ARG B 1 46 ? -0.704 7.746 19.562 1 89.31 46 ARG B N 1
ATOM 2920 C CA . ARG B 1 46 ? -1.982 7.102 19.281 1 89.31 46 ARG B CA 1
ATOM 2921 C C . ARG B 1 46 ? -3.107 8.125 19.203 1 89.31 46 ARG B C 1
ATOM 2923 O O . ARG B 1 46 ? -4.18 7.926 19.766 1 89.31 46 ARG B O 1
ATOM 2930 N N . LEU B 1 47 ? -2.887 9.219 18.594 1 91.44 47 LEU B N 1
ATOM 2931 C CA . LEU B 1 47 ? -3.854 10.305 18.5 1 91.44 47 LEU B CA 1
ATOM 2932 C C . LEU B 1 47 ? -5.039 9.898 17.625 1 91.44 47 LEU B C 1
ATOM 2934 O O . LEU B 1 47 ? -6.184 10.25 17.922 1 91.44 47 LEU B O 1
ATOM 2938 N N . ARG B 1 48 ? -4.816 9.141 16.656 1 95.31 48 ARG B N 1
ATOM 2939 C CA . ARG B 1 48 ? -5.883 8.797 15.719 1 95.31 48 ARG B CA 1
ATOM 2940 C C . ARG B 1 48 ? -6.938 7.93 16.391 1 95.31 48 ARG B C 1
ATOM 2942 O O . ARG B 1 48 ? -8.133 8.234 16.328 1 95.31 48 ARG B O 1
ATOM 2949 N N . PRO B 1 49 ? -6.484 6.867 17.078 1 96.06 49 PRO B N 1
ATOM 2950 C CA . PRO B 1 49 ? -7.496 6.109 17.812 1 96.06 49 PRO B CA 1
ATOM 2951 C C . PRO B 1 49 ? -8.281 6.977 18.797 1 96.06 49 PRO B C 1
ATOM 2953 O O . PRO B 1 49 ? -9.492 6.805 18.953 1 96.06 49 PRO B O 1
ATOM 2956 N N . VAL B 1 50 ? -7.613 7.863 19.438 1 94.94 50 VAL B N 1
ATOM 2957 C CA . VAL B 1 50 ? -8.258 8.742 20.391 1 94.94 50 VAL B CA 1
ATOM 2958 C C . VAL B 1 50 ? -9.336 9.57 19.703 1 94.94 50 VAL B C 1
ATOM 2960 O O . VAL B 1 50 ? -10.461 9.664 20.188 1 94.94 50 VAL B O 1
ATOM 2963 N N . PHE B 1 51 ? -9.031 10.109 18.594 1 96.75 51 PHE B N 1
ATOM 2964 C CA . PHE B 1 51 ? -9.977 10.93 17.844 1 96.75 51 PHE B CA 1
ATOM 2965 C C . PHE B 1 51 ? -11.164 10.086 17.375 1 96.75 51 PHE B C 1
ATOM 2967 O O . PHE B 1 51 ? -12.297 10.562 17.359 1 96.75 51 PHE B O 1
ATOM 2974 N N . VAL B 1 52 ? -10.867 8.867 16.984 1 97.62 52 VAL B N 1
ATOM 2975 C CA . VAL B 1 52 ? -11.938 7.973 16.562 1 97.62 52 VAL B CA 1
ATOM 2976 C C . VAL B 1 52 ? -12.891 7.719 17.734 1 97.62 52 VAL B C 1
ATOM 2978 O O . VAL B 1 52 ? -14.109 7.832 17.578 1 97.62 52 VAL B O 1
ATOM 2981 N N . LEU B 1 53 ? -12.336 7.371 18.891 1 97.19 53 LEU B N 1
ATOM 2982 C CA . LEU B 1 53 ? -13.156 7.062 20.062 1 97.19 53 LEU B CA 1
ATOM 2983 C C . LEU B 1 53 ? -13.969 8.273 20.5 1 97.19 53 LEU B C 1
ATOM 2985 O O . LEU B 1 53 ? -15.156 8.148 20.812 1 97.19 53 LEU B O 1
ATOM 2989 N N . LEU B 1 54 ? -13.344 9.43 20.5 1 96.69 54 LEU B N 1
ATOM 2990 C CA . LEU B 1 54 ? -14.039 10.648 20.891 1 96.69 54 LEU B CA 1
ATOM 2991 C C . LEU B 1 54 ? -15.133 10.992 19.875 1 96.69 54 LEU B C 1
ATOM 2993 O O . LEU B 1 54 ? -16.234 11.398 20.266 1 96.69 54 LEU B O 1
ATOM 2997 N N . GLY B 1 55 ? -14.82 10.875 18.609 1 97.25 55 GLY B N 1
ATOM 2998 C CA . GLY B 1 55 ? -15.836 11.07 17.594 1 97.25 55 GLY B CA 1
ATOM 2999 C C . GLY B 1 55 ? -17.031 10.141 17.75 1 97.25 55 GLY B C 1
ATOM 3000 O O . GLY B 1 55 ? -18.172 10.539 17.516 1 97.25 55 GLY B O 1
ATOM 3001 N N . GLY B 1 56 ? -16.75 8.914 18.172 1 97.44 56 GLY B N 1
ATOM 3002 C CA . GLY B 1 56 ? -17.781 7.918 18.344 1 97.44 56 GLY B CA 1
ATOM 3003 C C . GLY B 1 56 ? -18.75 8.25 19.469 1 97.44 56 GLY B C 1
ATOM 3004 O O . GLY B 1 56 ? -19.859 7.711 19.531 1 97.44 56 GLY B O 1
ATOM 3005 N N . LYS B 1 57 ? -18.375 9.109 20.359 1 96.88 57 LYS B N 1
ATOM 3006 C CA . LYS B 1 57 ? -19.188 9.461 21.516 1 96.88 57 LYS B CA 1
ATOM 3007 C C . LYS B 1 57 ? -20.406 10.281 21.094 1 96.88 57 LYS B C 1
ATOM 3009 O O . LYS B 1 57 ? -21.359 10.422 21.875 1 96.88 57 LYS B O 1
ATOM 3014 N N . TYR B 1 58 ? -20.453 10.781 19.922 1 97.62 58 TYR B N 1
ATOM 3015 C CA . TYR B 1 58 ? -21.547 11.625 19.453 1 97.62 58 TYR B CA 1
ATOM 3016 C C . TYR B 1 58 ? -22.688 10.773 18.891 1 97.62 58 TYR B C 1
ATOM 3018 O O . TYR B 1 58 ? -23.766 11.289 18.578 1 97.62 58 TYR B O 1
ATOM 3026 N N . GLY B 1 59 ? -22.406 9.461 18.734 1 96.75 59 GLY B N 1
ATOM 3027 C CA . GLY B 1 59 ? -23.422 8.516 18.281 1 96.75 59 GLY B CA 1
ATOM 3028 C C . GLY B 1 59 ? -23.672 7.391 19.266 1 96.75 59 GLY B C 1
ATOM 3029 O O . G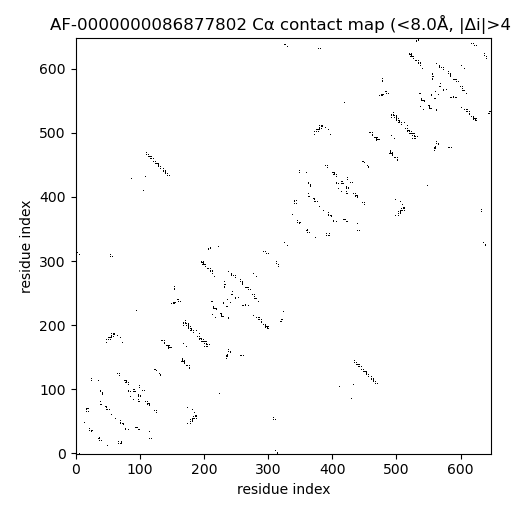LY B 1 59 ? -23.625 7.605 20.484 1 96.75 59 GLY B O 1
ATOM 3030 N N . THR B 1 60 ? -24.094 6.207 18.75 1 97.44 60 THR B N 1
ATOM 3031 C CA . THR B 1 60 ? -24.25 5.027 19.594 1 97.44 60 THR B CA 1
ATOM 3032 C C . THR B 1 60 ? -22.922 4.324 19.797 1 97.44 60 THR B C 1
ATOM 3034 O O . THR B 1 60 ? -22.531 3.473 18.984 1 97.44 60 THR B O 1
ATOM 3037 N N . TYR B 1 61 ? -22.344 4.703 20.938 1 96.25 61 TYR B N 1
ATOM 3038 C CA . TYR B 1 61 ? -20.969 4.258 21.203 1 96.25 61 TYR B CA 1
ATOM 3039 C C . TYR B 1 61 ? -20.891 2.736 21.266 1 96.25 61 TYR B C 1
ATOM 3041 O O . TYR B 1 61 ? -21.656 2.094 22 1 96.25 61 TYR B O 1
ATOM 3049 N N . ASP B 1 62 ? -20.062 2.15 20.438 1 96.44 62 ASP B N 1
ATOM 3050 C CA . ASP B 1 62 ? -19.812 0.713 20.344 1 96.44 62 ASP B CA 1
ATOM 3051 C C . ASP B 1 62 ? -18.344 0.419 20.047 1 96.44 62 ASP B C 1
ATOM 3053 O O . ASP B 1 62 ? -17.891 0.563 18.922 1 96.44 62 ASP B O 1
ATOM 3057 N N . ILE B 1 63 ? -17.672 -0.065 21.047 1 96.75 63 ILE B N 1
ATOM 3058 C CA . ILE B 1 63 ? -16.219 -0.247 20.969 1 96.75 63 ILE B CA 1
ATOM 3059 C C . ILE B 1 63 ? -15.883 -1.289 19.906 1 96.75 63 ILE B C 1
ATOM 3061 O O . ILE B 1 63 ? -14.836 -1.215 19.266 1 96.75 63 ILE B O 1
ATOM 3065 N N . GLU B 1 64 ? -16.797 -2.232 19.688 1 95.81 64 GLU B N 1
ATOM 3066 C CA . GLU B 1 64 ? -16.547 -3.283 18.703 1 95.81 64 GLU B CA 1
ATOM 3067 C C . GLU B 1 64 ? -16.625 -2.734 17.281 1 95.81 64 GLU B C 1
ATOM 3069 O O . GLU B 1 64 ? -15.914 -3.211 16.391 1 95.81 64 GLU B O 1
ATOM 3074 N N . ARG B 1 65 ? -17.375 -1.73 17.141 1 94.5 65 ARG B N 1
ATOM 3075 C CA . ARG B 1 65 ? -17.453 -1.062 15.844 1 94.5 65 ARG B CA 1
ATOM 3076 C C . ARG B 1 65 ? -16.312 -0.074 15.672 1 94.5 65 ARG B C 1
ATOM 3078 O O . ARG B 1 65 ? -15.711 0.012 14.594 1 94.5 65 ARG B O 1
ATOM 3085 N N . LEU B 1 66 ? -16.047 0.596 16.75 1 97 66 LEU B N 1
ATOM 3086 C CA . LEU B 1 66 ? -15.023 1.638 16.703 1 97 66 LEU B CA 1
ATOM 3087 C C . LEU B 1 66 ? -13.641 1.034 16.484 1 97 66 LEU B C 1
ATOM 3089 O O . LEU B 1 66 ? -12.781 1.648 15.844 1 97 66 LEU B O 1
ATOM 3093 N N . LYS B 1 67 ? -13.43 -0.12 16.984 1 96.94 67 LYS B N 1
ATOM 3094 C CA . LYS B 1 67 ? -12.133 -0.768 16.797 1 96.94 67 LYS B CA 1
ATOM 3095 C C . LYS B 1 67 ? -11.844 -1.008 15.328 1 96.94 67 LYS B C 1
ATOM 3097 O O . LYS B 1 67 ? -10.688 -0.929 14.891 1 96.94 67 LYS B O 1
ATOM 3102 N N . LEU B 1 68 ? -12.883 -1.192 14.539 1 94.88 68 LEU B N 1
ATOM 3103 C CA . LEU B 1 68 ? -12.75 -1.476 13.109 1 94.88 68 LEU B CA 1
ATOM 3104 C C . LEU B 1 68 ? -12.383 -0.213 12.336 1 94.88 68 LEU B C 1
ATOM 3106 O O . LEU B 1 68 ? -12.102 -0.274 11.141 1 94.88 68 LEU B O 1
ATOM 3110 N N . ILE B 1 69 ? -12.297 0.89 13.031 1 95.94 69 ILE B N 1
ATOM 3111 C CA . ILE B 1 69 ? -11.875 2.16 12.453 1 95.94 69 ILE B CA 1
ATOM 3112 C C . ILE B 1 69 ? -10.555 2.6 13.086 1 95.94 69 ILE B C 1
ATOM 3114 O O . ILE B 1 69 ? -9.594 2.904 12.375 1 95.94 69 ILE B O 1
ATOM 3118 N N . ALA B 1 70 ? -10.547 2.57 14.359 1 96.94 70 ALA B N 1
ATOM 3119 C CA . ALA B 1 70 ? -9.406 3.088 15.117 1 96.94 70 ALA B CA 1
ATOM 3120 C C . ALA B 1 70 ? -8.133 2.324 14.789 1 96.94 70 ALA B C 1
ATOM 3122 O O . ALA B 1 70 ? -7.086 2.93 14.531 1 96.94 70 ALA B O 1
ATOM 3123 N N . VAL B 1 71 ? -8.25 1.045 14.766 1 96 71 VAL B N 1
ATOM 3124 C CA . VAL B 1 71 ? -7.082 0.207 14.523 1 96 71 VAL B CA 1
ATOM 3125 C C . VAL B 1 71 ? -6.594 0.394 13.094 1 96 71 VAL B C 1
ATOM 3127 O O . VAL B 1 71 ? -5.418 0.697 12.867 1 96 71 VAL B O 1
ATOM 3130 N N . PRO B 1 72 ? -7.473 0.353 12.133 1 94.69 72 PRO B N 1
ATOM 3131 C CA . PRO B 1 72 ? -7.031 0.542 10.75 1 94.69 72 PRO B CA 1
ATOM 3132 C C . PRO B 1 72 ? -6.406 1.915 10.508 1 94.69 72 PRO B C 1
ATOM 3134 O O . PRO B 1 72 ? -5.387 2.023 9.82 1 94.69 72 PRO B O 1
ATOM 3137 N N . LEU B 1 73 ? -6.93 2.9 11.047 1 96.06 73 LEU B N 1
ATOM 3138 C CA . LEU B 1 73 ? -6.391 4.242 10.844 1 96.06 73 LEU B CA 1
ATOM 3139 C C . LEU B 1 73 ? -4.996 4.367 11.453 1 96.06 73 LEU B C 1
ATOM 3141 O O . LEU B 1 73 ? -4.113 4.988 10.859 1 96.06 73 LEU B O 1
ATOM 3145 N N . GLU B 1 74 ? -4.812 3.801 12.586 1 95.88 74 GLU B N 1
ATOM 3146 C CA . GLU B 1 74 ? -3.486 3.811 13.195 1 95.88 74 GLU B CA 1
ATOM 3147 C C . GLU B 1 74 ? -2.498 2.971 12.391 1 95.88 74 GLU B C 1
ATOM 3149 O O . GLU B 1 74 ? -1.327 3.332 12.266 1 95.88 74 GLU B O 1
ATOM 3154 N N . LEU B 1 75 ? -2.998 1.883 11.891 1 93.94 75 LEU B N 1
ATOM 3155 C CA . LEU B 1 75 ? -2.16 1.043 11.039 1 93.94 75 LEU B CA 1
ATOM 3156 C C . LEU B 1 75 ? -1.751 1.787 9.773 1 93.94 75 LEU B C 1
ATOM 3158 O O . LEU B 1 75 ? -0.589 1.73 9.359 1 93.94 75 LEU B O 1
ATOM 3162 N N . ILE B 1 76 ? -2.664 2.467 9.18 1 92.62 76 ILE B N 1
ATOM 3163 C CA . ILE B 1 76 ? -2.389 3.232 7.965 1 92.62 76 ILE B CA 1
ATOM 3164 C C . ILE B 1 76 ? -1.332 4.297 8.258 1 92.62 76 ILE B C 1
ATOM 3166 O O . ILE B 1 76 ? -0.386 4.469 7.488 1 92.62 76 ILE B O 1
ATOM 3170 N N . HIS B 1 77 ? -1.532 4.945 9.328 1 93.31 77 HIS B N 1
ATOM 3171 C CA . HIS B 1 77 ? -0.537 5.926 9.742 1 93.31 77 HIS B CA 1
ATOM 3172 C C . HIS B 1 77 ? 0.831 5.281 9.93 1 93.31 77 HIS B C 1
ATOM 3174 O O . HIS B 1 77 ? 1.843 5.812 9.469 1 93.31 77 HIS B O 1
ATOM 3180 N N . SER B 1 78 ? 0.867 4.191 10.586 1 92.06 78 SER B N 1
ATOM 3181 C CA . SER B 1 78 ? 2.115 3.486 10.867 1 92.06 78 SER B CA 1
ATOM 3182 C C . SER B 1 78 ? 2.785 3.027 9.57 1 92.06 78 SER B C 1
ATOM 3184 O O . SER B 1 78 ? 4.008 3.115 9.438 1 92.06 78 SER B O 1
ATOM 3186 N N . ALA B 1 79 ? 1.99 2.527 8.703 1 90.81 79 ALA B N 1
ATOM 3187 C CA . ALA B 1 79 ? 2.518 2.105 7.406 1 90.81 79 ALA B CA 1
ATOM 3188 C C . ALA B 1 79 ? 3.174 3.273 6.676 1 90.81 79 ALA B C 1
ATOM 3190 O O . ALA B 1 79 ? 4.23 3.111 6.059 1 90.81 79 ALA B O 1
ATOM 3191 N N . SER B 1 80 ? 2.529 4.363 6.719 1 89.44 80 SER B N 1
ATOM 3192 C CA . SER B 1 80 ? 3.076 5.547 6.059 1 89.44 80 SER B CA 1
ATOM 3193 C C . SER B 1 80 ? 4.422 5.941 6.66 1 89.44 80 SER B C 1
ATOM 3195 O O . SER B 1 80 ? 5.309 6.414 5.949 1 89.44 80 SER B O 1
ATOM 3197 N N . LEU B 1 81 ? 4.613 5.73 7.957 1 87.69 81 LEU B N 1
ATOM 3198 C CA . LEU B 1 81 ? 5.875 6.039 8.617 1 87.69 81 LEU B CA 1
ATOM 3199 C C . LEU B 1 81 ? 6.988 5.129 8.117 1 87.69 81 LEU B C 1
ATOM 3201 O O . LEU B 1 81 ? 8.117 5.578 7.895 1 87.69 81 LEU B O 1
ATOM 3205 N N . VAL B 1 82 ? 6.688 3.926 7.957 1 88.06 82 VAL B N 1
ATOM 3206 C CA . VAL B 1 82 ? 7.676 2.971 7.469 1 88.06 82 VAL B CA 1
ATOM 3207 C C . VAL B 1 82 ? 8.117 3.354 6.059 1 88.06 82 VAL B C 1
ATOM 3209 O O . VAL B 1 82 ? 9.305 3.342 5.746 1 88.06 82 VAL B O 1
ATOM 3212 N N . HIS B 1 83 ? 7.168 3.631 5.277 1 84.94 83 HIS B N 1
ATOM 3213 C CA . HIS B 1 83 ? 7.465 4.023 3.906 1 84.94 83 HIS B CA 1
ATOM 3214 C C . HIS B 1 83 ? 8.266 5.324 3.865 1 84.94 83 HIS B C 1
ATOM 3216 O O . HIS B 1 83 ? 9.219 5.445 3.098 1 84.94 83 HIS B O 1
ATOM 3222 N N . ASP B 1 84 ? 7.898 6.234 4.703 1 82.56 84 ASP B N 1
ATOM 3223 C CA . ASP B 1 84 ? 8.625 7.5 4.805 1 82.56 84 ASP B CA 1
ATOM 3224 C C . ASP B 1 84 ? 10.07 7.273 5.215 1 82.56 84 ASP B C 1
ATOM 3226 O O . ASP B 1 84 ? 10.977 7.945 4.715 1 82.56 84 ASP B O 1
ATOM 3230 N N . ASP B 1 85 ? 10.258 6.41 6.148 1 83.38 85 ASP B N 1
ATOM 3231 C CA . ASP B 1 85 ? 11.602 6.125 6.637 1 83.38 85 ASP B CA 1
ATOM 3232 C C . ASP B 1 85 ? 12.484 5.582 5.516 1 83.38 85 ASP B C 1
ATOM 3234 O O . ASP B 1 85 ? 13.695 5.836 5.492 1 83.38 85 ASP B O 1
ATOM 3238 N N . VAL B 1 86 ? 11.945 4.855 4.641 1 78.81 86 VAL B N 1
ATOM 3239 C CA . VAL B 1 86 ? 12.68 4.305 3.512 1 78.81 86 VAL B CA 1
ATOM 3240 C C . VAL B 1 86 ? 13.062 5.43 2.549 1 78.81 86 VAL B C 1
ATOM 3242 O O . VAL B 1 86 ? 14.203 5.5 2.09 1 78.81 86 VAL B O 1
ATOM 3245 N N . ILE B 1 87 ? 12.172 6.289 2.404 1 72.06 87 ILE B N 1
ATOM 3246 C CA . ILE B 1 87 ? 12.352 7.383 1.453 1 72.06 87 ILE B CA 1
ATOM 3247 C C . ILE B 1 87 ? 13.391 8.367 1.982 1 72.06 87 ILE B C 1
ATOM 3249 O O . ILE B 1 87 ? 14.258 8.82 1.237 1 72.06 87 ILE B O 1
ATOM 3253 N N . ASP B 1 88 ? 13.273 8.562 3.238 1 72.75 88 ASP B N 1
ATOM 3254 C CA . ASP B 1 88 ? 14.125 9.562 3.875 1 72.75 88 ASP B CA 1
ATOM 3255 C C . ASP B 1 88 ? 15.469 8.961 4.285 1 72.75 88 ASP B C 1
ATOM 3257 O O . ASP B 1 88 ? 16.344 9.664 4.801 1 72.75 88 ASP B O 1
ATOM 3261 N N . ASN B 1 89 ? 15.578 7.73 4 1 75 89 ASN B N 1
ATOM 3262 C CA . ASN B 1 89 ? 16.766 7.012 4.441 1 75 89 ASN B CA 1
ATOM 3263 C C . ASN B 1 89 ? 17.047 7.238 5.926 1 75 89 ASN B C 1
ATOM 3265 O O . ASN B 1 89 ? 18.188 7.473 6.324 1 75 89 ASN B O 1
ATOM 3269 N N . ALA B 1 90 ? 15.992 7.262 6.656 1 74.81 90 ALA B N 1
ATOM 3270 C CA . ALA B 1 90 ? 16.109 7.52 8.086 1 74.81 90 ALA B CA 1
ATOM 3271 C C . ALA B 1 90 ? 16.672 6.305 8.828 1 74.81 90 ALA B C 1
ATOM 3273 O O . ALA B 1 90 ? 16.188 5.184 8.641 1 74.81 90 ALA B O 1
ATOM 3274 N N . GLU B 1 91 ? 17.562 6.523 9.703 1 77.75 91 GLU B N 1
ATOM 3275 C CA . GLU B 1 91 ? 18.172 5.43 10.453 1 77.75 91 GLU B CA 1
ATOM 3276 C C . GLU B 1 91 ? 17.438 5.188 11.766 1 77.75 91 GLU B C 1
ATOM 3278 O O . GLU B 1 91 ? 17.438 4.07 12.289 1 77.75 91 GLU B O 1
ATOM 3283 N N . THR B 1 92 ? 16.828 6.277 12.305 1 75.81 92 THR B N 1
ATOM 3284 C CA . THR B 1 92 ? 16.141 6.141 13.586 1 75.81 92 THR B CA 1
ATOM 3285 C C . THR B 1 92 ? 14.773 6.812 13.547 1 75.81 92 THR B C 1
ATOM 3287 O O . THR B 1 92 ? 14.555 7.73 12.758 1 75.81 92 THR B O 1
ATOM 3290 N N . ARG B 1 93 ? 13.906 6.254 14.414 1 69.25 93 ARG B N 1
ATOM 3291 C CA . ARG B 1 93 ? 12.578 6.812 14.68 1 69.25 93 ARG B CA 1
ATOM 3292 C C . ARG B 1 93 ? 12.18 6.598 16.125 1 69.25 93 ARG B C 1
ATOM 3294 O O . ARG B 1 93 ? 12.18 5.469 16.625 1 69.25 93 ARG B O 1
ATOM 3301 N N . ARG B 1 94 ? 11.906 7.707 16.828 1 73.31 94 ARG B N 1
ATOM 3302 C CA . ARG B 1 94 ? 11.523 7.672 18.234 1 73.31 94 ARG B CA 1
ATOM 3303 C C . ARG B 1 94 ? 12.602 7.008 19.094 1 73.31 94 ARG B C 1
ATOM 3305 O O . ARG B 1 94 ? 12.305 6.164 19.938 1 73.31 94 ARG B O 1
ATOM 3312 N N . GLY B 1 95 ? 13.742 7.297 18.703 1 73.62 95 GLY B N 1
ATOM 3313 C CA . GLY B 1 95 ? 14.883 6.828 19.484 1 73.62 95 GLY B CA 1
ATOM 3314 C C . GLY B 1 95 ? 15.258 5.391 19.172 1 73.62 95 GLY B C 1
ATOM 3315 O O . GLY B 1 95 ? 16.219 4.863 19.734 1 73.62 95 GLY B O 1
ATOM 3316 N N . LYS B 1 96 ? 14.523 4.723 18.219 1 78.69 96 LYS B N 1
ATOM 3317 C CA . LYS B 1 96 ? 14.797 3.334 17.859 1 78.69 96 LYS B CA 1
ATOM 3318 C C . LYS B 1 96 ? 15.195 3.207 16.406 1 78.69 96 LYS B C 1
ATOM 3320 O O . LYS B 1 96 ? 14.852 4.059 15.578 1 78.69 96 LYS B O 1
ATOM 3325 N N . PRO B 1 97 ? 15.961 2.203 16.094 1 84.31 97 PRO B N 1
ATOM 3326 C CA . PRO B 1 97 ? 16.266 1.981 14.68 1 84.31 97 PRO B CA 1
ATOM 3327 C C . PRO B 1 97 ? 15.016 1.767 13.836 1 84.31 97 PRO B C 1
ATOM 3329 O O . PRO B 1 97 ? 14.07 1.122 14.281 1 84.31 97 PRO B O 1
ATOM 3332 N N . THR B 1 98 ? 15.031 2.377 12.68 1 84.5 98 THR B N 1
ATOM 3333 C CA . THR B 1 98 ? 13.922 2.154 11.766 1 84.5 98 THR B CA 1
ATOM 3334 C C . THR B 1 98 ? 13.922 0.718 11.25 1 84.5 98 THR B C 1
ATOM 3336 O O . THR B 1 98 ? 14.922 0.006 11.383 1 84.5 98 THR B O 1
ATOM 3339 N N . VAL B 1 99 ? 12.836 0.261 10.656 1 82.44 99 VAL B N 1
ATOM 3340 C CA . VAL B 1 99 ? 12.742 -1.066 10.062 1 82.44 99 VAL B CA 1
ATOM 3341 C C . VAL B 1 99 ? 13.805 -1.214 8.969 1 82.44 99 VAL B C 1
ATOM 3343 O O . VAL B 1 99 ? 14.477 -2.244 8.883 1 82.44 99 VAL B O 1
ATOM 3346 N N . LYS B 1 100 ? 13.961 -0.204 8.195 1 78 100 LYS B N 1
ATOM 3347 C CA . LYS B 1 100 ? 14.961 -0.272 7.129 1 78 100 LYS B CA 1
ATOM 3348 C C . LYS B 1 100 ? 16.359 -0.436 7.699 1 78 100 LYS B C 1
ATOM 3350 O O . LYS B 1 100 ? 17.188 -1.181 7.152 1 78 100 LYS B O 1
ATOM 3355 N N . SER B 1 101 ? 16.641 0.253 8.766 1 80.81 101 SER B N 1
ATOM 3356 C CA . SER B 1 101 ? 17.969 0.217 9.367 1 80.81 101 SER B CA 1
ATOM 3357 C C . SER B 1 101 ? 18.25 -1.132 10.023 1 80.81 101 SER B C 1
ATOM 3359 O O . SER B 1 101 ? 19.375 -1.634 9.977 1 80.81 101 SER B O 1
ATOM 3361 N N . LYS B 1 102 ? 17.266 -1.702 10.609 1 82.88 102 LYS B N 1
ATOM 3362 C CA . LYS B 1 102 ? 17.438 -2.961 11.336 1 82.88 102 LYS B CA 1
ATOM 3363 C C . LYS B 1 102 ? 17.453 -4.148 10.375 1 82.88 102 LYS B C 1
ATOM 3365 O O . LYS B 1 102 ? 18.156 -5.129 10.602 1 82.88 102 LYS B O 1
ATOM 3370 N N . TRP B 1 103 ? 16.734 -4.078 9.414 1 79.31 103 TRP B N 1
ATOM 3371 C CA . TRP B 1 103 ? 16.672 -5.152 8.43 1 79.31 103 TRP B CA 1
ATOM 3372 C C . TRP B 1 103 ? 17.156 -4.672 7.062 1 79.31 103 TRP B C 1
ATOM 3374 O O . TRP B 1 103 ? 18.359 -4.609 6.812 1 79.31 103 TRP B O 1
ATOM 3384 N N . ASP B 1 104 ? 16.328 -4.203 6.125 1 79.62 104 ASP B N 1
ATOM 3385 C CA . ASP B 1 104 ? 16.719 -3.598 4.855 1 79.62 104 ASP B CA 1
ATOM 3386 C C . ASP B 1 104 ? 15.531 -2.877 4.207 1 79.62 104 ASP B C 1
ATOM 3388 O O . ASP B 1 104 ? 14.406 -2.963 4.699 1 79.62 104 ASP B O 1
ATOM 3392 N N . ASN B 1 105 ? 15.836 -2.152 3.186 1 77.06 105 ASN B N 1
ATOM 3393 C CA . ASN B 1 105 ? 14.852 -1.329 2.486 1 77.06 105 ASN B CA 1
ATOM 3394 C C . ASN B 1 105 ? 13.711 -2.172 1.921 1 77.06 105 ASN B C 1
ATOM 3396 O O . ASN B 1 105 ? 12.555 -1.763 1.967 1 77.06 105 ASN B O 1
ATOM 3400 N N . ARG B 1 106 ? 14.008 -3.332 1.517 1 76.56 106 ARG B N 1
ATOM 3401 C CA . ARG B 1 106 ? 13.008 -4.199 0.907 1 76.56 106 ARG B CA 1
ATOM 3402 C C . ARG B 1 106 ? 11.992 -4.672 1.941 1 76.56 106 ARG B C 1
ATOM 3404 O O . ARG B 1 106 ? 10.781 -4.602 1.711 1 76.56 106 ARG B O 1
ATOM 3411 N N . ILE B 1 107 ? 12.531 -5.035 2.998 1 81.25 107 ILE B N 1
ATOM 3412 C CA . ILE B 1 107 ? 11.688 -5.543 4.074 1 81.25 107 ILE B CA 1
ATOM 3413 C C . ILE B 1 107 ? 10.805 -4.422 4.605 1 81.25 107 ILE B C 1
ATOM 3415 O O . ILE B 1 107 ? 9.617 -4.633 4.887 1 81.25 107 ILE B O 1
ATOM 3419 N N . ALA B 1 108 ? 11.375 -3.26 4.723 1 84.06 108 ALA B N 1
ATOM 3420 C CA . ALA B 1 108 ? 10.609 -2.113 5.199 1 84.06 108 ALA B CA 1
ATOM 3421 C C . ALA B 1 108 ? 9.445 -1.801 4.266 1 84.06 108 ALA B C 1
ATOM 3423 O O . ALA B 1 108 ? 8.328 -1.529 4.719 1 84.06 108 ALA B O 1
ATOM 3424 N N . MET B 1 109 ? 9.68 -1.869 3.006 1 83.19 109 MET B N 1
ATOM 3425 C CA . MET B 1 109 ? 8.641 -1.585 2.02 1 83.19 109 MET B CA 1
ATOM 3426 C C . MET B 1 109 ? 7.492 -2.576 2.139 1 83.19 109 MET B C 1
ATOM 3428 O O . MET B 1 109 ? 6.324 -2.178 2.195 1 83.19 109 MET B O 1
ATOM 3432 N N . TYR B 1 110 ? 7.777 -3.787 2.244 1 84.75 110 TYR B N 1
ATOM 3433 C CA . TYR B 1 110 ? 6.742 -4.812 2.305 1 84.75 110 TYR B CA 1
ATOM 3434 C C . TYR B 1 110 ? 6.043 -4.809 3.66 1 84.75 110 TYR B C 1
ATOM 3436 O O . TYR B 1 110 ? 4.871 -5.176 3.764 1 84.75 110 TYR B O 1
ATOM 3444 N N . THR B 1 111 ? 6.816 -4.43 4.641 1 86.69 111 THR B N 1
ATOM 3445 C CA . THR B 1 111 ? 6.18 -4.258 5.941 1 86.69 111 THR B CA 1
ATOM 3446 C C . THR B 1 111 ? 5.059 -3.221 5.859 1 86.69 111 THR B C 1
ATOM 3448 O O . THR B 1 111 ? 3.965 -3.441 6.379 1 86.69 111 THR B O 1
ATOM 3451 N N . GLY B 1 112 ? 5.383 -2.105 5.23 1 88.69 112 GLY B N 1
ATOM 3452 C CA . GLY B 1 112 ? 4.355 -1.094 5.031 1 88.69 112 GLY B CA 1
ATOM 3453 C C . GLY B 1 112 ? 3.15 -1.611 4.27 1 88.69 112 GLY B C 1
ATOM 3454 O O . GLY B 1 112 ? 2.01 -1.369 4.664 1 88.69 112 GLY B O 1
ATOM 3455 N N . ASP B 1 113 ? 3.35 -2.297 3.244 1 86.25 113 ASP B N 1
ATOM 3456 C CA . ASP B 1 113 ? 2.27 -2.861 2.438 1 86.25 113 ASP B CA 1
ATOM 3457 C C . ASP B 1 113 ? 1.452 -3.867 3.242 1 86.25 113 ASP B C 1
ATOM 3459 O O . ASP B 1 113 ? 0.23 -3.941 3.096 1 86.25 113 ASP B O 1
ATOM 3463 N N . TYR B 1 114 ? 2.203 -4.668 3.947 1 87.12 114 TYR B N 1
ATOM 3464 C CA . TYR B 1 114 ? 1.548 -5.648 4.805 1 87.12 114 TYR B CA 1
ATOM 3465 C C . TYR B 1 114 ? 0.609 -4.969 5.793 1 87.12 114 TYR B C 1
ATOM 3467 O O . TYR B 1 114 ? -0.542 -5.379 5.953 1 87.12 114 TYR B O 1
ATOM 3475 N N . ILE B 1 115 ? 1.093 -3.992 6.387 1 90.19 115 ILE B N 1
ATOM 3476 C CA . ILE B 1 115 ? 0.309 -3.262 7.375 1 90.19 115 ILE B CA 1
ATOM 3477 C C . ILE B 1 115 ? -0.889 -2.6 6.699 1 90.19 115 ILE B C 1
ATOM 3479 O O . ILE B 1 115 ? -2 -2.617 7.234 1 90.19 115 ILE B O 1
ATOM 3483 N N . TYR B 1 116 ? -0.723 -2.051 5.492 1 87 116 TYR B N 1
ATOM 3484 C CA . TYR B 1 116 ? -1.819 -1.482 4.719 1 87 116 TYR B CA 1
ATOM 3485 C C . TYR B 1 116 ? -2.889 -2.531 4.434 1 87 116 TYR B C 1
ATOM 3487 O O . TYR B 1 116 ? -4.082 -2.268 4.598 1 87 116 TYR B O 1
ATOM 3495 N N . GLY B 1 117 ? -2.432 -3.646 4.004 1 85 117 GLY B N 1
ATOM 3496 C CA . GLY B 1 117 ? -3.365 -4.723 3.719 1 85 117 GLY B CA 1
ATOM 3497 C C . GLY B 1 117 ? -4.168 -5.156 4.934 1 85 117 GLY B C 1
ATOM 3498 O O . GLY B 1 117 ? -5.375 -5.379 4.84 1 85 117 GLY B O 1
ATOM 3499 N N . LYS B 1 118 ? -3.475 -5.238 6.02 1 89.62 118 LYS B N 1
ATOM 3500 C CA . LYS B 1 118 ? -4.137 -5.621 7.262 1 89.62 118 LYS B CA 1
ATOM 3501 C C . LYS B 1 118 ? -5.176 -4.582 7.68 1 89.62 118 LYS B C 1
ATOM 3503 O O . LYS B 1 118 ? -6.246 -4.93 8.172 1 89.62 118 LYS B O 1
ATOM 3508 N N . ALA B 1 119 ? -4.773 -3.363 7.527 1 90.56 119 ALA B N 1
ATOM 3509 C CA . ALA B 1 119 ? -5.703 -2.283 7.844 1 90.56 119 ALA B CA 1
ATOM 3510 C C . ALA B 1 119 ? -6.98 -2.402 7.02 1 90.56 119 ALA B C 1
ATOM 3512 O O . ALA B 1 119 ? -8.086 -2.307 7.559 1 90.56 119 ALA B O 1
ATOM 3513 N N . LEU B 1 120 ? -6.832 -2.65 5.809 1 83.94 120 LEU B N 1
ATOM 3514 C CA . LEU B 1 120 ? -7.973 -2.738 4.906 1 83.94 120 LEU B CA 1
ATOM 3515 C C . LEU B 1 120 ? -8.805 -3.982 5.203 1 83.94 120 LEU B C 1
ATOM 3517 O O . LEU B 1 120 ? -10.031 -3.949 5.113 1 83.94 120 LEU B O 1
ATOM 3521 N N . GLN B 1 121 ? -8.172 -5.035 5.496 1 85.31 121 GLN B N 1
ATOM 3522 C CA . GLN B 1 121 ? -8.875 -6.262 5.867 1 85.31 121 GLN B CA 1
ATOM 3523 C C . GLN B 1 121 ? -9.758 -6.039 7.086 1 85.31 121 GLN B C 1
ATOM 3525 O O . GLN B 1 121 ? -10.891 -6.535 7.141 1 85.31 121 GLN B O 1
ATOM 3530 N N . LEU B 1 122 ? -9.258 -5.352 8 1 87.94 122 LEU B N 1
ATOM 3531 C CA . LEU B 1 122 ? -10.008 -5.086 9.219 1 87.94 122 LEU B CA 1
ATOM 3532 C C . LEU B 1 122 ? -11.227 -4.211 8.93 1 87.94 122 LEU B C 1
ATOM 3534 O O . LEU B 1 122 ? -12.312 -4.469 9.445 1 87.94 122 LEU B O 1
ATOM 3538 N N . THR B 1 123 ? -11.086 -3.24 8.117 1 86.56 123 THR B N 1
ATOM 3539 C CA . THR B 1 123 ? -12.156 -2.301 7.812 1 86.56 123 THR B CA 1
ATOM 3540 C C . THR B 1 123 ? -13.281 -2.992 7.039 1 86.56 123 THR B C 1
ATOM 3542 O O . THR B 1 123 ? -14.43 -2.564 7.09 1 86.56 123 THR B O 1
ATOM 3545 N N . ALA B 1 124 ? -12.906 -3.988 6.293 1 81 124 ALA B N 1
ATOM 3546 C CA . ALA B 1 124 ? -13.875 -4.719 5.48 1 81 124 ALA B CA 1
ATOM 3547 C C . ALA B 1 124 ? -14.93 -5.391 6.359 1 81 124 ALA B C 1
ATOM 3549 O O . ALA B 1 124 ? -15.961 -5.848 5.863 1 81 124 ALA B O 1
ATOM 3550 N N . GLY B 1 125 ? -14.68 -5.43 7.645 1 81.56 125 GLY B N 1
ATOM 3551 C CA . GLY B 1 125 ? -15.664 -5.938 8.578 1 81.56 125 GLY B CA 1
ATOM 3552 C C . GLY B 1 125 ? -16.875 -5.027 8.727 1 81.56 125 GLY B C 1
ATOM 3553 O O . GLY B 1 125 ? -17.906 -5.445 9.242 1 81.56 125 GLY B O 1
ATOM 3554 N N . LEU B 1 126 ? -16.688 -3.814 8.312 1 82.38 126 LEU B N 1
ATOM 3555 C CA . LEU B 1 126 ? -17.797 -2.869 8.32 1 82.38 126 LEU B CA 1
ATOM 3556 C C . LEU B 1 126 ? -18.562 -2.906 7 1 82.38 126 LEU B C 1
ATOM 3558 O O . LEU B 1 126 ? -17.953 -3 5.934 1 82.38 126 LEU B O 1
ATOM 3562 N N . SER B 1 127 ? -19.812 -2.824 7.031 1 79.62 127 SER B N 1
ATOM 3563 C CA . SER B 1 127 ? -20.656 -3.014 5.852 1 79.62 127 SER B CA 1
ATOM 3564 C C . SER B 1 127 ? -20.875 -1.696 5.117 1 79.62 127 SER B C 1
ATOM 3566 O O . SER B 1 127 ? -21.328 -1.688 3.971 1 79.62 127 SER B O 1
ATOM 3568 N N . GLU B 1 128 ? -20.516 -0.588 5.703 1 83.25 128 GLU B N 1
ATOM 3569 C CA . GLU B 1 128 ? -20.781 0.714 5.094 1 83.25 128 GLU B CA 1
ATOM 3570 C C . GLU B 1 128 ? -19.75 1.042 4.023 1 83.25 128 GLU B C 1
ATOM 3572 O O . GLU B 1 128 ? -18.578 1.333 4.332 1 83.25 128 GLU B O 1
ATOM 3577 N N . PRO B 1 129 ? -20.078 1.1 2.787 1 78.69 129 PRO B N 1
ATOM 3578 C CA . PRO B 1 129 ? -19.141 1.365 1.701 1 78.69 129 PRO B CA 1
ATOM 3579 C C . PRO B 1 129 ? -18.5 2.752 1.795 1 78.69 129 PRO B C 1
ATOM 3581 O O . PRO B 1 129 ? -17.375 2.947 1.354 1 78.69 129 PRO B O 1
ATOM 3584 N N . ALA B 1 130 ? -19.266 3.643 2.369 1 83.06 130 ALA B N 1
ATOM 3585 C CA . ALA B 1 130 ? -18.766 5.008 2.5 1 83.06 130 ALA B CA 1
ATOM 3586 C C . ALA B 1 130 ? -17.453 5.035 3.287 1 83.06 130 ALA B C 1
ATOM 3588 O O . ALA B 1 130 ? -16.562 5.844 2.998 1 83.06 130 ALA B O 1
ATOM 3589 N N . ILE B 1 131 ? -17.344 4.156 4.223 1 84.25 131 ILE B N 1
ATOM 3590 C CA . ILE B 1 131 ? -16.141 4.109 5.062 1 84.25 131 ILE B CA 1
ATOM 3591 C C . ILE B 1 131 ? -14.945 3.658 4.23 1 84.25 131 ILE B C 1
ATOM 3593 O O . ILE B 1 131 ? -13.867 4.25 4.309 1 84.25 131 ILE B O 1
ATOM 3597 N N . HIS B 1 132 ? -15.164 2.744 3.391 1 81 132 HIS B N 1
ATOM 3598 C CA . HIS B 1 132 ? -14.109 2.24 2.523 1 81 132 HIS B CA 1
ATOM 3599 C C . HIS B 1 132 ? -13.664 3.303 1.525 1 81 132 HIS B C 1
ATOM 3601 O O . HIS B 1 132 ? -12.469 3.441 1.254 1 81 132 HIS B O 1
ATOM 3607 N N . ARG B 1 133 ? -14.562 3.99 1.05 1 84.25 133 ARG B N 1
ATOM 3608 C CA . ARG B 1 133 ? -14.258 5.039 0.078 1 84.25 133 ARG B CA 1
ATOM 3609 C C . ARG B 1 133 ? -13.43 6.152 0.712 1 84.25 133 ARG B C 1
ATOM 3611 O O . ARG B 1 133 ? -12.469 6.637 0.111 1 84.25 133 ARG B O 1
ATOM 3618 N N . ILE B 1 134 ? -13.805 6.488 1.872 1 89 134 ILE B N 1
ATOM 3619 C CA . ILE B 1 134 ? -13.109 7.562 2.576 1 89 134 ILE B CA 1
ATOM 3620 C C . ILE B 1 134 ? -11.672 7.141 2.867 1 89 134 ILE B C 1
ATOM 3622 O O . ILE B 1 134 ? -10.734 7.91 2.646 1 89 134 ILE B O 1
ATOM 3626 N N . LEU B 1 135 ? -11.492 5.906 3.291 1 86.88 135 LEU B N 1
ATOM 3627 C CA . LEU B 1 135 ? -10.164 5.41 3.629 1 86.88 135 LEU B CA 1
ATOM 3628 C C . LEU B 1 135 ? -9.297 5.297 2.383 1 86.88 135 LEU B C 1
ATOM 3630 O O . LEU B 1 135 ? -8.125 5.688 2.402 1 86.88 135 LEU B O 1
ATOM 3634 N N . ALA B 1 136 ? -9.812 4.77 1.374 1 84.19 136 ALA B N 1
ATOM 3635 C CA . ALA B 1 136 ? -9.078 4.645 0.12 1 84.19 136 ALA B CA 1
ATOM 3636 C C . ALA B 1 136 ? -8.664 6.012 -0.415 1 84.19 136 ALA B C 1
ATOM 3638 O O . ALA B 1 136 ? -7.523 6.195 -0.848 1 84.19 136 ALA B O 1
ATOM 3639 N N . LYS B 1 137 ? -9.57 6.922 -0.36 1 88.81 137 LYS B N 1
ATOM 3640 C CA . LYS B 1 137 ? -9.273 8.281 -0.804 1 88.81 137 LYS B CA 1
ATOM 3641 C C . LYS B 1 137 ? -8.164 8.898 0.035 1 88.81 137 LYS B C 1
ATOM 3643 O O . LYS B 1 137 ? -7.297 9.602 -0.494 1 88.81 137 LYS B O 1
ATOM 3648 N N . ALA B 1 138 ? -8.25 8.648 1.259 1 90.5 138 ALA B N 1
ATOM 3649 C CA . ALA B 1 138 ? -7.219 9.172 2.148 1 90.5 138 ALA B CA 1
ATOM 3650 C C . ALA B 1 138 ? -5.844 8.617 1.776 1 90.5 138 ALA B C 1
ATOM 3652 O O . ALA B 1 138 ? -4.859 9.359 1.755 1 90.5 138 ALA B O 1
ATOM 3653 N N . MET B 1 139 ? -5.797 7.371 1.466 1 87.06 139 MET B N 1
ATOM 3654 C CA . MET B 1 139 ? -4.531 6.746 1.087 1 87.06 139 MET B CA 1
ATOM 3655 C C . MET B 1 139 ? -3.979 7.371 -0.19 1 87.06 139 MET B C 1
ATOM 3657 O O . MET B 1 139 ? -2.781 7.648 -0.283 1 87.06 139 MET B O 1
ATOM 3661 N N . VAL B 1 140 ? -4.824 7.609 -1.13 1 87.5 140 VAL B N 1
ATOM 3662 C CA . VAL B 1 140 ? -4.43 8.227 -2.393 1 87.5 140 VAL B CA 1
ATOM 3663 C C . VAL B 1 140 ? -3.898 9.633 -2.137 1 87.5 140 VAL B C 1
ATOM 3665 O O . VAL B 1 140 ? -2.816 9.992 -2.607 1 87.5 140 VAL B O 1
ATOM 3668 N N . GLN B 1 141 ? -4.664 10.336 -1.365 1 91.75 141 GLN B N 1
ATOM 3669 C CA . GLN B 1 141 ? -4.281 11.711 -1.081 1 91.75 141 GLN B CA 1
ATOM 3670 C C . GLN B 1 141 ? -2.967 11.773 -0.309 1 91.75 141 GLN B C 1
ATOM 3672 O O . GLN B 1 141 ? -2.146 12.664 -0.535 1 91.75 141 GLN B O 1
ATOM 3677 N N . MET B 1 142 ? -2.775 10.859 0.552 1 90.94 142 MET B N 1
ATOM 3678 C CA . MET B 1 142 ? -1.525 10.805 1.304 1 90.94 142 MET B CA 1
ATOM 3679 C C . MET B 1 142 ? -0.344 10.539 0.377 1 90.94 142 MET B C 1
ATOM 3681 O O . MET B 1 142 ? 0.705 11.172 0.503 1 90.94 142 MET B O 1
ATOM 3685 N N . SER B 1 143 ? -0.508 9.648 -0.543 1 86.5 143 SER B N 1
ATOM 3686 C CA . SER B 1 143 ? 0.552 9.344 -1.499 1 86.5 143 SER B CA 1
ATOM 3687 C C . SER B 1 143 ? 0.88 10.562 -2.363 1 86.5 143 SER B C 1
ATOM 3689 O O . SER B 1 143 ? 2.049 10.82 -2.654 1 86.5 143 SER B O 1
ATOM 3691 N N . ILE B 1 144 ? -0.174 11.242 -2.746 1 88 144 ILE B N 1
ATOM 3692 C CA . ILE B 1 144 ? 0.009 12.461 -3.525 1 88 144 ILE B CA 1
ATOM 3693 C C . ILE B 1 144 ? 0.796 13.484 -2.707 1 88 144 ILE B C 1
ATOM 3695 O O . ILE B 1 144 ? 1.725 14.109 -3.219 1 88 144 ILE B O 1
ATOM 3699 N N . GLY B 1 145 ? 0.433 13.617 -1.481 1 89.62 145 GLY B N 1
ATOM 3700 C CA . GLY B 1 145 ? 1.132 14.547 -0.604 1 89.62 145 GLY B CA 1
ATOM 3701 C C . GLY B 1 145 ? 2.611 14.234 -0.468 1 89.62 145 GLY B C 1
ATOM 3702 O O . GLY B 1 145 ? 3.443 15.148 -0.484 1 89.62 145 GLY B O 1
ATOM 3703 N N . GLU B 1 146 ? 2.953 13 -0.363 1 85.06 146 GLU B N 1
ATOM 3704 C CA . GLU B 1 146 ? 4.348 12.594 -0.241 1 85.06 146 GLU B CA 1
ATOM 3705 C C . GLU B 1 146 ? 5.133 12.914 -1.512 1 85.06 146 GLU B C 1
ATOM 3707 O O . GLU B 1 146 ? 6.262 13.406 -1.445 1 85.06 146 GLU B O 1
ATOM 3712 N N . MET B 1 147 ? 4.527 12.633 -2.549 1 84 147 MET B N 1
ATOM 3713 C CA . MET B 1 147 ? 5.168 12.859 -3.84 1 84 147 MET B CA 1
ATOM 3714 C C . MET B 1 147 ? 5.398 14.352 -4.074 1 84 147 MET B C 1
ATOM 3716 O O . MET B 1 147 ? 6.438 14.75 -4.602 1 84 147 MET B O 1
ATOM 3720 N N . GLU B 1 148 ? 4.383 15.078 -3.779 1 86.75 148 GLU B N 1
ATOM 3721 C CA . GLU B 1 148 ? 4.512 16.531 -3.92 1 86.75 148 GLU B CA 1
ATOM 3722 C C . GLU B 1 148 ? 5.633 17.062 -3.041 1 86.75 148 GLU B C 1
ATOM 3724 O O . GLU B 1 148 ? 6.328 18.016 -3.428 1 86.75 148 GLU B O 1
ATOM 3729 N N . GLN B 1 149 ? 5.77 16.5 -1.938 1 88.19 149 GLN B N 1
ATOM 3730 C CA . GLN B 1 149 ? 6.863 16.906 -1.062 1 88.19 149 GLN B CA 1
ATOM 3731 C C . GLN B 1 149 ? 8.219 16.625 -1.706 1 88.19 149 GLN B C 1
ATOM 3733 O O . GLN B 1 149 ? 9.125 17.453 -1.659 1 88.19 149 GLN B O 1
ATOM 3738 N N . ILE B 1 150 ? 8.352 15.516 -2.262 1 82.56 150 ILE B N 1
ATOM 3739 C CA . ILE B 1 150 ? 9.609 15.133 -2.896 1 82.56 150 ILE B CA 1
ATOM 3740 C C . ILE B 1 150 ? 9.914 16.094 -4.047 1 82.56 150 ILE B C 1
ATOM 3742 O O . ILE B 1 150 ? 11.055 16.531 -4.199 1 82.56 150 ILE B O 1
ATOM 3746 N N . ARG B 1 151 ? 8.945 16.406 -4.773 1 83.5 151 ARG B N 1
ATOM 3747 C CA . ARG B 1 151 ? 9.109 17.312 -5.91 1 83.5 151 ARG B CA 1
ATOM 3748 C C . ARG B 1 151 ? 9.539 18.703 -5.449 1 83.5 151 ARG B C 1
ATOM 3750 O O . ARG B 1 151 ? 10.273 19.391 -6.152 1 83.5 151 ARG B O 1
ATOM 3757 N N . ASP B 1 152 ? 9.188 19 -4.293 1 90 152 ASP B N 1
ATOM 3758 C CA . ASP B 1 152 ? 9.414 20.359 -3.814 1 90 152 ASP B CA 1
ATOM 3759 C C . ASP B 1 152 ? 10.648 20.422 -2.912 1 90 152 ASP B C 1
ATOM 3761 O O . ASP B 1 152 ? 10.891 21.438 -2.258 1 90 152 ASP B O 1
ATOM 3765 N N . PHE B 1 153 ? 11.367 19.344 -2.885 1 87.88 153 PHE B N 1
ATOM 3766 C CA . PHE B 1 153 ? 12.594 19.406 -2.105 1 87.88 153 PHE B CA 1
ATOM 3767 C C . PHE B 1 153 ? 13.508 20.516 -2.617 1 87.88 153 PHE B C 1
ATOM 3769 O O . PHE B 1 153 ? 13.781 20.594 -3.816 1 87.88 153 PHE B O 1
ATOM 3776 N N . PHE B 1 154 ? 13.875 21.375 -1.769 1 92.06 154 PHE B N 1
ATOM 3777 C CA . PHE B 1 154 ? 14.773 22.5 -2 1 92.06 154 PHE B CA 1
ATOM 3778 C C . PHE B 1 154 ? 14.172 23.469 -3.014 1 92.06 154 PHE B C 1
ATOM 3780 O O . PHE B 1 154 ? 14.891 24.281 -3.609 1 92.06 154 PHE B O 1
ATOM 3787 N N . ASN B 1 155 ? 12.891 23.344 -3.223 1 94.5 155 ASN B N 1
ATOM 3788 C CA . ASN B 1 155 ? 12.203 24.297 -4.074 1 94.5 155 ASN B CA 1
ATOM 3789 C C . ASN B 1 155 ? 11.852 25.578 -3.307 1 94.5 155 ASN B C 1
ATOM 3791 O O . ASN B 1 155 ? 10.758 25.703 -2.758 1 94.5 155 ASN B O 1
ATOM 3795 N N . THR B 1 156 ? 12.703 26.469 -3.447 1 94.88 156 THR B N 1
ATOM 3796 C CA . THR B 1 156 ? 12.562 27.719 -2.699 1 94.88 156 THR B CA 1
ATOM 3797 C C . THR B 1 156 ? 11.508 28.609 -3.342 1 94.88 156 THR B C 1
ATOM 3799 O O . THR B 1 156 ? 11.094 29.609 -2.75 1 94.88 156 THR B O 1
ATOM 3802 N N . GLY B 1 157 ? 11.031 28.281 -4.512 1 93.94 157 GLY B N 1
ATOM 3803 C CA . GLY B 1 157 ? 9.977 29.016 -5.191 1 93.94 157 GLY B CA 1
ATOM 3804 C C . GLY B 1 157 ? 8.586 28.484 -4.895 1 93.94 157 GLY B C 1
ATOM 3805 O O . GLY B 1 157 ? 7.598 29 -5.418 1 93.94 157 GLY B O 1
ATOM 3806 N N . GLN B 1 158 ? 8.531 27.516 -4.055 1 93.94 158 GLN B N 1
ATOM 3807 C CA . GLN B 1 158 ? 7.262 26.922 -3.648 1 93.94 158 GLN B CA 1
ATOM 3808 C C . GLN B 1 158 ? 6.344 27.984 -3.035 1 93.94 158 GLN B C 1
ATOM 3810 O O . GLN B 1 158 ? 6.797 28.844 -2.27 1 93.94 158 GLN B O 1
ATOM 3815 N N . SER B 1 159 ? 5.027 27.969 -3.344 1 95.56 159 SER B N 1
ATOM 3816 C CA . SER B 1 159 ? 4.07 28.891 -2.748 1 95.56 159 SER B CA 1
ATOM 3817 C C . SER B 1 159 ? 3.582 28.391 -1.394 1 95.56 159 SER B C 1
ATOM 3819 O O . SER B 1 159 ? 3.654 27.188 -1.107 1 95.56 159 SER B O 1
ATOM 3821 N N . VAL B 1 160 ? 3.096 29.297 -0.604 1 97.06 160 VAL B N 1
ATOM 3822 C CA . VAL B 1 160 ? 2.48 28.938 0.672 1 97.06 160 VAL B CA 1
ATOM 3823 C C . VAL B 1 160 ? 1.285 28.016 0.435 1 97.06 160 VAL B C 1
ATOM 3825 O O . VAL B 1 160 ? 1.058 27.078 1.196 1 97.06 160 VAL B O 1
ATOM 3828 N N . ARG B 1 161 ? 0.595 28.281 -0.564 1 96.44 161 ARG B N 1
ATOM 3829 C CA . ARG B 1 161 ? -0.553 27.453 -0.922 1 96.44 161 ARG B CA 1
ATOM 3830 C C . ARG B 1 161 ? -0.133 26 -1.154 1 96.44 161 ARG B C 1
ATOM 3832 O O . ARG B 1 161 ? -0.802 25.078 -0.692 1 96.44 161 ARG B O 1
ATOM 3839 N N . ASN B 1 162 ? 0.941 25.844 -1.894 1 94.75 162 ASN B N 1
ATOM 3840 C CA . ASN B 1 162 ? 1.434 24.5 -2.154 1 94.75 162 ASN B CA 1
ATOM 3841 C C . ASN B 1 162 ? 1.83 23.781 -0.863 1 94.75 162 ASN B C 1
ATOM 3843 O O . ASN B 1 162 ? 1.557 22.594 -0.695 1 94.75 162 ASN B O 1
ATOM 3847 N N . TYR B 1 163 ? 2.451 24.547 -0.015 1 96.75 163 TYR B N 1
ATOM 3848 C CA . TYR B 1 163 ? 2.807 24 1.292 1 96.75 163 TYR B CA 1
ATOM 3849 C C . TYR B 1 163 ? 1.564 23.547 2.047 1 96.75 163 TYR B C 1
ATOM 3851 O O . TYR B 1 163 ? 1.535 22.438 2.59 1 96.75 163 TYR B O 1
ATOM 3859 N N . LEU B 1 164 ? 0.564 24.359 2.023 1 97.94 164 LEU B N 1
ATOM 3860 C CA . LEU B 1 164 ? -0.649 24.062 2.773 1 97.94 164 LEU B CA 1
ATOM 3861 C C . LEU B 1 164 ? -1.357 22.844 2.193 1 97.94 164 LEU B C 1
ATOM 3863 O O . LEU B 1 164 ? -1.911 22.031 2.936 1 97.94 164 LEU B O 1
ATOM 3867 N N . LEU B 1 165 ? -1.343 22.719 0.94 1 95.5 165 LEU B N 1
ATOM 3868 C CA . LEU B 1 165 ? -1.941 21.562 0.295 1 95.5 165 LEU B CA 1
ATOM 3869 C C . LEU B 1 165 ? -1.186 20.281 0.661 1 95.5 165 LEU B C 1
ATOM 3871 O O . LEU B 1 165 ? -1.794 19.234 0.842 1 95.5 165 LEU B O 1
ATOM 3875 N N . ARG B 1 166 ? 0.07 20.375 0.777 1 94.62 166 ARG B N 1
ATOM 3876 C CA . ARG B 1 166 ? 0.907 19.234 1.122 1 94.62 166 ARG B CA 1
ATOM 3877 C C . ARG B 1 166 ? 0.613 18.75 2.537 1 94.62 166 ARG B C 1
ATOM 3879 O O . ARG B 1 166 ? 0.367 17.562 2.752 1 94.62 166 ARG B O 1
ATOM 3886 N N . ILE B 1 167 ? 0.592 19.656 3.477 1 96.75 167 ILE B N 1
ATOM 3887 C CA . ILE B 1 167 ? 0.42 19.219 4.855 1 96.75 167 ILE B CA 1
ATOM 3888 C C . ILE B 1 167 ? -1.029 18.797 5.09 1 96.75 167 ILE B C 1
ATOM 3890 O O . ILE B 1 167 ? -1.312 17.984 5.969 1 96.75 167 ILE B O 1
ATOM 3894 N N . ARG B 1 168 ? -1.938 19.375 4.309 1 97.44 168 ARG B N 1
ATOM 3895 C CA . ARG B 1 168 ? -3.312 18.891 4.324 1 97.44 168 ARG B CA 1
ATOM 3896 C C . ARG B 1 168 ? -3.365 17.391 4.02 1 97.44 168 ARG B C 1
ATOM 3898 O O . ARG B 1 168 ? -3.99 16.625 4.758 1 97.44 168 ARG B O 1
ATOM 3905 N N . ARG B 1 169 ? -2.689 17 3.018 1 95 169 ARG B N 1
ATOM 3906 C CA . ARG B 1 169 ? -2.738 15.625 2.531 1 95 169 ARG B CA 1
ATOM 3907 C C . ARG B 1 169 ? -1.934 14.695 3.432 1 95 169 ARG B C 1
ATOM 3909 O O . ARG B 1 169 ? -2.373 13.586 3.736 1 95 169 ARG B O 1
ATOM 3916 N N . LYS B 1 170 ? -0.843 15.141 3.908 1 92.88 170 LYS B N 1
ATOM 3917 C CA . LYS B 1 170 ? 0.096 14.273 4.613 1 92.88 170 LYS B CA 1
ATOM 3918 C C . LYS B 1 170 ? -0.295 14.109 6.078 1 92.88 170 LYS B C 1
ATOM 3920 O O . LYS B 1 170 ? -0.086 13.055 6.672 1 92.88 170 LYS B O 1
ATOM 3925 N N . THR B 1 171 ? -0.879 15.172 6.652 1 94.5 171 THR B N 1
ATOM 3926 C CA . THR B 1 171 ? -1.062 15.141 8.102 1 94.5 171 THR B CA 1
ATOM 3927 C C . THR B 1 171 ? -2.521 15.398 8.469 1 94.5 171 THR B C 1
ATOM 3929 O O . THR B 1 171 ? -3.162 14.562 9.102 1 94.5 171 THR B O 1
ATOM 3932 N N . ALA B 1 172 ? -3.086 16.453 8.039 1 97.62 172 ALA B N 1
ATOM 3933 C CA . ALA B 1 172 ? -4.398 16.906 8.492 1 97.62 172 ALA B CA 1
ATOM 3934 C C . ALA B 1 172 ? -5.496 15.938 8.055 1 97.62 172 ALA B C 1
ATOM 3936 O O . ALA B 1 172 ? -6.441 15.688 8.805 1 97.62 172 ALA B O 1
ATOM 3937 N N . LEU B 1 173 ? -5.344 15.391 6.969 1 97.5 173 LEU B N 1
ATOM 3938 C CA . LEU B 1 173 ? -6.387 14.562 6.371 1 97.5 173 LEU B CA 1
ATOM 3939 C C . LEU B 1 173 ? -6.691 13.359 7.254 1 97.5 173 LEU B C 1
ATOM 3941 O O . LEU B 1 173 ? -7.855 13.086 7.555 1 97.5 173 LEU B O 1
ATOM 3945 N N . LEU B 1 174 ? -5.672 12.617 7.648 1 96.62 174 LEU B N 1
ATOM 3946 C CA . LEU B 1 174 ? -5.902 11.398 8.406 1 96.62 174 LEU B CA 1
ATOM 3947 C C . LEU B 1 174 ? -6.512 11.711 9.773 1 96.62 174 LEU B C 1
ATOM 3949 O O . LEU B 1 174 ? -7.312 10.93 10.289 1 96.62 174 LEU B O 1
ATOM 3953 N N . ILE B 1 175 ? -6.141 12.805 10.352 1 97 175 ILE B N 1
ATOM 3954 C CA . ILE B 1 175 ? -6.734 13.234 11.617 1 97 175 ILE B CA 1
ATOM 3955 C C . ILE B 1 175 ? -8.203 13.578 11.406 1 97 175 ILE B C 1
ATOM 3957 O O . ILE B 1 175 ? -9.07 13.148 12.18 1 97 175 ILE B O 1
ATOM 3961 N N . ALA B 1 176 ? -8.469 14.328 10.383 1 98.38 176 ALA B N 1
ATOM 3962 C CA . ALA B 1 176 ? -9.844 14.711 10.047 1 98.38 176 ALA B CA 1
ATOM 3963 C C . ALA B 1 176 ? -10.719 13.484 9.836 1 98.38 176 ALA B C 1
ATOM 3965 O O . ALA B 1 176 ? -11.812 13.391 10.391 1 98.38 176 ALA B O 1
ATOM 3966 N N . VAL B 1 177 ? -10.203 12.555 9.109 1 97.75 177 VAL B N 1
ATOM 3967 C CA . VAL B 1 177 ? -10.938 11.328 8.797 1 97.75 177 VAL B CA 1
ATOM 3968 C C . VAL B 1 177 ? -11.141 10.516 10.07 1 97.75 177 VAL B C 1
ATOM 3970 O O . VAL B 1 177 ? -12.18 9.875 10.242 1 97.75 177 VAL B O 1
ATOM 3973 N N . SER B 1 178 ? -10.172 10.492 10.93 1 97.94 178 SER B N 1
ATOM 3974 C CA . SER B 1 178 ? -10.312 9.789 12.195 1 97.94 178 SER B CA 1
ATOM 3975 C C . SER B 1 178 ? -11.5 10.312 12.992 1 97.94 178 SER B C 1
ATOM 3977 O O . SER B 1 178 ? -12.32 9.523 13.477 1 97.94 178 SER B O 1
ATOM 3979 N N . CYS B 1 179 ? -11.633 11.594 13.055 1 97.94 179 CYS B N 1
ATOM 3980 C CA . CYS B 1 179 ? -12.766 12.195 13.75 1 97.94 179 CYS B CA 1
ATOM 3981 C C . CYS B 1 179 ? -14.07 11.867 13.039 1 97.94 179 CYS B C 1
ATOM 3983 O O . CYS B 1 179 ? -15.039 11.453 13.68 1 97.94 179 CYS B O 1
ATOM 3985 N N . GLN B 1 180 ? -14.102 12.016 11.789 1 97.62 180 GLN B N 1
ATOM 3986 C CA . GLN B 1 180 ? -15.289 11.836 10.969 1 97.62 180 GLN B CA 1
ATOM 3987 C C . GLN B 1 180 ? -15.789 10.398 11.031 1 97.62 180 GLN B C 1
ATOM 3989 O O . GLN B 1 180 ? -16.984 10.156 11.227 1 97.62 180 GLN B O 1
ATOM 3994 N N . LEU B 1 181 ? -14.906 9.477 10.883 1 96.62 181 LEU B N 1
ATOM 3995 C CA . LEU B 1 181 ? -15.289 8.07 10.789 1 96.62 181 LEU B CA 1
ATOM 3996 C C . LEU B 1 181 ? -15.703 7.531 12.148 1 96.62 181 LEU B C 1
ATOM 3998 O O . LEU B 1 181 ? -16.547 6.633 12.227 1 96.62 181 LEU B O 1
ATOM 4002 N N . GLY B 1 182 ? -15.094 8.062 13.211 1 96.94 182 GLY B N 1
ATOM 4003 C CA . GLY B 1 182 ? -15.609 7.711 14.523 1 96.94 182 GLY B CA 1
ATOM 4004 C C . GLY B 1 182 ? -17.094 7.992 14.68 1 96.94 182 GLY B C 1
ATOM 4005 O O . GLY B 1 182 ? -17.844 7.141 15.164 1 96.94 182 GLY B O 1
ATOM 4006 N N . ALA B 1 183 ? -17.484 9.133 14.219 1 97 183 ALA B N 1
ATOM 4007 C CA . ALA B 1 183 ? -18.891 9.523 14.273 1 97 183 ALA B CA 1
ATOM 4008 C C . ALA B 1 183 ? -19.734 8.68 13.32 1 97 183 ALA B C 1
ATOM 4010 O O . ALA B 1 183 ? -20.812 8.211 13.688 1 97 183 ALA B O 1
ATOM 4011 N N . LEU B 1 184 ? -19.219 8.422 12.172 1 93.81 184 LEU B N 1
ATOM 4012 C CA . LEU B 1 184 ? -19.969 7.66 11.164 1 93.81 184 LEU B CA 1
ATOM 4013 C C . LEU B 1 184 ? -20.172 6.223 11.625 1 93.81 184 LEU B C 1
ATOM 4015 O O . LEU B 1 184 ? -21.25 5.656 11.422 1 93.81 184 LEU B O 1
ATOM 4019 N N . ALA B 1 185 ? -19.203 5.641 12.18 1 93.06 185 ALA B N 1
ATOM 4020 C CA . ALA B 1 185 ? -19.25 4.25 12.617 1 93.06 185 ALA B CA 1
ATOM 4021 C C . ALA B 1 185 ? -20.312 4.059 13.695 1 93.06 185 ALA B C 1
ATOM 4023 O O . ALA B 1 185 ? -20.844 2.957 13.867 1 93.06 185 ALA B O 1
ATOM 4024 N N . THR B 1 186 ? -20.641 5.102 14.406 1 95.31 186 THR B N 1
ATOM 4025 C CA . THR B 1 186 ? -21.609 5.023 15.5 1 95.31 186 THR B CA 1
ATOM 4026 C C . THR B 1 186 ? -22.938 5.672 15.102 1 95.31 186 THR B C 1
ATOM 4028 O O . THR B 1 186 ? -23.781 5.949 15.953 1 95.31 186 THR B O 1
ATOM 4031 N N . ARG B 1 187 ? -23.016 5.973 13.812 1 94.25 187 ARG B N 1
ATOM 4032 C CA . ARG B 1 187 ? -24.25 6.449 13.195 1 94.25 187 ARG B CA 1
ATOM 4033 C C . ARG B 1 187 ? -24.656 7.809 13.758 1 94.25 187 ARG B C 1
ATOM 4035 O O . ARG B 1 187 ? -25.828 8.062 13.992 1 94.25 187 ARG B O 1
ATOM 4042 N N . ALA B 1 188 ? -23.688 8.609 14.078 1 95.94 188 ALA B N 1
ATOM 4043 C CA . ALA B 1 188 ? -23.984 10.008 14.398 1 95.94 188 ALA B CA 1
ATOM 4044 C C . ALA B 1 188 ? -24.578 10.742 13.203 1 95.94 188 ALA B C 1
ATOM 4046 O O . ALA B 1 188 ? -24.406 10.32 12.055 1 95.94 188 ALA B O 1
ATOM 4047 N N . PRO B 1 189 ? -25.328 11.836 13.461 1 96.25 189 PRO B N 1
ATOM 4048 C CA . PRO B 1 189 ? -25.875 12.617 12.352 1 96.25 189 PRO B CA 1
ATOM 4049 C C . PRO B 1 189 ? -24.797 13.133 11.406 1 96.25 189 PRO B C 1
ATOM 4051 O O . PRO B 1 189 ? -23.688 13.422 11.836 1 96.25 189 PRO B O 1
ATOM 4054 N N . LYS B 1 190 ? -25.156 13.289 10.148 1 95.12 190 LYS B N 1
ATOM 4055 C CA . LYS B 1 190 ? -24.234 13.688 9.094 1 95.12 190 LYS B CA 1
ATOM 4056 C C . LYS B 1 190 ? -23.578 15.031 9.414 1 95.12 190 LYS B C 1
ATOM 4058 O O . LYS B 1 190 ? -22.391 15.227 9.164 1 95.12 190 LYS B O 1
ATOM 4063 N N . HIS B 1 191 ? -24.375 15.898 9.938 1 97 191 HIS B N 1
ATOM 4064 C CA . HIS B 1 191 ? -23.844 17.219 10.242 1 97 191 HIS B CA 1
ATOM 4065 C C . HIS B 1 191 ? -22.781 17.141 11.328 1 97 191 HIS B C 1
ATOM 4067 O O . HIS B 1 191 ? -21.797 17.891 11.297 1 97 191 HIS B O 1
ATOM 4073 N N . VAL B 1 192 ? -22.953 16.25 12.273 1 97.94 192 VAL B N 1
ATOM 4074 C CA . VAL B 1 192 ? -21.984 16.062 13.344 1 97.94 192 VAL B CA 1
ATOM 4075 C C . VAL B 1 192 ? -20.688 15.492 12.773 1 97.94 192 VAL B C 1
ATOM 4077 O O . VAL B 1 192 ? -19.594 15.969 13.102 1 97.94 192 VAL B O 1
ATOM 4080 N N . SER B 1 193 ? -20.797 14.508 11.938 1 96.62 193 SER B N 1
ATOM 4081 C CA . SER B 1 193 ? -19.625 13.922 11.305 1 96.62 193 SER B CA 1
ATOM 4082 C C . SER B 1 193 ? -18.844 14.969 10.5 1 96.62 193 SER B C 1
ATOM 4084 O O . SER B 1 193 ? -17.609 14.977 10.516 1 96.62 193 SER B O 1
ATOM 4086 N N . SER B 1 194 ? -19.547 15.859 9.844 1 97.69 194 SER B N 1
ATOM 4087 C CA . SER B 1 194 ? -18.922 16.906 9.039 1 97.69 194 SER B CA 1
ATOM 4088 C C . SER B 1 194 ? -18.188 17.922 9.922 1 97.69 194 SER B C 1
ATOM 4090 O O . SER B 1 194 ? -17.094 18.375 9.578 1 97.69 194 SER B O 1
ATOM 4092 N N . LEU B 1 195 ? -18.828 18.281 11 1 98.5 195 LEU B N 1
ATOM 4093 C CA . LEU B 1 195 ? -18.203 19.219 11.93 1 98.5 195 LEU B CA 1
ATOM 4094 C C . LEU B 1 195 ? -16.953 18.609 12.562 1 98.5 195 LEU B C 1
ATOM 4096 O O . LEU B 1 195 ? -15.961 19.297 12.781 1 98.5 195 LEU B O 1
ATOM 4100 N N . LEU B 1 196 ? -17.047 17.328 12.836 1 98.56 196 LEU B N 1
ATOM 4101 C CA . LEU B 1 196 ? -15.898 16.641 13.406 1 98.56 196 LEU B CA 1
ATOM 4102 C C . LEU B 1 196 ? -14.758 16.562 12.391 1 98.56 196 LEU B C 1
ATOM 4104 O O . LEU B 1 196 ? -13.586 16.656 12.766 1 98.56 196 LEU B O 1
ATOM 4108 N N . TYR B 1 197 ? -15.078 16.359 11.156 1 98.38 197 TYR B N 1
ATOM 4109 C CA . TYR B 1 197 ? -14.07 16.438 10.109 1 98.38 197 TYR B CA 1
ATOM 4110 C C . TYR B 1 197 ? -13.383 17.797 10.109 1 98.38 197 TYR B C 1
ATOM 4112 O O . TYR B 1 197 ? -12.156 17.891 10.062 1 98.38 197 TYR B O 1
ATOM 4120 N N . THR B 1 198 ? -14.164 18.844 10.172 1 98.69 198 THR B N 1
ATOM 4121 C CA . THR B 1 198 ? -13.648 20.203 10.141 1 98.69 198 THR B CA 1
ATOM 4122 C C . THR B 1 198 ? -12.758 20.484 11.352 1 98.69 198 THR B C 1
ATOM 4124 O O . THR B 1 198 ? -11.688 21.078 11.219 1 98.69 198 THR B O 1
ATOM 4127 N N . TYR B 1 199 ? -13.25 20.047 12.477 1 98.56 199 TYR B N 1
ATOM 4128 C CA . TYR B 1 199 ? -12.445 20.141 13.688 1 98.56 199 TYR B CA 1
ATOM 4129 C C . TYR B 1 199 ? -11.102 19.438 13.508 1 98.56 199 TYR B C 1
ATOM 4131 O O . TYR B 1 199 ? -10.047 20.047 13.719 1 98.56 199 TYR B O 1
ATOM 4139 N N . GLY B 1 200 ? -11.133 18.172 13.109 1 98.38 200 GLY B N 1
ATOM 4140 C CA . GLY B 1 200 ? -9.914 17.391 12.938 1 98.38 200 GLY B CA 1
ATOM 4141 C C . GLY B 1 200 ? -8.977 17.969 11.891 1 98.38 200 GLY B C 1
ATOM 4142 O O . GLY B 1 200 ? -7.762 17.969 12.078 1 98.38 200 GLY B O 1
ATOM 4143 N N . TYR B 1 201 ? -9.547 18.438 10.805 1 98.44 201 TYR B N 1
ATOM 4144 C CA . TYR B 1 201 ? -8.773 19.047 9.734 1 98.44 201 TYR B CA 1
ATOM 4145 C C . TYR B 1 201 ? -7.969 20.234 10.25 1 98.44 201 TYR B C 1
ATOM 4147 O O . TYR B 1 201 ? -6.758 20.312 10.031 1 98.44 201 TYR B O 1
ATOM 4155 N N . ASN B 1 202 ? -8.633 21.078 10.93 1 98.69 202 ASN B N 1
ATOM 4156 C CA . ASN B 1 202 ? -7.992 22.297 11.406 1 98.69 202 ASN B CA 1
ATOM 4157 C C . ASN B 1 202 ? -6.984 22 12.508 1 98.69 202 ASN B C 1
ATOM 4159 O O . ASN B 1 202 ? -5.934 22.641 12.586 1 98.69 202 ASN B O 1
ATOM 4163 N N . VAL B 1 203 ? -7.281 21.062 13.344 1 97.56 203 VAL B N 1
ATOM 4164 C CA . VAL B 1 203 ? -6.316 20.641 14.344 1 97.56 203 VAL B CA 1
ATOM 4165 C C . VAL B 1 203 ? -5.07 20.078 13.664 1 97.56 203 VAL B C 1
ATOM 4167 O O . VAL B 1 203 ? -3.945 20.406 14.055 1 97.56 203 VAL B O 1
ATOM 4170 N N . GLY B 1 204 ? -5.293 19.234 12.672 1 97.62 204 GLY B N 1
ATOM 4171 C CA . GLY B 1 204 ? -4.176 18.641 11.945 1 97.62 204 GLY B CA 1
ATOM 4172 C C . GLY B 1 204 ? -3.299 19.672 11.266 1 97.62 204 GLY B C 1
ATOM 4173 O O . GLY B 1 204 ? -2.07 19.562 11.281 1 97.62 204 GLY B O 1
ATOM 4174 N N . MET B 1 205 ? -3.914 20.656 10.664 1 98 205 MET B N 1
ATOM 4175 C CA . MET B 1 205 ? -3.166 21.734 10.016 1 98 205 MET B CA 1
ATOM 4176 C C . MET B 1 205 ? -2.32 22.5 11.031 1 98 205 MET B C 1
ATOM 4178 O O . MET B 1 205 ? -1.128 22.719 10.812 1 98 205 MET B O 1
ATOM 4182 N N . ALA B 1 206 ? -2.979 22.875 12.109 1 97.88 206 ALA B N 1
ATOM 4183 C CA . ALA B 1 206 ? -2.277 23.609 13.164 1 97.88 206 ALA B CA 1
ATOM 4184 C C . ALA B 1 206 ? -1.123 22.781 13.727 1 97.88 206 ALA B C 1
ATOM 4186 O O . ALA B 1 206 ? -0.035 23.312 13.969 1 97.88 206 ALA B O 1
ATOM 4187 N N . PHE B 1 207 ? -1.365 21.562 13.891 1 95.75 207 PHE B N 1
ATOM 4188 C CA . PHE B 1 207 ? -0.383 20.641 14.438 1 95.75 207 PHE B CA 1
ATOM 4189 C C . PHE B 1 207 ? 0.863 20.594 13.562 1 95.75 207 PHE B C 1
ATOM 4191 O O . PHE B 1 207 ? 1.985 20.688 14.062 1 95.75 207 PHE B O 1
ATOM 4198 N N . GLN B 1 208 ? 0.695 20.391 12.305 1 95.94 208 GLN B N 1
ATOM 4199 C CA . GLN B 1 208 ? 1.841 20.25 11.414 1 95.94 208 GLN B CA 1
ATOM 4200 C C . GLN B 1 208 ? 2.639 21.547 11.328 1 95.94 208 GLN B C 1
ATOM 4202 O O . GLN B 1 208 ? 3.869 21.516 11.297 1 95.94 208 GLN B O 1
ATOM 4207 N N . ILE B 1 209 ? 1.946 22.672 11.289 1 97.19 209 ILE B N 1
ATOM 4208 C CA . ILE B 1 209 ? 2.631 23.953 11.25 1 97.19 209 ILE B CA 1
ATOM 4209 C C . ILE B 1 209 ? 3.488 24.125 12.5 1 97.19 209 ILE B C 1
ATOM 4211 O O . ILE B 1 209 ? 4.656 24.516 12.414 1 97.19 209 ILE B O 1
ATOM 4215 N N . GLN B 1 210 ? 2.945 23.812 13.57 1 95.31 210 GLN B N 1
ATOM 4216 C CA . GLN B 1 210 ? 3.682 23.922 14.828 1 95.31 210 GLN B CA 1
ATOM 4217 C C . GLN B 1 210 ? 4.871 22.953 14.852 1 95.31 210 GLN B C 1
ATOM 4219 O O . GLN B 1 210 ? 5.922 23.281 15.406 1 95.31 210 GLN B O 1
ATOM 4224 N N . ASP B 1 211 ? 4.641 21.812 14.344 1 92.62 211 ASP B N 1
ATOM 4225 C CA . ASP B 1 211 ? 5.734 20.844 14.258 1 92.62 211 ASP B CA 1
ATOM 4226 C C . ASP B 1 211 ? 6.879 21.391 13.406 1 92.62 211 ASP B C 1
ATOM 4228 O O . ASP B 1 211 ? 8.047 21.203 13.734 1 92.62 211 ASP B O 1
ATOM 4232 N N . ASP B 1 212 ? 6.586 22.016 12.359 1 94.81 212 ASP B N 1
ATOM 4233 C CA . ASP B 1 212 ? 7.586 22.609 11.484 1 94.81 212 ASP B CA 1
ATOM 4234 C C . ASP B 1 212 ? 8.328 23.734 12.188 1 94.81 212 ASP B C 1
ATOM 4236 O O . ASP B 1 212 ? 9.531 23.922 11.977 1 94.81 212 ASP B O 1
ATOM 4240 N N . VAL B 1 213 ? 7.602 24.469 12.938 1 95.12 213 VAL B N 1
ATOM 4241 C CA . VAL B 1 213 ? 8.219 25.531 13.727 1 95.12 213 VAL B CA 1
ATOM 4242 C C . VAL B 1 213 ? 9.172 24.938 14.758 1 95.12 213 VAL B C 1
ATOM 4244 O O . VAL B 1 213 ? 10.305 25.391 14.898 1 95.12 213 VAL B O 1
ATOM 4247 N N . LEU B 1 214 ? 8.734 23.922 15.406 1 92.38 214 LEU B N 1
ATOM 4248 C CA . LEU B 1 214 ? 9.523 23.25 16.438 1 92.38 214 LEU B CA 1
ATOM 4249 C C . LEU B 1 214 ? 10.812 22.688 15.859 1 92.38 214 LEU B C 1
ATOM 4251 O O . LEU B 1 214 ? 11.844 22.641 16.531 1 92.38 214 LEU B O 1
ATOM 4255 N N . ASP B 1 215 ? 10.766 22.219 14.68 1 91.88 215 ASP B N 1
ATOM 4256 C CA . ASP B 1 215 ? 11.945 21.688 14.016 1 91.88 215 ASP B CA 1
ATOM 4257 C C . ASP B 1 215 ? 13.047 22.734 13.922 1 91.88 215 ASP B C 1
ATOM 4259 O O . ASP B 1 215 ? 14.227 22.391 13.82 1 91.88 215 ASP B O 1
ATOM 4263 N N . LEU B 1 216 ? 12.703 23.969 13.938 1 93.19 216 LEU B N 1
ATOM 4264 C CA . LEU B 1 216 ? 13.664 25.062 13.758 1 93.19 216 LEU B CA 1
ATOM 4265 C C . LEU B 1 216 ? 14.07 25.656 15.102 1 93.19 216 LEU B C 1
ATOM 4267 O O . LEU B 1 216 ? 15.203 26.109 15.258 1 93.19 216 LEU B O 1
ATOM 4271 N N . VAL B 1 217 ? 13.195 25.578 16.016 1 92.19 217 VAL B N 1
ATOM 4272 C CA . VAL B 1 217 ? 13.445 26.328 17.234 1 92.19 217 VAL B CA 1
ATOM 4273 C C . VAL B 1 217 ? 13.688 25.375 18.391 1 92.19 217 VAL B C 1
ATOM 4275 O O . VAL B 1 217 ? 14.211 25.781 19.438 1 92.19 217 VAL B O 1
ATOM 4278 N N . GLY B 1 218 ? 13.242 24.141 18.25 1 87.06 218 GLY B N 1
ATOM 4279 C CA . GLY B 1 218 ? 13.352 23.188 19.344 1 87.06 218 GLY B CA 1
ATOM 4280 C C . GLY B 1 218 ? 14.773 22.734 19.609 1 87.06 218 GLY B C 1
ATOM 4281 O O . GLY B 1 218 ? 15.664 22.953 18.781 1 87.06 218 GLY B O 1
ATOM 4282 N N . THR B 1 219 ? 14.898 22.156 20.797 1 84.19 219 THR B N 1
ATOM 4283 C CA . THR B 1 219 ? 16.188 21.578 21.156 1 84.19 219 THR B CA 1
ATOM 4284 C C . THR B 1 219 ? 16.281 20.125 20.703 1 84.19 219 THR B C 1
ATOM 4286 O O . THR B 1 219 ? 15.25 19.5 20.391 1 84.19 219 THR B O 1
ATOM 4289 N N . GLU B 1 220 ? 17.469 19.625 20.594 1 79.31 220 GLU B N 1
ATOM 4290 C CA . GLU B 1 220 ? 17.656 18.234 20.219 1 79.31 220 GLU B CA 1
ATOM 4291 C C . GLU B 1 220 ? 16.922 17.297 21.188 1 79.31 220 GLU B C 1
ATOM 4293 O O . GLU B 1 220 ? 16.391 16.266 20.766 1 79.31 220 GLU B O 1
ATOM 4298 N N . LYS B 1 221 ? 16.938 17.641 22.422 1 76.31 221 LYS B N 1
ATOM 4299 C CA . LYS B 1 221 ? 16.281 16.828 23.438 1 76.31 221 LYS B CA 1
ATOM 4300 C C . LYS B 1 221 ? 14.773 16.766 23.203 1 76.31 221 LYS B C 1
ATOM 4302 O O . LYS B 1 221 ? 14.156 15.711 23.344 1 76.31 221 LYS B O 1
ATOM 4307 N N . GLN B 1 222 ? 14.219 17.844 22.75 1 76.88 222 GLN B N 1
ATOM 4308 C CA . GLN B 1 222 ? 12.781 17.922 22.484 1 76.88 222 GLN B CA 1
ATOM 4309 C C . GLN B 1 222 ? 12.422 17.188 21.188 1 76.88 222 GLN B C 1
ATOM 4311 O O . GLN B 1 222 ? 11.359 16.562 21.109 1 76.88 222 GLN B O 1
ATOM 4316 N N . LEU B 1 223 ? 13.367 17.203 20.281 1 74 223 LEU B N 1
ATOM 4317 C CA . LEU B 1 223 ? 13.047 16.766 18.922 1 74 223 LEU B CA 1
ATOM 4318 C C . LEU B 1 223 ? 13.461 15.312 18.719 1 74 223 LEU B C 1
ATOM 4320 O O . LEU B 1 223 ? 12.914 14.633 17.844 1 74 223 LEU B O 1
ATOM 4324 N N . GLY B 1 224 ? 14.438 14.914 19.516 1 71.62 224 GLY B N 1
ATOM 4325 C CA . GLY B 1 224 ? 15.047 13.625 19.266 1 71.62 224 GLY B CA 1
ATOM 4326 C C . GLY B 1 224 ? 15.914 13.602 18.016 1 71.62 224 GLY B C 1
ATOM 4327 O O . GLY B 1 224 ? 16.359 12.539 17.578 1 71.62 224 GLY B O 1
ATOM 4328 N N . LYS B 1 225 ? 16.047 14.789 17.312 1 72.56 225 LYS B N 1
ATOM 4329 C CA . LYS B 1 225 ? 16.875 15.031 16.141 1 72.56 225 LYS B CA 1
ATOM 4330 C C . LYS B 1 225 ? 17.438 16.453 16.141 1 72.56 225 LYS B C 1
ATOM 4332 O O . LYS B 1 225 ? 16.953 17.312 16.875 1 72.56 225 LYS B O 1
ATOM 4337 N N . PRO B 1 226 ? 18.484 16.547 15.391 1 76.75 226 PRO B N 1
ATOM 4338 C CA . PRO B 1 226 ? 19.031 17.906 15.32 1 76.75 226 PRO B CA 1
ATOM 4339 C C . PRO B 1 226 ? 18.031 18.906 14.719 1 76.75 226 PRO B C 1
ATOM 4341 O O . PRO B 1 226 ? 17.297 18.562 13.781 1 76.75 226 PRO B O 1
ATOM 4344 N N . PRO B 1 227 ? 18.031 20.016 15.258 1 81.62 227 PRO B N 1
ATOM 4345 C CA . PRO B 1 227 ? 17.156 21.031 14.672 1 81.62 227 PRO B CA 1
ATOM 4346 C C . PRO B 1 227 ? 17.438 21.281 13.195 1 81.62 227 PRO B C 1
ATOM 4348 O O . PRO B 1 227 ? 18.594 21.25 12.773 1 81.62 227 PRO B O 1
ATOM 4351 N N . GLY B 1 228 ? 16.438 21.469 12.453 1 85.19 228 GLY B N 1
ATOM 4352 C CA . GLY B 1 228 ? 16.578 21.781 11.039 1 85.19 228 GLY B CA 1
ATOM 4353 C C . GLY B 1 228 ? 16.75 20.547 10.172 1 85.19 228 GLY B C 1
ATOM 4354 O O . GLY B 1 228 ? 17.234 20.656 9.039 1 85.19 228 GLY B O 1
ATOM 4355 N N . SER B 1 229 ? 16.391 19.453 10.719 1 83.62 229 SER B N 1
ATOM 4356 C CA . SER B 1 229 ? 16.531 18.203 9.969 1 83.62 229 SER B CA 1
ATOM 4357 C C . SER B 1 229 ? 15.68 18.219 8.711 1 83.62 229 SER B C 1
ATOM 4359 O O . SER B 1 229 ? 16.047 17.625 7.691 1 83.62 229 SER B O 1
ATOM 4361 N N . ASP B 1 230 ? 14.594 18.953 8.742 1 88.38 230 ASP B N 1
ATOM 4362 C CA . ASP B 1 230 ? 13.727 19.031 7.574 1 88.38 230 ASP B CA 1
ATOM 4363 C C . ASP B 1 230 ? 14.406 19.781 6.434 1 88.38 230 ASP B C 1
ATOM 4365 O O . ASP B 1 230 ? 14.359 19.344 5.281 1 88.38 230 ASP B O 1
ATOM 4369 N N . MET B 1 231 ? 15.023 20.828 6.809 1 87.31 231 MET B N 1
ATOM 4370 C CA . MET B 1 231 ? 15.719 21.609 5.793 1 87.31 231 MET B CA 1
ATOM 4371 C C . MET B 1 231 ? 16.906 20.828 5.227 1 87.31 231 MET B C 1
ATOM 4373 O O . MET B 1 231 ? 17.188 20.906 4.027 1 87.31 231 MET B O 1
ATOM 4377 N N . LYS B 1 232 ? 17.562 20.109 6.039 1 86.62 232 LYS B N 1
ATOM 4378 C CA . LYS B 1 232 ? 18.703 19.312 5.594 1 86.62 232 LYS B CA 1
ATOM 4379 C C . LYS B 1 232 ? 18.266 18.25 4.582 1 86.62 232 LYS B C 1
ATOM 4381 O O . LYS B 1 232 ? 19.016 17.922 3.658 1 86.62 232 LYS B O 1
ATOM 4386 N N . GLN B 1 233 ? 17.094 17.859 4.801 1 83.06 233 GLN B N 1
ATOM 4387 C CA . GLN B 1 233 ? 16.562 16.844 3.91 1 83.06 233 GLN B CA 1
ATOM 4388 C C . GLN B 1 233 ? 15.961 17.469 2.652 1 83.06 233 GLN B C 1
ATOM 4390 O O . GLN B 1 233 ? 15.688 16.766 1.673 1 83.06 233 GLN B O 1
ATOM 4395 N N . GLY B 1 234 ? 15.781 18.797 2.729 1 89.5 234 GLY B N 1
ATOM 4396 C CA . GLY B 1 234 ? 15.312 19.5 1.547 1 89.5 234 GLY B CA 1
ATOM 4397 C C . GLY B 1 234 ? 13.891 20.016 1.68 1 89.5 234 GLY B C 1
ATOM 4398 O O . GLY B 1 234 ? 13.383 20.688 0.778 1 89.5 234 GLY B O 1
ATOM 4399 N N . ASN B 1 235 ? 13.297 19.781 2.807 1 91.56 235 ASN B N 1
ATOM 4400 C CA . ASN B 1 235 ? 11.922 20.234 3.01 1 91.56 235 ASN B CA 1
ATOM 4401 C C . ASN B 1 235 ? 11.867 21.719 3.361 1 91.56 235 ASN B C 1
ATOM 4403 O O . ASN B 1 235 ? 12.367 22.141 4.406 1 91.56 235 ASN B O 1
ATOM 4407 N N . ILE B 1 236 ? 11.258 22.453 2.484 1 95.25 236 ILE B N 1
ATOM 4408 C CA . ILE B 1 236 ? 11.062 23.875 2.74 1 95.25 236 ILE B CA 1
ATOM 4409 C C . ILE B 1 236 ? 9.703 24.094 3.395 1 95.25 236 ILE B C 1
ATOM 4411 O O . ILE B 1 236 ? 8.664 24.062 2.721 1 95.25 236 ILE B O 1
ATOM 4415 N N . THR B 1 237 ? 9.734 24.391 4.676 1 96.75 237 THR B N 1
ATOM 4416 C CA . THR B 1 237 ? 8.492 24.469 5.449 1 96.75 237 THR B CA 1
ATOM 4417 C C . THR B 1 237 ? 8.016 25.922 5.547 1 96.75 237 THR B C 1
ATOM 4419 O O . THR B 1 237 ? 8.633 26.828 4.992 1 96.75 237 THR B O 1
ATOM 4422 N N . LEU B 1 238 ? 6.953 26.125 6.254 1 97.75 238 LEU B N 1
ATOM 4423 C CA . LEU B 1 238 ? 6.215 27.375 6.258 1 97.75 238 LEU B CA 1
ATOM 4424 C C . LEU B 1 238 ? 7.07 28.516 6.816 1 97.75 238 LEU B C 1
ATOM 4426 O O . LEU B 1 238 ? 7.164 29.578 6.211 1 97.75 238 LEU B O 1
ATOM 4430 N N . PRO B 1 239 ? 7.766 28.312 7.957 1 97.62 239 PRO B N 1
ATOM 4431 C CA . PRO B 1 239 ? 8.602 29.406 8.461 1 97.62 239 PRO B CA 1
ATOM 4432 C C . PRO B 1 239 ? 9.703 29.812 7.48 1 97.62 239 PRO B C 1
ATOM 4434 O O . PRO B 1 239 ? 10.062 30.984 7.387 1 97.62 239 PRO B O 1
ATOM 4437 N N . VAL B 1 240 ? 10.227 28.844 6.801 1 97.38 240 VAL B N 1
ATOM 4438 C CA . VAL B 1 240 ? 11.266 29.094 5.809 1 97.38 240 VAL B CA 1
ATOM 4439 C C . VAL B 1 240 ? 10.688 29.891 4.641 1 97.38 240 VAL B C 1
ATOM 4441 O O . VAL B 1 240 ? 11.297 30.859 4.176 1 97.38 240 VAL B O 1
ATOM 4444 N N . LEU B 1 241 ? 9.539 29.484 4.203 1 97.69 241 LEU B N 1
ATOM 4445 C CA . LEU B 1 241 ? 8.875 30.188 3.104 1 97.69 241 LEU B CA 1
ATOM 4446 C C . LEU B 1 241 ? 8.609 31.641 3.459 1 97.69 241 LEU B C 1
ATOM 4448 O O . LEU B 1 241 ? 8.82 32.531 2.637 1 97.69 241 LEU B O 1
ATOM 4452 N N . TYR B 1 242 ? 8.164 31.875 4.617 1 97.94 242 TYR B N 1
ATOM 4453 C CA . TYR B 1 242 ? 7.895 33.25 5.062 1 97.94 242 TYR B CA 1
ATOM 4454 C C . TYR B 1 242 ? 9.188 34.031 5.191 1 97.94 242 TYR B C 1
ATOM 4456 O O . TYR B 1 242 ? 9.227 35.219 4.863 1 97.94 242 TYR B O 1
ATOM 4464 N N . ALA B 1 243 ? 10.219 33.406 5.695 1 97.56 243 ALA B N 1
ATOM 4465 C CA . ALA B 1 243 ? 11.516 34.062 5.797 1 97.56 243 ALA B CA 1
ATOM 4466 C C . ALA B 1 243 ? 12.023 34.5 4.422 1 97.56 243 ALA B C 1
ATOM 4468 O O . ALA B 1 243 ? 12.594 35.562 4.266 1 97.56 243 ALA B O 1
ATOM 4469 N N . LEU B 1 244 ? 11.805 33.688 3.465 1 97.19 244 LEU B N 1
ATOM 4470 C CA . LEU B 1 244 ? 12.266 33.906 2.1 1 97.19 244 LEU B CA 1
ATOM 4471 C C . LEU B 1 244 ? 11.516 35.094 1.471 1 97.19 244 LEU B C 1
ATOM 4473 O O . LEU B 1 244 ? 11.93 35.594 0.437 1 97.19 244 LEU B O 1
ATOM 4477 N N . GLN B 1 245 ? 10.461 35.469 2.047 1 96.44 245 GLN B N 1
ATOM 4478 C CA . GLN B 1 245 ? 9.68 36.594 1.528 1 96.44 245 GLN B CA 1
ATOM 4479 C C . GLN B 1 245 ? 10.227 37.906 2.031 1 96.44 245 GLN B C 1
ATOM 4481 O O . GLN B 1 245 ? 9.844 38.969 1.53 1 96.44 245 GLN B O 1
ATOM 4486 N N . GLU B 1 246 ? 11.156 37.844 2.941 1 96.75 246 GLU B N 1
ATOM 4487 C CA . GLU B 1 246 ? 11.773 39.062 3.445 1 96.75 246 GLU B CA 1
ATOM 4488 C C . GLU B 1 246 ? 12.914 39.5 2.537 1 96.75 246 GLU B C 1
ATOM 4490 O O . GLU B 1 246 ? 13.938 38.812 2.424 1 96.75 246 GLU B O 1
ATOM 4495 N N . PRO B 1 247 ? 12.836 40.656 1.991 1 95.31 247 PRO B N 1
ATOM 4496 C CA . PRO B 1 247 ? 13.789 41.094 0.973 1 95.31 247 PRO B CA 1
ATOM 4497 C C . PRO B 1 247 ? 15.227 41.156 1.5 1 95.31 247 PRO B C 1
ATOM 4499 O O . PRO B 1 247 ? 16.156 40.781 0.79 1 95.31 247 PRO B O 1
ATOM 4502 N N . ASP B 1 248 ? 15.414 41.594 2.713 1 94.88 248 ASP B N 1
ATOM 4503 C CA . ASP B 1 248 ? 16.75 41.812 3.26 1 94.88 248 ASP B CA 1
ATOM 4504 C C . ASP B 1 248 ? 17.422 40.469 3.592 1 94.88 248 ASP B C 1
ATOM 4506 O O . ASP B 1 248 ? 18.656 40.406 3.686 1 94.88 248 ASP B O 1
ATOM 4510 N N . LEU B 1 249 ? 16.672 39.438 3.707 1 95.69 249 LEU B N 1
ATOM 4511 C CA . LEU B 1 249 ? 17.188 38.125 4.148 1 95.69 249 LEU B CA 1
ATOM 4512 C C . LEU B 1 249 ? 17.234 37.156 2.99 1 95.69 249 LEU B C 1
ATOM 4514 O O . LEU B 1 249 ? 18 36.188 3.02 1 95.69 249 LEU B O 1
ATOM 4518 N N . ARG B 1 250 ? 16.5 37.375 1.991 1 96.62 250 ARG B N 1
ATOM 4519 C CA . ARG B 1 250 ? 16.172 36.375 0.953 1 96.62 250 ARG B CA 1
ATOM 4520 C C . ARG B 1 250 ? 17.438 35.875 0.271 1 96.62 250 ARG B C 1
ATOM 4522 O O . ARG B 1 250 ? 17.656 34.656 0.193 1 96.62 250 ARG B O 1
ATOM 4529 N N . GLU B 1 251 ? 18.281 36.75 -0.196 1 97 251 GLU B N 1
ATOM 4530 C CA . GLU B 1 251 ? 19.453 36.344 -0.975 1 97 251 GLU B CA 1
ATOM 4531 C C . GLU B 1 251 ? 20.406 35.5 -0.142 1 97 251 GLU B C 1
ATOM 4533 O O . GLU B 1 251 ? 20.906 34.469 -0.609 1 97 251 GLU B O 1
ATOM 4538 N N . GLN B 1 252 ? 20.672 36 1.032 1 96.75 252 GLN B N 1
ATOM 4539 C CA . GLN B 1 252 ? 21.578 35.25 1.913 1 96.75 252 GLN B CA 1
ATOM 4540 C C . GLN B 1 252 ? 21 33.875 2.27 1 96.75 252 GLN B C 1
ATOM 4542 O O . GLN B 1 252 ? 21.734 32.906 2.32 1 96.75 252 GLN B O 1
ATOM 4547 N N . LEU B 1 253 ? 19.766 33.875 2.555 1 96.88 253 LEU B N 1
ATOM 4548 C CA . LEU B 1 253 ? 19.125 32.594 2.914 1 96.88 253 LEU B CA 1
ATOM 4549 C C . LEU B 1 253 ? 19.125 31.641 1.742 1 96.88 253 LEU B C 1
ATOM 4551 O O . LEU B 1 253 ? 19.375 30.438 1.927 1 96.88 253 LEU B O 1
ATOM 4555 N N . LEU B 1 254 ? 18.859 32.156 0.543 1 96.88 254 LEU B N 1
ATOM 4556 C CA . LEU B 1 254 ? 18.922 31.312 -0.657 1 96.88 254 LEU B CA 1
ATOM 4557 C C . LEU B 1 254 ? 20.297 30.703 -0.833 1 96.88 254 LEU B C 1
ATOM 4559 O O . LEU B 1 254 ? 20.422 29.531 -1.192 1 96.88 254 LEU B O 1
ATOM 4563 N N . HIS B 1 255 ? 21.266 31.484 -0.57 1 95.88 255 HIS B N 1
ATOM 4564 C CA . HIS B 1 255 ? 22.641 31.016 -0.682 1 95.88 255 HIS B CA 1
ATOM 4565 C C . HIS B 1 255 ? 22.922 29.891 0.3 1 95.88 255 HIS B C 1
ATOM 4567 O O . HIS B 1 255 ? 23.516 28.875 -0.066 1 95.88 255 HIS B O 1
ATOM 4573 N N . GLU B 1 256 ? 22.453 30.047 1.455 1 94.44 256 GLU B N 1
ATOM 4574 C CA . GLU B 1 256 ? 22.688 29.047 2.479 1 94.44 256 GLU B CA 1
ATOM 4575 C C . GLU B 1 256 ? 21.938 27.75 2.168 1 94.44 256 GLU B C 1
ATOM 4577 O O . GLU B 1 256 ? 22.438 26.656 2.385 1 94.44 256 GLU B O 1
ATOM 4582 N N . ILE B 1 257 ? 20.688 27.875 1.729 1 94.25 257 ILE B N 1
ATOM 4583 C CA . ILE B 1 257 ? 19.891 26.703 1.38 1 94.25 257 ILE B CA 1
ATOM 4584 C C . ILE B 1 257 ? 20.562 25.953 0.231 1 94.25 257 ILE B C 1
ATOM 4586 O O . ILE B 1 257 ? 20.625 24.719 0.248 1 94.25 257 ILE B O 1
ATOM 4590 N N . SER B 1 258 ? 21.047 26.688 -0.676 1 94.19 258 SER B N 1
ATOM 4591 C CA . SER B 1 258 ? 21.75 26.078 -1.804 1 94.19 258 SER B CA 1
ATOM 4592 C C . SER B 1 258 ? 23 25.344 -1.343 1 94.19 258 SER B C 1
ATOM 4594 O O . SER B 1 258 ? 23.344 24.281 -1.883 1 94.19 258 SER B O 1
ATOM 4596 N N . ARG B 1 259 ? 23.672 25.922 -0.456 1 92.75 259 ARG B N 1
ATOM 4597 C CA . ARG B 1 259 ? 24.859 25.297 0.107 1 92.75 259 ARG B CA 1
ATOM 4598 C C . ARG B 1 259 ? 24.5 23.953 0.763 1 92.75 259 ARG B C 1
ATOM 4600 O O . ARG B 1 259 ? 25.188 22.953 0.548 1 92.75 259 ARG B O 1
ATOM 4607 N N . VAL B 1 260 ? 23.438 23.984 1.523 1 90.31 260 VAL B N 1
ATOM 4608 C CA . VAL B 1 260 ? 22.969 22.766 2.191 1 90.31 260 VAL B CA 1
ATOM 4609 C C . VAL B 1 260 ? 22.641 21.703 1.151 1 90.31 260 VAL B C 1
ATOM 4611 O O . VAL B 1 260 ? 22.969 20.531 1.326 1 90.31 260 VAL B O 1
ATOM 4614 N N . GLN B 1 261 ? 21.969 22.078 0.119 1 89.5 261 GLN B N 1
ATOM 4615 C CA . GLN B 1 261 ? 21.578 21.156 -0.944 1 89.5 261 GLN B CA 1
ATOM 4616 C C . GLN B 1 261 ? 22.797 20.562 -1.633 1 89.5 261 GLN B C 1
ATOM 4618 O O . GLN B 1 261 ? 22.844 19.344 -1.859 1 89.5 261 GLN B O 1
ATOM 4623 N N . ARG B 1 262 ? 23.766 21.281 -1.954 1 88.88 262 ARG B N 1
ATOM 4624 C CA . ARG B 1 262 ? 24.953 20.875 -2.693 1 88.88 262 ARG B CA 1
ATOM 4625 C C . ARG B 1 262 ? 25.781 19.891 -1.878 1 88.88 262 ARG B C 1
ATOM 4627 O O . ARG B 1 262 ? 26.391 18.969 -2.434 1 88.88 262 ARG B O 1
ATOM 4634 N N . GLU B 1 263 ? 25.75 20.094 -0.667 1 84.31 263 GLU B N 1
ATOM 4635 C CA . GLU B 1 263 ? 26.609 19.281 0.18 1 84.31 263 GLU B CA 1
ATOM 4636 C C . GLU B 1 263 ? 25.891 18.016 0.655 1 84.31 263 GLU B C 1
ATOM 4638 O O . GLU B 1 263 ? 26.422 17.266 1.479 1 84.31 263 GLU B O 1
ATOM 4643 N N . GLU B 1 264 ? 24.781 17.812 0.141 1 69.25 264 GLU B N 1
ATOM 4644 C CA . GLU B 1 264 ? 24.016 16.578 0.271 1 69.25 264 GLU B CA 1
ATOM 4645 C C . GLU B 1 264 ? 23.891 16.156 1.732 1 69.25 264 GLU B C 1
ATOM 4647 O O . GLU B 1 264 ? 24.172 15.008 2.08 1 69.25 264 GLU B O 1
ATOM 4652 N N . GLY B 1 265 ? 23.547 17.047 2.557 1 66.12 265 GLY B N 1
ATOM 4653 C CA . GLY B 1 265 ? 23.312 16.688 3.943 1 66.12 265 GLY B CA 1
ATOM 4654 C C . GLY B 1 265 ? 24.547 16.75 4.805 1 66.12 265 GLY B C 1
ATOM 4655 O O . GLY B 1 265 ? 24.484 16.609 6.027 1 66.12 265 GLY B O 1
ATOM 4656 N N . ARG B 1 266 ? 25.766 17.062 4.277 1 70.81 266 ARG B N 1
ATOM 4657 C CA . ARG B 1 266 ? 27.016 17.125 5.02 1 70.81 266 ARG B CA 1
ATOM 4658 C C . ARG B 1 266 ? 27.219 18.516 5.633 1 70.81 266 ARG B C 1
ATOM 4660 O O . ARG B 1 266 ? 27.922 18.656 6.637 1 70.81 266 ARG B O 1
ATOM 4667 N N . ALA B 1 267 ? 26.562 19.406 5.008 1 75.06 267 ALA B N 1
ATOM 4668 C CA . ALA B 1 267 ? 26.703 20.781 5.512 1 75.06 267 ALA B CA 1
ATOM 4669 C C . ALA B 1 267 ? 25.766 21.016 6.691 1 75.06 267 ALA B C 1
ATOM 4671 O O . ALA B 1 267 ? 24.703 20.406 6.789 1 75.06 267 ALA B O 1
ATOM 4672 N N . SER B 1 268 ? 26.312 21.828 7.605 1 82.69 268 SER B N 1
ATOM 4673 C CA . SER B 1 268 ? 25.453 22.266 8.688 1 82.69 268 SER B CA 1
ATOM 4674 C C . SER B 1 268 ? 24.422 23.281 8.195 1 82.69 268 SER B C 1
ATOM 4676 O O . SER B 1 268 ? 24.734 24.125 7.359 1 82.69 268 SER B O 1
ATOM 4678 N N . ALA B 1 269 ? 23.219 23.109 8.641 1 87.31 269 ALA B N 1
ATOM 4679 C CA . ALA B 1 269 ? 22.172 24.062 8.297 1 87.31 269 ALA B CA 1
ATOM 4680 C C . ALA B 1 269 ? 22.062 25.172 9.344 1 87.31 269 ALA B C 1
ATOM 4682 O O . ALA B 1 269 ? 21.109 25.953 9.344 1 87.31 269 ALA B O 1
ATOM 4683 N N . SER B 1 270 ? 23.016 25.281 10.164 1 89.06 270 SER B N 1
ATOM 4684 C CA . SER B 1 270 ? 22.969 26.156 11.328 1 89.06 270 SER B CA 1
ATOM 4685 C C . SER B 1 270 ? 22.844 27.609 10.906 1 89.06 270 SER B C 1
ATOM 4687 O O . SER B 1 270 ? 22.109 28.375 11.531 1 89.06 270 SER B O 1
ATOM 4689 N N . ASP B 1 271 ? 23.562 28 9.891 1 92.31 271 ASP B N 1
ATOM 4690 C CA . ASP B 1 271 ? 23.5 29.391 9.445 1 92.31 271 ASP B CA 1
ATOM 4691 C C . ASP B 1 271 ? 22.109 29.75 8.922 1 92.31 271 ASP B C 1
ATOM 4693 O O . ASP B 1 271 ? 21.578 30.797 9.258 1 92.31 271 ASP B O 1
ATOM 4697 N N . ALA B 1 272 ? 21.609 28.906 8.148 1 94 272 ALA B N 1
ATOM 4698 C CA . ALA B 1 272 ? 20.266 29.125 7.629 1 94 272 ALA B CA 1
ATOM 4699 C C . ALA B 1 272 ? 19.234 29.172 8.758 1 94 272 ALA B C 1
ATOM 4701 O O . ALA B 1 272 ? 18.375 30.062 8.773 1 94 272 ALA B O 1
ATOM 4702 N N . ILE B 1 273 ? 19.375 28.297 9.695 1 94.06 273 ILE B N 1
ATOM 4703 C CA . ILE B 1 273 ? 18.469 28.234 10.828 1 94.06 273 ILE B CA 1
ATOM 4704 C C . ILE B 1 273 ? 18.547 29.516 11.641 1 94.06 273 ILE B C 1
ATOM 4706 O O . ILE B 1 273 ? 17.531 30.062 12.07 1 94.06 273 ILE B O 1
ATOM 4710 N N . GLY B 1 274 ? 19.75 29.906 11.867 1 94.81 274 GLY B N 1
ATOM 4711 C CA . GLY B 1 274 ? 19.953 31.156 12.57 1 94.81 274 GLY B CA 1
ATOM 4712 C C . GLY B 1 274 ? 19.25 32.344 11.906 1 94.81 274 GLY B C 1
ATOM 4713 O O . GLY B 1 274 ? 18.641 33.156 12.578 1 94.81 274 GLY B O 1
ATOM 4714 N N . MET B 1 275 ? 19.344 32.438 10.633 1 95.94 275 MET B N 1
ATOM 4715 C CA . MET B 1 275 ? 18.703 33.5 9.867 1 95.94 275 MET B CA 1
ATOM 4716 C C . MET B 1 275 ? 17.188 33.438 10.016 1 95.94 275 MET B C 1
ATOM 4718 O O . MET B 1 275 ? 16.516 34.469 10.195 1 95.94 275 MET B O 1
ATOM 4722 N N . ILE B 1 276 ? 16.641 32.281 9.961 1 96.38 276 ILE B N 1
ATOM 4723 C CA . ILE B 1 276 ? 15.203 32.062 10.031 1 96.38 276 ILE B CA 1
ATOM 4724 C C . ILE B 1 276 ? 14.695 32.469 11.422 1 96.38 276 ILE B C 1
ATOM 4726 O O . ILE B 1 276 ? 13.648 33.094 11.562 1 96.38 276 ILE B O 1
ATOM 4730 N N . ARG B 1 277 ? 15.438 32.094 12.398 1 95.62 277 ARG B N 1
ATOM 4731 C CA . ARG B 1 277 ? 15.062 32.406 13.781 1 95.62 277 ARG B CA 1
ATOM 4732 C C . ARG B 1 277 ? 15 33.906 14.031 1 95.62 277 ARG B C 1
ATOM 4734 O O . ARG B 1 277 ? 14.242 34.375 14.883 1 95.62 277 ARG B O 1
ATOM 4741 N N . GLN B 1 278 ? 15.75 34.562 13.289 1 94.44 278 GLN B N 1
ATOM 4742 C CA . GLN B 1 278 ? 15.789 36.031 13.445 1 94.44 278 GLN B CA 1
ATOM 4743 C C . GLN B 1 278 ? 14.773 36.719 12.539 1 94.44 278 GLN B C 1
ATOM 4745 O O . GLN B 1 278 ? 14.531 37.906 12.672 1 94.44 278 GLN B O 1
ATOM 4750 N N . SER B 1 279 ? 14.164 36 11.711 1 96.31 279 SER B N 1
ATOM 4751 C CA . SER B 1 279 ? 13.188 36.531 10.766 1 96.31 279 SER B CA 1
ATOM 4752 C C . SER B 1 279 ? 11.789 36.562 11.375 1 96.31 279 SER B C 1
ATOM 4754 O O . SER B 1 279 ? 11.609 36.219 12.539 1 96.31 279 SER B O 1
ATOM 4756 N N . GLN B 1 280 ? 10.82 37.062 10.57 1 96.88 280 GLN B N 1
ATOM 4757 C CA . GLN B 1 280 ? 9.422 37.062 10.977 1 96.88 280 GLN B CA 1
ATOM 4758 C C . GLN B 1 280 ? 8.758 35.719 10.617 1 96.88 280 GLN B C 1
ATOM 4760 O O . GLN B 1 280 ? 7.562 35.531 10.867 1 96.88 280 GLN B O 1
ATOM 4765 N N . GLY B 1 281 ? 9.531 34.875 10.039 1 97.25 281 GLY B N 1
ATOM 4766 C CA . GLY B 1 281 ? 8.977 33.625 9.523 1 97.25 281 GLY B CA 1
ATOM 4767 C C . GLY B 1 281 ? 8.328 32.781 10.602 1 97.25 281 GLY B C 1
ATOM 4768 O O . GLY B 1 281 ? 7.242 32.219 10.398 1 97.25 281 GLY B O 1
ATOM 4769 N N . ILE B 1 282 ? 8.906 32.688 11.734 1 96.75 282 ILE B N 1
ATOM 4770 C CA . ILE B 1 282 ? 8.422 31.859 12.836 1 96.75 282 ILE B CA 1
ATOM 4771 C C . ILE B 1 282 ? 7.113 32.438 13.367 1 96.75 282 ILE B C 1
ATOM 4773 O O . ILE B 1 282 ? 6.113 31.734 13.492 1 96.75 282 ILE B O 1
ATOM 4777 N N . ALA B 1 283 ? 7.121 33.719 13.594 1 97.19 283 ALA B N 1
ATOM 4778 C CA . ALA B 1 283 ? 5.945 34.375 14.148 1 97.19 283 ALA B CA 1
ATOM 4779 C C . ALA B 1 283 ? 4.762 34.281 13.188 1 97.19 283 ALA B C 1
ATOM 4781 O O . ALA B 1 283 ? 3.623 34.094 13.617 1 97.19 283 ALA B O 1
ATOM 4782 N N . LYS B 1 284 ? 5.031 34.438 11.961 1 97.94 284 LYS B N 1
ATOM 4783 C CA . LYS B 1 284 ? 3.982 34.375 10.953 1 97.94 284 LYS B CA 1
ATOM 4784 C C . LYS B 1 284 ? 3.406 32.938 10.875 1 97.94 284 LYS B C 1
ATOM 4786 O O . LYS B 1 284 ? 2.195 32.781 10.727 1 97.94 284 LYS B O 1
ATOM 4791 N N . ALA B 1 285 ? 4.238 31.953 10.922 1 97.94 285 ALA B N 1
ATOM 4792 C CA . ALA B 1 285 ? 3.787 30.562 10.906 1 97.94 285 ALA B CA 1
ATOM 4793 C C . ALA B 1 285 ? 2.936 30.266 12.133 1 97.94 285 ALA B C 1
ATOM 4795 O O . ALA B 1 285 ? 1.89 29.609 12.023 1 97.94 285 ALA B O 1
ATOM 4796 N N . GLU B 1 286 ? 3.352 30.766 13.266 1 96.75 286 GLU B N 1
ATOM 4797 C CA . GLU B 1 286 ? 2.602 30.547 14.5 1 96.75 286 GLU B CA 1
ATOM 4798 C C . GLU B 1 286 ? 1.234 31.234 14.438 1 96.75 286 GLU B C 1
ATOM 4800 O O . GLU B 1 286 ? 0.24 30.672 14.914 1 96.75 286 GLU B O 1
ATOM 4805 N N . ALA B 1 287 ? 1.243 32.375 13.883 1 97.81 287 ALA B N 1
ATOM 4806 C CA . ALA B 1 287 ? -0.024 33.094 13.734 1 97.81 287 ALA B CA 1
ATOM 4807 C C . ALA B 1 287 ? -0.993 32.312 12.852 1 97.81 287 ALA B C 1
ATOM 4809 O O . ALA B 1 287 ? -2.197 32.281 13.125 1 97.81 287 ALA B O 1
ATOM 4810 N N . LEU B 1 288 ? -0.481 31.734 11.812 1 97.94 288 LEU B N 1
ATOM 4811 C CA . LEU B 1 288 ? -1.332 30.922 10.938 1 97.94 288 LEU B CA 1
ATOM 4812 C C . LEU B 1 288 ? -1.825 29.672 11.664 1 97.94 288 LEU B C 1
ATOM 4814 O O . LEU B 1 288 ? -2.984 29.281 11.508 1 97.94 288 LEU B O 1
ATOM 4818 N N . ALA B 1 289 ? -0.948 29.016 12.422 1 97.44 289 ALA B N 1
ATOM 4819 C CA . ALA B 1 289 ? -1.359 27.875 13.234 1 97.44 289 ALA B CA 1
ATOM 4820 C C . ALA B 1 289 ? -2.488 28.25 14.188 1 97.44 289 ALA B C 1
ATOM 4822 O O . ALA B 1 289 ? -3.441 27.484 14.367 1 97.44 289 ALA B O 1
ATOM 4823 N N . ASP B 1 290 ? -2.41 29.453 14.742 1 97.19 290 ASP B N 1
ATOM 4824 C CA . ASP B 1 290 ? -3.43 29.953 15.664 1 97.19 290 ASP B CA 1
ATOM 4825 C C . ASP B 1 290 ? -4.766 30.156 14.953 1 97.19 290 ASP B C 1
ATOM 4827 O O . ASP B 1 290 ? -5.828 29.922 15.531 1 97.19 290 ASP B O 1
ATOM 4831 N N . ARG B 1 291 ? -4.672 30.609 13.773 1 98.25 291 ARG B N 1
ATOM 4832 C CA . ARG B 1 291 ? -5.895 30.781 13 1 98.25 291 ARG B CA 1
ATOM 4833 C C . ARG B 1 291 ? -6.578 29.438 12.758 1 98.25 291 ARG B C 1
ATOM 4835 O O . ARG B 1 291 ? -7.801 29.328 12.852 1 98.25 291 ARG B O 1
ATOM 4842 N N . TYR B 1 292 ? -5.809 28.438 12.375 1 98.31 292 TYR B N 1
ATOM 4843 C CA . TYR B 1 292 ? -6.371 27.094 12.211 1 98.31 292 TYR B CA 1
ATOM 4844 C C . TYR B 1 292 ? -6.941 26.578 13.523 1 98.31 292 TYR B C 1
ATOM 4846 O O . TYR B 1 292 ? -8 25.953 13.547 1 98.31 292 TYR B O 1
ATOM 4854 N N . MET B 1 293 ? -6.242 26.859 14.633 1 97.38 293 MET B N 1
ATOM 4855 C CA . MET B 1 293 ? -6.734 26.453 15.945 1 97.38 293 MET B CA 1
ATOM 4856 C C . MET B 1 293 ? -8.086 27.094 16.234 1 97.38 293 MET B C 1
ATOM 4858 O O . MET B 1 293 ? -8.992 26.438 16.75 1 97.38 293 MET B O 1
ATOM 4862 N N . LYS B 1 294 ? -8.188 28.344 15.961 1 98 294 LYS B N 1
ATOM 4863 C CA . LYS B 1 294 ? -9.445 29.062 16.172 1 98 294 LYS B CA 1
ATOM 4864 C C . LYS B 1 294 ? -10.57 28.438 15.359 1 98 294 LYS B C 1
ATOM 4866 O O . LYS B 1 294 ? -11.68 28.25 15.867 1 98 294 LYS B O 1
ATOM 4871 N N . LYS B 1 295 ? -10.289 28.094 14.125 1 98.38 295 LYS B N 1
ATOM 4872 C CA . LYS B 1 295 ? -11.281 27.438 13.273 1 98.38 295 LYS B CA 1
ATOM 4873 C C . LYS B 1 295 ? -11.688 26.078 13.844 1 98.38 295 LYS B C 1
ATOM 4875 O O . LYS B 1 295 ? -12.852 25.688 13.75 1 98.38 295 LYS B O 1
ATOM 4880 N N . ALA B 1 296 ? -10.703 25.328 14.352 1 98.25 296 ALA B N 1
ATOM 4881 C CA . ALA B 1 296 ? -11 24.031 14.977 1 98.25 296 ALA B CA 1
ATOM 4882 C C . ALA B 1 296 ? -11.961 24.203 16.141 1 98.25 296 ALA B C 1
ATOM 4884 O O . ALA B 1 296 ? -12.938 23.453 16.266 1 98.25 296 ALA B O 1
ATOM 4885 N N . LEU B 1 297 ? -11.727 25.25 16.984 1 97.5 297 LEU B N 1
ATOM 4886 C CA . LEU B 1 297 ? -12.555 25.484 18.156 1 97.5 297 LEU B CA 1
ATOM 4887 C C . LEU B 1 297 ? -13.938 26 17.766 1 97.5 297 LEU B C 1
ATOM 4889 O O . LEU B 1 297 ? -14.938 25.672 18.406 1 97.5 297 LEU B O 1
ATOM 4893 N N . ASP B 1 298 ? -14.008 26.797 16.719 1 98.19 298 ASP B N 1
ATOM 4894 C CA . ASP B 1 298 ? -15.289 27.25 16.188 1 98.19 298 ASP B CA 1
ATOM 4895 C C . ASP B 1 298 ? -16.156 26.078 15.75 1 98.19 298 ASP B C 1
ATOM 4897 O O . ASP B 1 298 ? -17.375 26.062 15.992 1 98.19 298 ASP B O 1
ATOM 4901 N N . ALA B 1 299 ? -15.562 25.109 15.078 1 97.94 299 ALA B N 1
ATOM 4902 C CA . ALA B 1 299 ? -16.297 23.922 14.664 1 97.94 299 ALA B CA 1
ATOM 4903 C C . ALA B 1 299 ? -16.766 23.125 15.875 1 97.94 299 ALA B C 1
ATOM 4905 O O . ALA B 1 299 ? -17.891 22.609 15.891 1 97.94 299 ALA B O 1
ATOM 4906 N N . LEU B 1 300 ? -15.945 23.016 16.812 1 96.88 300 LEU B N 1
ATOM 4907 C CA . LEU B 1 300 ? -16.266 22.297 18.047 1 96.88 300 LEU B CA 1
ATOM 4908 C C . LEU B 1 300 ? -17.469 22.922 18.75 1 96.88 300 LEU B C 1
ATOM 4910 O O . LEU B 1 300 ? -18.312 22.219 19.297 1 96.88 300 LEU B O 1
ATOM 4914 N N . ASP B 1 301 ? -17.594 24.234 18.719 1 97 301 ASP B N 1
ATOM 4915 C CA . ASP B 1 301 ? -18.656 24.969 19.406 1 97 301 ASP B CA 1
ATOM 4916 C C . ASP B 1 301 ? -20.016 24.703 18.734 1 97 301 ASP B C 1
ATOM 4918 O O . ASP B 1 301 ? -21.062 24.953 19.344 1 97 301 ASP B O 1
ATOM 4922 N N . GLN B 1 302 ? -20 24.203 17.531 1 97.75 302 GLN B N 1
ATOM 4923 C CA . GLN B 1 302 ? -21.234 23.953 16.812 1 97.75 302 GLN B CA 1
ATOM 4924 C C . GLN B 1 302 ? -21.734 22.516 17.031 1 97.75 302 GLN B C 1
ATOM 4926 O O . GLN B 1 302 ? -22.828 22.172 16.609 1 97.75 302 GLN B O 1
ATOM 4931 N N . LEU B 1 303 ? -20.953 21.719 17.703 1 97.75 303 LEU B N 1
ATOM 4932 C CA . LEU B 1 303 ? -21.328 20.344 18 1 97.75 303 LEU B CA 1
ATOM 4933 C C . LEU B 1 303 ? -22.281 20.266 19.203 1 97.75 303 LEU B C 1
ATOM 4935 O O . LEU B 1 303 ? -22.328 21.203 20 1 97.75 303 LEU B O 1
ATOM 4939 N N . PRO B 1 304 ? -23.047 19.203 19.234 1 95.75 304 PRO B N 1
ATOM 4940 C CA . PRO B 1 304 ? -23.844 19.016 20.453 1 95.75 304 PRO B CA 1
ATOM 4941 C C . PRO B 1 304 ? -23 19.125 21.719 1 95.75 304 PRO B C 1
ATOM 4943 O O . PRO B 1 304 ? -21.875 18.625 21.766 1 95.75 304 PRO B O 1
ATOM 4946 N N . ASN B 1 305 ? -23.562 19.75 22.703 1 93.38 305 ASN B N 1
ATOM 4947 C CA . ASN B 1 305 ? -22.812 20.047 23.922 1 93.38 305 ASN B CA 1
ATOM 4948 C C . ASN B 1 305 ? -22.781 18.844 24.859 1 93.38 305 ASN B C 1
ATOM 4950 O O . ASN B 1 305 ? -23.641 18.703 25.75 1 93.38 305 ASN B O 1
ATOM 4954 N N . ILE B 1 306 ? -21.828 18.062 24.766 1 93.94 306 ILE B N 1
ATOM 4955 C CA . ILE B 1 306 ? -21.609 16.906 25.641 1 93.94 306 ILE B CA 1
ATOM 4956 C C . ILE B 1 306 ? -20.219 16.984 26.25 1 93.94 306 ILE B C 1
ATOM 4958 O O . ILE B 1 306 ? -19.422 17.844 25.891 1 93.94 306 ILE B O 1
ATOM 4962 N N . LYS B 1 307 ? -19.891 16.188 27.156 1 91.5 307 LYS B N 1
ATOM 4963 C CA . LYS B 1 307 ? -18.625 16.188 27.875 1 91.5 307 LYS B CA 1
ATOM 4964 C C . LYS B 1 307 ? -17.453 16.016 26.922 1 91.5 307 LYS B C 1
ATOM 4966 O O . LYS B 1 307 ? -16.359 16.562 27.156 1 91.5 307 LYS B O 1
ATOM 4971 N N . THR B 1 308 ? -17.703 15.352 25.859 1 93.88 308 THR B N 1
ATOM 4972 C CA . THR B 1 308 ? -16.672 15.047 24.875 1 93.88 308 THR B CA 1
ATOM 4973 C C . THR B 1 308 ? -16.109 16.328 24.266 1 93.88 308 THR B C 1
ATOM 4975 O O . THR B 1 308 ? -14.945 16.375 23.875 1 93.88 308 THR B O 1
ATOM 4978 N N . ASN B 1 309 ? -16.875 17.391 24.234 1 95 309 ASN B N 1
ATOM 4979 C CA . ASN B 1 309 ? -16.406 18.672 23.703 1 95 309 ASN B CA 1
ATOM 4980 C C . ASN B 1 309 ? -15.195 19.203 24.453 1 95 309 ASN B C 1
ATOM 4982 O O . ASN B 1 309 ? -14.25 19.688 23.844 1 95 309 ASN B O 1
ATOM 4986 N N . LYS B 1 310 ? -15.289 19.094 25.719 1 92.75 310 LYS B N 1
ATOM 4987 C CA . LYS B 1 310 ? -14.172 19.562 26.531 1 92.75 310 LYS B CA 1
ATOM 4988 C C . LYS B 1 310 ? -12.914 18.734 26.266 1 92.75 310 LYS B C 1
ATOM 4990 O O . LYS B 1 310 ? -11.812 19.281 26.188 1 92.75 310 LYS B O 1
ATOM 4995 N N . ASN B 1 311 ? -13.102 17.453 26.172 1 92.75 311 ASN B N 1
ATOM 4996 C CA . ASN B 1 311 ? -11.969 16.594 25.859 1 92.75 311 ASN B CA 1
ATOM 4997 C C . ASN B 1 311 ? -11.312 16.969 24.531 1 92.75 311 ASN B C 1
ATOM 4999 O O . ASN B 1 311 ? -10.086 17.031 24.438 1 92.75 311 ASN B O 1
ATOM 5003 N N . LEU B 1 312 ? -12.141 17.219 23.547 1 95.19 312 LEU B N 1
ATOM 5004 C CA . LEU B 1 312 ? -11.633 17.578 22.219 1 95.19 312 LEU B CA 1
ATOM 5005 C C . LEU B 1 312 ? -10.914 18.922 22.266 1 95.19 312 LEU B C 1
ATOM 5007 O O . LEU B 1 312 ? -9.898 19.109 21.609 1 95.19 312 LEU B O 1
ATOM 5011 N N . ARG B 1 313 ? -11.438 19.812 23.031 1 94.31 313 ARG B N 1
ATOM 5012 C CA . ARG B 1 313 ? -10.789 21.109 23.203 1 94.31 313 ARG B CA 1
ATOM 5013 C C . ARG B 1 313 ? -9.414 20.953 23.844 1 94.31 313 ARG B C 1
ATOM 5015 O O . ARG B 1 313 ? -8.445 21.578 23.406 1 94.31 313 ARG B O 1
ATOM 5022 N N . ASP B 1 314 ? -9.336 20.172 24.844 1 91.44 314 ASP B N 1
ATOM 5023 C CA . ASP B 1 314 ? -8.078 19.922 25.547 1 91.44 314 ASP B CA 1
ATOM 5024 C C . ASP B 1 314 ? -7.051 19.281 24.625 1 91.44 314 ASP B C 1
ATOM 5026 O O . ASP B 1 314 ? -5.875 19.641 24.641 1 91.44 314 ASP B O 1
ATOM 5030 N N . ILE B 1 315 ? -7.453 18.406 23.844 1 90.81 315 ILE B N 1
ATOM 5031 C CA . ILE B 1 315 ? -6.547 17.703 22.953 1 90.81 315 ILE B CA 1
ATOM 5032 C C . ILE B 1 315 ? -6.02 18.672 21.891 1 90.81 315 ILE B C 1
ATOM 5034 O O . ILE B 1 315 ? -4.848 18.609 21.516 1 90.81 315 ILE B O 1
ATOM 5038 N N . ALA B 1 316 ? -6.953 19.453 21.375 1 92.88 316 ALA B N 1
ATOM 5039 C CA . ALA B 1 316 ? -6.527 20.438 20.391 1 92.88 316 ALA B CA 1
ATOM 5040 C C . ALA B 1 316 ? -5.406 21.312 20.953 1 92.88 316 ALA B C 1
ATOM 5042 O O . ALA B 1 316 ? -4.395 21.531 20.281 1 92.88 316 ALA B O 1
ATOM 5043 N N . HIS B 1 317 ? -5.543 21.734 22.172 1 91.06 317 HIS B N 1
ATOM 5044 C CA . HIS B 1 317 ? -4.531 22.578 22.812 1 91.06 317 HIS B CA 1
ATOM 5045 C C . HIS B 1 317 ? -3.244 21.797 23.062 1 91.06 317 HIS B C 1
ATOM 5047 O O . HIS B 1 317 ? -2.148 22.328 22.875 1 91.06 317 HIS B O 1
ATOM 5053 N N . PHE B 1 318 ? -3.4 20.609 23.359 1 83.5 318 PHE B N 1
ATOM 5054 C CA . PHE B 1 318 ? -2.248 19.766 23.656 1 83.5 318 PHE B CA 1
ATOM 5055 C C . PHE B 1 318 ? -1.448 19.484 22.391 1 83.5 318 PHE B C 1
ATOM 5057 O O . PHE B 1 318 ? -0.219 19.562 22.391 1 83.5 318 PHE B O 1
ATOM 5064 N N . VAL B 1 319 ? -2.141 19.062 21.438 1 84.31 319 VAL B N 1
ATOM 5065 C CA . VAL B 1 319 ? -1.503 18.625 20.203 1 84.31 319 VAL B CA 1
ATOM 5066 C C . VAL B 1 319 ? -0.834 19.812 19.5 1 84.31 319 VAL B C 1
ATOM 5068 O O . VAL B 1 319 ? 0.243 19.672 18.922 1 84.31 319 VAL B O 1
ATOM 5071 N N . VAL B 1 320 ? -1.464 20.938 19.531 1 82.88 320 VAL B N 1
ATOM 5072 C CA . VAL B 1 320 ? -0.957 22.109 18.812 1 82.88 320 VAL B CA 1
ATOM 5073 C C . VAL B 1 320 ? 0.132 22.781 19.641 1 82.88 320 VAL B C 1
ATOM 5075 O O . VAL B 1 320 ? 1.146 23.234 19.094 1 82.88 320 VAL B O 1
ATOM 5078 N N . LYS B 1 321 ? -0.064 23.062 20.844 1 72.75 321 LYS B N 1
ATOM 5079 C CA . LYS B 1 321 ? 0.896 23.828 21.625 1 72.75 321 LYS B CA 1
ATOM 5080 C C . LYS B 1 321 ? 2.061 22.953 22.078 1 72.75 321 LYS B C 1
ATOM 5082 O O . LYS B 1 321 ? 3.049 23.453 22.625 1 72.75 321 LYS B O 1
ATOM 5087 N N . ARG B 1 322 ? 2.334 21.672 21.375 1 58.44 322 ARG B N 1
ATOM 5088 C CA . ARG B 1 322 ? 3.424 20.734 21.594 1 58.44 322 ARG B CA 1
ATOM 5089 C C . ARG B 1 322 ? 4.191 21.078 22.859 1 58.44 322 ARG B C 1
ATOM 5091 O O . ARG B 1 322 ? 5.422 21 22.891 1 58.44 322 ARG B O 1
ATOM 5098 N N . THR B 1 323 ? 3.652 21.766 23.828 1 49.12 323 THR B N 1
ATOM 5099 C CA . THR B 1 323 ? 4.496 22.031 24.984 1 49.12 323 THR B CA 1
ATOM 5100 C C . THR B 1 323 ? 4.926 20.719 25.641 1 49.12 323 THR B C 1
ATOM 5102 O O . THR B 1 323 ? 4.09 19.969 26.156 1 49.12 323 THR B O 1
ATOM 5105 N N . HIS B 1 324 ? 5.734 19.828 24.953 1 39.97 324 HIS B N 1
ATOM 5106 C CA . HIS B 1 324 ? 6.332 18.797 25.797 1 39.97 324 HIS B CA 1
ATOM 5107 C C . HIS B 1 324 ? 7.016 19.406 27.016 1 39.97 324 HIS B C 1
ATOM 5109 O O . HIS B 1 324 ? 7.562 20.5 26.938 1 39.97 324 HIS B O 1
#

Foldseek 3Di:
DPLVVLCVVCVVLVVVLLVVLLVLQDDPPVLLSVQLVVLPVLDDPLLLLSLLQLLLVLFQRDSVLSSLQSSLLVLLLSLVVLLVCLVLVPQDDSLHGHSCNVPHSVSSNVSSVSSNVSSLVSNVVDPDVVLVVLVVVLSVLQVVLVVLQVVCFLVLVDDPVSQLSSLLNNWQSSQLSSNLVSNVSRPRDPLSSVLSSLLSNLLRSLLVLLVLLCLLVPPCVLNVDHRPVCLLSRGQHQLNNQLCPDPVLNVVLSVLSVVSVVVNSPDDSVVNSVSSVPGCSSVVSNVVSVVSLVSSLVSLVPHPDDPSSVVSNVVSCCSNVVPD/DPLVVLCVVCVVLVVVLLVVLLVLQDDPPVLLSVQLVVLPVLDDPLLLLSLLQLLLVLFQRDSLLSSLQSSLLVLLLSLVVLLVCLVLVPQDDSRHGHSCNVPHSVSSNVSSVSSNVSSLVSNVVDPDVVLVVLVVVLSVLQVVLVVLQVVCFLVLVDDPVSQLSSLLNNWQSSQLSSSLVSNVSRPRDPLSSVLSSLLSNLLRSLLVLLVLLCLLVPDCVLNVDHRPVCLLSRGQHQLNNQLCPDPVLNVVLSVLSVVSVVVNSPDDSVVNSVSSVVGCSSVVSNVVSVVSLVSSLVSLVPHPDDPSSVVSNVVSCCSNVVPD

Solvent-accessible surface area (backbone atoms only — not comparable to full-atom values): 32047 Å² total; per-residue (Å²): 125,52,75,60,48,57,46,53,76,40,36,70,60,48,50,51,43,49,52,49,45,55,54,63,53,55,58,91,48,61,66,54,20,49,51,47,46,52,55,57,68,52,53,76,83,59,58,42,34,50,35,13,55,55,26,13,63,71,28,60,68,44,70,80,55,44,42,40,46,23,36,25,53,44,31,43,53,50,19,52,50,40,43,47,33,54,59,66,65,37,54,60,48,80,88,32,70,24,58,34,57,72,68,32,59,53,57,22,49,40,38,18,49,30,36,40,17,44,19,45,36,48,37,34,74,47,75,58,39,67,58,49,32,54,52,22,45,48,46,28,41,28,34,49,18,52,51,52,49,61,73,37,43,67,41,83,80,62,49,70,65,57,52,51,54,31,44,36,30,60,46,4,42,61,39,8,47,24,15,18,47,16,9,51,68,20,64,24,57,68,69,53,22,51,35,33,23,48,21,24,30,22,39,25,43,15,26,52,47,40,51,55,48,40,38,63,70,40,49,43,84,79,62,76,42,64,55,39,53,52,50,52,72,20,48,71,46,67,33,54,52,47,27,54,68,34,78,93,45,23,64,63,44,51,51,41,51,49,49,26,60,74,43,69,55,71,42,76,58,59,67,44,46,54,54,37,72,72,40,64,7,51,62,54,38,50,50,51,23,49,51,28,41,50,53,15,50,55,33,54,70,71,42,83,92,49,76,61,52,57,52,52,52,45,46,48,52,49,59,37,60,58,72,121,124,52,77,61,49,57,45,52,77,40,35,70,61,46,51,51,43,50,52,50,44,56,52,64,51,53,59,91,47,59,68,55,21,49,49,48,47,53,54,58,68,52,53,77,86,60,57,42,36,51,34,13,56,57,27,13,62,71,29,59,70,44,69,78,53,44,43,42,45,23,36,26,53,43,31,42,53,50,20,52,50,40,44,45,32,55,61,64,65,37,55,62,47,80,91,33,69,25,58,34,57,73,69,31,60,54,56,22,48,40,38,18,48,28,35,40,17,42,20,44,36,46,36,36,74,48,72,57,40,67,58,49,34,52,51,20,47,48,47,28,41,27,32,50,18,52,50,52,49,61,71,36,42,67,40,84,81,62,50,70,66,56,52,52,53,30,43,36,30,60,46,4,42,60,39,8,46,23,15,18,47,16,8,51,67,21,66,26,56,69,68,55,23,51,35,32,24,48,21,23,30,22,38,26,43,14,26,52,45,39,50,56,46,39,37,61,70,40,49,42,83,79,62,77,41,63,57,39,53,50,52,53,72,20,47,71,46,65,33,54,53,47,24,54,67,34,77,92,46,24,65,64,44,51,51,42,51,49,49,25,60,74,44,69,54,72,44,74,57,58,65,43,45,53,54,36,71,70,38,64,8,50,60,52,37,50,52,52,22,48,51,28,41,51,51,16,51,54,33,51,68,71,43,81,92,50,75,61,51,57,52,53,52,47,47,48,51,50,58,38,60,57,74,120